Protein AF-A0A0N4V2U0-F1 (afdb_monomer_lite)

Structure (mmCIF, N/CA/C/O backbone):
data_AF-A0A0N4V2U0-F1
#
_entry.id   AF-A0A0N4V2U0-F1
#
loop_
_atom_site.group_PDB
_atom_site.id
_atom_site.type_symbol
_atom_site.label_atom_id
_atom_site.label_alt_id
_atom_site.label_comp_id
_atom_site.label_asym_id
_atom_site.label_entity_id
_atom_site.label_seq_id
_atom_site.pdbx_PDB_ins_code
_atom_site.Cartn_x
_atom_site.Cartn_y
_atom_site.Cartn_z
_atom_site.occupancy
_atom_site.B_iso_or_equiv
_atom_site.auth_seq_id
_atom_site.auth_comp_id
_atom_site.auth_asym_id
_atom_site.auth_atom_id
_atom_site.pdbx_PDB_model_num
ATOM 1 N N . MET A 1 1 ? 47.859 -9.147 -59.436 1.00 38.25 1 MET A N 1
ATOM 2 C CA . MET A 1 1 ? 47.218 -8.161 -60.341 1.00 38.25 1 MET A CA 1
ATOM 3 C C . MET A 1 1 ? 45.876 -7.781 -59.721 1.00 38.25 1 MET A C 1
ATOM 5 O O . MET A 1 1 ? 45.179 -8.697 -59.324 1.00 38.25 1 MET A O 1
ATOM 9 N N . GLY A 1 2 ? 45.470 -6.526 -59.530 1.00 36.56 2 GLY A N 1
ATOM 10 C CA . GLY A 1 2 ? 46.174 -5.241 -59.607 1.00 36.56 2 GLY A CA 1
ATOM 11 C C . GLY A 1 2 ? 45.322 -4.166 -58.900 1.00 36.56 2 GLY A C 1
ATOM 12 O O . GLY A 1 2 ? 44.101 -4.192 -59.014 1.00 36.56 2 GLY A O 1
ATOM 13 N N . ARG A 1 3 ? 45.937 -3.255 -58.131 1.00 38.06 3 ARG A N 1
ATOM 14 C CA . ARG A 1 3 ? 45.239 -2.114 -57.500 1.00 38.06 3 ARG A CA 1
ATOM 15 C C . ARG A 1 3 ? 44.967 -1.026 -58.541 1.00 38.06 3 ARG A C 1
ATOM 17 O O . ARG A 1 3 ? 45.906 -0.679 -59.248 1.00 38.06 3 ARG A O 1
ATOM 24 N N . ILE A 1 4 ? 43.804 -0.369 -58.496 1.00 39.16 4 ILE A N 1
ATOM 25 C CA . ILE A 1 4 ? 43.687 1.065 -58.827 1.00 39.16 4 ILE A CA 1
ATOM 26 C C . ILE A 1 4 ? 42.789 1.754 -57.790 1.00 39.16 4 ILE A C 1
ATOM 28 O O . ILE A 1 4 ? 41.754 1.232 -57.384 1.00 39.16 4 ILE A O 1
ATOM 32 N N . SER A 1 5 ? 43.229 2.930 -57.352 1.00 36.53 5 SER A N 1
ATOM 33 C CA . SER A 1 5 ? 42.660 3.766 -56.293 1.00 36.53 5 SER A CA 1
ATOM 34 C C . SER A 1 5 ? 42.162 5.114 -56.824 1.00 36.53 5 SER A C 1
ATOM 36 O O . SER A 1 5 ? 42.783 5.677 -57.723 1.00 36.53 5 SER A O 1
ATOM 38 N N . ARG A 1 6 ? 41.155 5.706 -56.170 1.00 39.44 6 ARG A N 1
ATOM 39 C CA . ARG A 1 6 ? 40.910 7.165 -56.111 1.00 39.44 6 ARG A CA 1
ATOM 40 C C . ARG A 1 6 ? 40.491 7.465 -54.662 1.00 39.44 6 ARG A C 1
ATOM 42 O O . ARG A 1 6 ? 39.503 6.898 -54.221 1.00 39.44 6 ARG A O 1
ATOM 49 N N . VAL A 1 7 ? 41.288 8.079 -53.783 1.00 38.94 7 VAL A N 1
ATOM 50 C CA . VAL A 1 7 ? 41.998 9.381 -53.809 1.00 38.94 7 VAL A CA 1
ATOM 51 C C . VAL A 1 7 ? 41.030 10.567 -53.733 1.00 38.94 7 VAL A C 1
ATOM 53 O O . VAL A 1 7 ? 40.400 10.936 -54.718 1.00 38.94 7 VAL A O 1
ATOM 56 N N . LEU A 1 8 ? 40.958 11.146 -52.529 1.00 37.84 8 LEU A N 1
ATOM 57 C CA . LEU A 1 8 ? 40.329 12.428 -52.194 1.00 37.84 8 LEU A CA 1
ATOM 58 C C . LEU A 1 8 ? 41.285 13.604 -52.505 1.00 37.84 8 LEU A C 1
ATOM 60 O O . LEU A 1 8 ? 42.502 13.417 -52.404 1.00 37.84 8 LEU A O 1
ATOM 64 N N . PRO A 1 9 ? 40.780 14.824 -52.780 1.00 38.38 9 PRO A N 1
ATOM 65 C CA . PRO A 1 9 ? 41.577 16.054 -52.741 1.00 38.38 9 PRO A CA 1
ATOM 66 C C . PRO A 1 9 ? 41.948 16.455 -51.300 1.00 38.38 9 PRO A C 1
ATOM 68 O O . PRO A 1 9 ? 41.330 16.002 -50.336 1.00 38.38 9 PRO A O 1
ATOM 71 N N . LYS A 1 10 ? 42.972 17.305 -51.147 1.00 37.19 10 LYS A N 1
ATOM 72 C CA . LYS A 1 10 ? 43.696 17.516 -49.880 1.00 37.19 10 LYS A CA 1
ATOM 73 C C . LYS A 1 10 ? 44.107 18.986 -49.666 1.00 37.19 10 LYS A C 1
ATOM 75 O O . LYS A 1 10 ? 44.653 19.582 -50.586 1.00 37.19 10 LYS A O 1
ATOM 80 N N . HIS A 1 11 ? 44.006 19.456 -48.413 1.00 36.38 11 HIS A N 1
ATOM 81 C CA . HIS A 1 11 ? 44.665 20.647 -47.815 1.00 36.38 11 HIS A CA 1
ATOM 82 C C . HIS A 1 11 ? 44.255 22.045 -48.352 1.00 36.38 11 HIS A C 1
ATOM 84 O O . HIS A 1 11 ? 43.765 22.169 -49.463 1.00 36.38 11 HIS A O 1
ATOM 90 N N . SER A 1 12 ? 44.386 23.155 -47.602 1.00 33.12 12 SER A N 1
ATOM 91 C CA . SER A 1 12 ? 45.097 23.448 -46.326 1.00 33.12 12 SER A CA 1
ATOM 92 C C . SER A 1 12 ? 44.256 24.414 -45.427 1.00 33.12 12 SER A C 1
ATOM 94 O O . SER A 1 12 ? 43.138 24.719 -45.820 1.00 33.12 12 SER A O 1
ATOM 96 N N . LYS A 1 13 ? 44.639 24.924 -44.236 1.00 32.88 13 LYS A N 1
ATOM 97 C CA . LYS A 1 13 ? 45.942 24.986 -43.523 1.00 32.88 13 LYS A CA 1
ATOM 98 C C . LYS A 1 13 ? 45.786 24.891 -41.974 1.00 32.88 13 LYS A C 1
ATOM 100 O O . LYS A 1 13 ? 45.213 23.910 -41.520 1.00 32.88 13 LYS A O 1
ATOM 105 N N . LEU A 1 14 ? 46.358 25.823 -41.193 1.00 32.44 14 LEU A N 1
ATOM 106 C CA . LEU A 1 14 ? 46.590 25.854 -39.719 1.00 32.44 14 LEU A CA 1
ATOM 107 C C . LEU A 1 14 ? 46.735 27.339 -39.242 1.00 32.44 14 LEU A C 1
ATOM 109 O O . LEU A 1 14 ? 46.772 28.164 -40.164 1.00 32.44 14 LEU A O 1
ATOM 113 N N . PRO A 1 15 ? 46.838 27.745 -37.933 1.00 45.78 15 PRO A N 1
ATOM 114 C CA . PRO A 1 15 ? 47.386 27.077 -36.707 1.00 45.78 15 PRO A CA 1
ATOM 115 C C . PRO A 1 15 ? 46.451 27.038 -35.452 1.00 45.78 15 PRO A C 1
ATOM 117 O O . PRO A 1 15 ? 45.390 27.647 -35.476 1.00 45.78 15 PRO A O 1
ATOM 120 N N . PHE A 1 16 ? 46.642 26.160 -34.439 1.00 29.28 16 PHE A N 1
ATOM 121 C CA . PHE A 1 16 ? 47.567 26.188 -33.256 1.00 29.28 16 PHE A CA 1
ATOM 122 C C . PHE A 1 16 ? 47.295 27.389 -32.302 1.00 29.28 16 PHE A C 1
ATOM 124 O O . PHE A 1 16 ? 47.159 28.499 -32.799 1.00 29.28 16 PHE A O 1
ATOM 131 N N . SER A 1 17 ? 47.125 27.259 -30.971 1.00 30.33 17 SER A N 1
ATOM 132 C CA . SER A 1 17 ? 47.878 26.455 -29.972 1.00 30.33 17 SER A CA 1
ATOM 133 C C . SER A 1 17 ? 47.035 25.923 -28.784 1.00 30.33 17 SER A C 1
ATOM 135 O O . SER A 1 17 ? 45.877 26.298 -28.622 1.00 30.33 17 SER A O 1
ATOM 137 N N . LEU A 1 18 ? 47.642 25.078 -27.931 1.00 38.00 18 LEU A N 1
ATOM 138 C CA . LEU A 1 18 ? 47.159 24.754 -26.573 1.00 38.00 18 LEU A CA 1
ATOM 139 C C . LEU A 1 18 ? 47.409 25.909 -25.589 1.00 38.00 18 LEU A C 1
ATOM 141 O O . LEU A 1 18 ? 48.411 26.603 -25.734 1.00 38.00 18 LEU A O 1
ATOM 145 N N . GLU A 1 19 ? 46.612 25.989 -24.520 1.00 30.34 19 GLU A N 1
ATOM 146 C CA . GLU A 1 19 ? 46.994 26.679 -23.279 1.00 30.34 19 GLU A CA 1
ATOM 147 C C . GLU A 1 19 ? 46.415 25.976 -22.037 1.00 30.34 19 GLU A C 1
ATOM 149 O O . GLU A 1 19 ? 45.455 25.207 -22.131 1.00 30.34 19 GLU A O 1
ATOM 154 N N . SER A 1 20 ? 47.075 26.172 -20.896 1.00 32.16 20 SER A N 1
ATOM 155 C CA . SER A 1 20 ? 46.959 25.372 -19.669 1.00 32.16 20 SER A CA 1
ATOM 156 C C . SER A 1 20 ? 46.479 26.181 -18.457 1.00 32.16 20 SER A C 1
ATOM 158 O O . SER A 1 20 ? 46.544 27.406 -18.458 1.00 32.16 20 SER A O 1
ATOM 160 N N . GLU A 1 21 ? 46.073 25.469 -17.400 1.00 39.81 21 GLU A N 1
ATOM 161 C CA . GLU A 1 21 ? 45.863 25.962 -16.024 1.00 39.81 21 GLU A CA 1
ATOM 162 C C . GLU A 1 21 ? 46.879 27.033 -15.570 1.00 39.81 21 GLU A C 1
ATOM 164 O O . GLU A 1 21 ? 48.074 26.913 -15.865 1.00 39.81 21 GLU A O 1
ATOM 169 N N . PRO A 1 22 ? 46.451 27.973 -14.707 1.00 44.59 22 PRO A N 1
ATOM 170 C CA . PRO A 1 22 ? 47.333 28.442 -13.641 1.00 44.59 22 PRO A CA 1
ATOM 171 C C . PRO A 1 22 ? 46.715 28.394 -12.232 1.00 44.59 22 PRO A C 1
ATOM 173 O O . PRO A 1 22 ? 45.533 28.652 -12.008 1.00 44.59 22 PRO A O 1
ATOM 176 N N . ASN A 1 23 ? 47.590 28.100 -11.267 1.00 31.34 23 ASN A N 1
ATOM 177 C CA . ASN A 1 23 ? 47.309 28.059 -9.833 1.00 31.34 23 ASN A CA 1
ATOM 178 C C . ASN A 1 23 ? 47.026 29.441 -9.217 1.00 31.34 23 ASN A C 1
ATOM 180 O O . ASN A 1 23 ? 47.439 30.481 -9.727 1.00 31.34 23 ASN A O 1
ATOM 184 N N . LEU A 1 24 ? 46.396 29.400 -8.042 1.00 35.62 24 LEU A N 1
ATOM 185 C CA . LEU A 1 24 ? 46.316 30.500 -7.079 1.00 35.62 24 LEU A CA 1
ATOM 186 C C . LEU A 1 24 ? 47.697 30.814 -6.477 1.00 35.62 24 LEU A C 1
ATOM 188 O O . LEU A 1 24 ? 48.393 29.889 -6.061 1.00 35.62 24 LEU A O 1
ATOM 192 N N . ASP A 1 25 ? 48.014 32.098 -6.299 1.00 28.66 25 ASP A N 1
ATOM 193 C CA . ASP A 1 25 ? 48.950 32.554 -5.260 1.00 28.66 25 ASP A CA 1
ATOM 194 C C . ASP A 1 25 ? 48.513 33.918 -4.684 1.00 28.66 25 ASP A C 1
ATOM 196 O O . ASP A 1 25 ? 47.714 34.642 -5.287 1.00 28.66 25 ASP A O 1
ATOM 200 N N . LEU A 1 26 ? 48.965 34.232 -3.468 1.00 40.25 26 LEU A N 1
ATOM 201 C CA . LEU A 1 26 ? 48.490 35.344 -2.647 1.00 40.25 26 LEU A CA 1
ATOM 202 C C . LEU A 1 26 ? 49.140 36.687 -3.018 1.00 40.25 26 LEU A C 1
ATOM 204 O O . LEU A 1 26 ? 50.353 36.796 -3.168 1.00 40.25 26 LEU A O 1
ATOM 208 N N . GLY A 1 27 ? 48.336 37.756 -3.004 1.00 29.53 27 GLY A N 1
ATOM 209 C CA . GLY A 1 27 ? 48.805 39.143 -3.077 1.00 29.53 27 GLY A CA 1
ATOM 210 C C . GLY A 1 27 ? 48.038 40.050 -2.113 1.00 29.53 27 GLY A C 1
ATOM 211 O O . GLY A 1 27 ? 46.897 40.420 -2.375 1.00 29.53 27 GLY A O 1
ATOM 212 N N . ILE A 1 28 ? 48.661 40.412 -0.989 1.00 36.09 28 ILE A N 1
ATOM 213 C CA . ILE A 1 28 ? 48.126 41.371 -0.006 1.00 36.09 28 ILE A CA 1
ATOM 214 C C . ILE A 1 28 ? 48.604 42.778 -0.397 1.00 36.09 28 ILE A C 1
ATOM 216 O O . ILE A 1 28 ? 49.807 42.980 -0.533 1.00 36.09 28 ILE A O 1
ATOM 220 N N . GLY A 1 29 ? 47.707 43.767 -0.535 1.00 30.56 29 GLY A N 1
ATOM 221 C CA . GLY A 1 29 ? 48.137 45.117 -0.935 1.00 30.56 29 GLY A CA 1
ATOM 222 C C . GLY A 1 29 ? 47.067 46.215 -0.985 1.00 30.56 29 GLY A C 1
ATOM 223 O O . GLY A 1 29 ? 46.649 46.603 -2.064 1.00 30.56 29 GLY A O 1
ATOM 224 N N . LEU A 1 30 ? 46.691 46.733 0.191 1.00 32.81 30 LEU A N 1
ATOM 225 C CA . LEU A 1 30 ? 46.317 48.135 0.488 1.00 32.81 30 LEU A CA 1
ATOM 226 C C . LEU A 1 30 ? 45.459 48.945 -0.520 1.00 32.81 30 LEU A C 1
ATOM 228 O O . LEU A 1 30 ? 45.931 49.391 -1.559 1.00 32.81 30 LEU A O 1
ATOM 232 N N . GLY A 1 31 ? 44.245 49.321 -0.095 1.00 30.11 31 GLY A N 1
ATOM 233 C CA . GLY A 1 31 ? 43.404 50.289 -0.815 1.00 30.11 31 GLY A CA 1
ATOM 234 C C . GLY A 1 31 ? 42.047 50.546 -0.154 1.00 30.11 31 GLY A C 1
ATOM 235 O O . GLY A 1 31 ? 41.011 50.338 -0.776 1.00 30.11 31 GLY A O 1
ATOM 236 N N . GLY A 1 32 ? 42.023 50.924 1.127 1.00 31.45 32 GLY A N 1
ATOM 237 C CA . GLY A 1 32 ? 40.771 51.199 1.841 1.00 31.45 32 GLY A CA 1
ATOM 238 C C . GLY A 1 32 ? 40.391 52.679 1.836 1.00 31.45 32 GLY A C 1
ATOM 239 O O . GLY A 1 32 ? 41.266 53.512 2.036 1.00 31.45 32 GLY A O 1
ATOM 240 N N . LEU A 1 33 ? 39.091 52.981 1.703 1.00 34.09 33 LEU A N 1
ATOM 241 C CA . LEU A 1 33 ? 38.391 54.076 2.400 1.00 34.09 33 LEU A CA 1
ATOM 242 C C . LEU A 1 33 ? 36.860 53.949 2.215 1.00 34.09 33 LEU A C 1
ATOM 244 O O . LEU A 1 33 ? 36.355 53.979 1.101 1.00 34.09 33 LEU A O 1
ATOM 248 N N . LEU A 1 34 ? 36.156 53.866 3.351 1.00 37.62 34 LEU A N 1
ATOM 249 C CA . LEU A 1 34 ? 34.759 54.276 3.593 1.00 37.62 34 LEU A CA 1
ATOM 250 C C . LEU A 1 34 ? 33.623 53.660 2.743 1.00 37.62 34 LEU A C 1
ATOM 252 O O . LEU A 1 34 ? 33.309 54.145 1.667 1.00 37.62 34 LEU A O 1
ATOM 256 N N . PHE A 1 35 ? 32.853 52.751 3.354 1.00 34.00 35 PHE A N 1
ATOM 257 C CA . PHE A 1 35 ? 31.432 52.998 3.668 1.00 34.00 35 PHE A CA 1
ATOM 258 C C . PHE A 1 35 ? 30.965 52.053 4.789 1.00 34.00 35 PHE A C 1
ATOM 260 O O . PHE A 1 35 ? 31.315 50.874 4.812 1.00 34.00 35 PHE A O 1
ATOM 267 N N . SER A 1 36 ? 30.203 52.575 5.753 1.00 38.53 36 SER A N 1
ATOM 268 C CA . SER A 1 36 ? 29.685 51.812 6.893 1.00 38.53 36 SER A CA 1
ATOM 269 C C . SER A 1 36 ? 28.314 51.188 6.603 1.00 38.53 36 SER A C 1
ATOM 271 O O . SER A 1 36 ? 27.538 51.699 5.803 1.00 38.53 36 SER A O 1
ATOM 273 N N . ASN A 1 37 ? 27.994 50.113 7.330 1.00 38.94 37 ASN A N 1
ATOM 274 C CA . ASN A 1 37 ? 26.637 49.589 7.527 1.00 38.94 37 ASN A CA 1
ATOM 275 C C . ASN A 1 37 ? 25.817 49.222 6.273 1.00 38.94 37 ASN A C 1
ATOM 277 O O . ASN A 1 37 ? 24.769 49.805 6.009 1.00 38.94 37 ASN A O 1
ATOM 281 N N . MET A 1 38 ? 26.169 48.102 5.634 1.00 34.03 38 MET A N 1
ATOM 282 C CA . MET A 1 38 ? 25.172 47.249 4.977 1.00 34.03 38 MET A CA 1
ATOM 283 C C . MET A 1 38 ? 25.180 45.874 5.650 1.00 34.03 38 MET A C 1
ATOM 285 O O . MET A 1 38 ? 26.092 45.069 5.463 1.00 34.03 38 MET A O 1
ATOM 289 N N . ARG A 1 39 ? 24.163 45.604 6.475 1.00 31.86 39 ARG A N 1
ATOM 290 C CA . ARG A 1 39 ? 23.969 44.302 7.124 1.00 31.86 39 ARG A CA 1
ATOM 291 C C . ARG A 1 39 ? 23.654 43.294 6.021 1.00 31.86 39 ARG A C 1
ATOM 293 O O . ARG A 1 39 ? 22.562 43.344 5.464 1.00 31.86 39 ARG A O 1
ATOM 300 N N . PHE A 1 40 ? 24.610 42.427 5.679 1.00 30.33 40 PHE A N 1
ATOM 301 C CA . PHE A 1 40 ? 24.440 41.445 4.607 1.00 30.33 40 PHE A CA 1
ATOM 302 C C . PHE A 1 40 ? 23.259 40.535 4.962 1.00 30.33 40 PHE A C 1
ATOM 304 O O . PHE A 1 40 ? 23.354 39.677 5.844 1.00 30.33 40 PHE A O 1
ATOM 311 N N . VAL A 1 41 ? 22.114 40.770 4.318 1.00 35.19 41 VAL A N 1
ATOM 312 C CA . VAL A 1 41 ? 20.948 39.906 4.452 1.00 35.19 41 VAL A CA 1
ATOM 313 C C . VAL A 1 41 ? 21.342 38.593 3.803 1.00 35.19 41 VAL A C 1
ATOM 315 O O . VAL A 1 41 ? 21.401 38.491 2.579 1.00 35.19 41 VAL A O 1
ATOM 318 N N . TYR A 1 42 ? 21.641 37.592 4.630 1.00 31.44 42 TYR A N 1
ATOM 319 C CA . TYR A 1 42 ? 21.731 36.215 4.176 1.00 31.44 42 TYR A CA 1
ATOM 320 C C . TYR A 1 42 ? 20.371 35.847 3.593 1.00 31.44 42 TYR A C 1
ATOM 322 O O . TYR A 1 42 ? 19.439 35.505 4.320 1.00 31.44 42 TYR A O 1
ATOM 330 N N . PHE A 1 43 ? 20.257 35.952 2.271 1.00 35.12 43 PHE A N 1
ATOM 331 C CA . PHE A 1 43 ? 19.138 35.402 1.534 1.00 35.12 43 PHE A CA 1
ATOM 332 C C . PHE A 1 43 ? 19.195 33.894 1.763 1.00 35.12 43 PHE A C 1
ATOM 334 O O . PHE A 1 43 ? 20.068 33.207 1.225 1.00 35.12 43 PHE A O 1
ATOM 341 N N . SER A 1 44 ? 18.332 33.399 2.651 1.00 38.41 44 SER A N 1
ATOM 342 C CA . SER A 1 44 ? 18.278 31.985 2.994 1.00 38.41 44 SER A CA 1
ATOM 343 C C . SER A 1 44 ? 18.139 31.188 1.706 1.00 38.41 44 SER A C 1
ATOM 345 O O . SER A 1 44 ? 17.142 31.326 0.994 1.00 38.41 44 SER A O 1
ATOM 347 N N . ARG A 1 45 ? 19.141 30.352 1.401 1.00 39.59 45 ARG A N 1
ATOM 348 C CA . ARG A 1 45 ? 18.997 29.343 0.349 1.00 39.59 45 ARG A CA 1
ATOM 349 C C . ARG A 1 45 ? 17.714 28.566 0.660 1.00 39.59 45 ARG A C 1
ATOM 351 O O . ARG A 1 45 ? 17.529 28.217 1.831 1.00 39.59 45 ARG A O 1
ATOM 358 N N . PRO A 1 46 ? 16.830 28.314 -0.321 1.00 42.00 46 PRO A N 1
ATOM 359 C CA . PRO A 1 46 ? 15.655 27.500 -0.066 1.00 42.00 46 PRO A CA 1
ATOM 360 C C . PRO A 1 46 ? 16.126 26.161 0.500 1.00 42.00 46 PRO A C 1
ATOM 362 O O . PRO A 1 46 ? 16.971 25.494 -0.103 1.00 42.00 46 PRO A O 1
ATOM 365 N N . ASP A 1 47 ? 15.616 25.820 1.686 1.00 42.53 47 ASP A N 1
ATOM 366 C CA . ASP A 1 47 ? 15.866 24.539 2.342 1.00 42.53 47 ASP A CA 1
ATOM 367 C C . ASP A 1 47 ? 15.673 23.411 1.319 1.00 42.53 47 ASP A C 1
ATOM 369 O O . ASP A 1 47 ? 14.753 23.470 0.495 1.00 42.53 47 ASP A O 1
ATOM 373 N N . HIS A 1 48 ? 16.547 22.402 1.330 1.00 43.09 48 HIS A N 1
ATOM 374 C CA . HIS A 1 48 ? 16.510 21.311 0.357 1.00 43.09 48 HIS A CA 1
ATOM 375 C C . HIS A 1 48 ? 15.353 20.369 0.725 1.00 43.09 48 HIS A C 1
ATOM 377 O O . HIS A 1 48 ? 15.525 19.316 1.337 1.00 43.09 48 HIS A O 1
ATOM 383 N N . THR A 1 49 ? 14.152 20.842 0.383 1.00 48.84 49 THR A N 1
ATOM 384 C CA . THR A 1 49 ? 12.924 20.664 1.165 1.00 48.84 49 THR A CA 1
ATOM 385 C C . THR A 1 49 ? 12.642 19.243 1.635 1.00 48.84 49 THR A C 1
ATOM 387 O O . THR A 1 49 ? 12.725 18.266 0.882 1.00 48.84 49 THR A O 1
ATOM 390 N N . PHE A 1 50 ? 12.160 19.149 2.875 1.00 65.06 50 PHE A N 1
ATOM 391 C CA . PHE A 1 50 ? 11.466 17.980 3.407 1.00 65.06 50 PHE A CA 1
ATOM 392 C C . PHE A 1 50 ? 10.185 17.703 2.589 1.00 65.06 50 PHE A C 1
ATOM 394 O O . PHE A 1 50 ? 9.083 18.088 2.974 1.00 65.06 50 PHE A O 1
ATOM 401 N N . LYS A 1 51 ? 10.333 17.020 1.439 1.00 84.75 51 LYS A N 1
ATOM 402 C CA . LYS A 1 51 ? 9.292 16.807 0.404 1.00 84.75 51 LYS A CA 1
ATOM 403 C C . LYS A 1 51 ? 7.980 16.181 0.899 1.00 84.75 51 LYS A C 1
ATOM 405 O O . LYS A 1 51 ? 7.002 16.155 0.162 1.00 84.75 51 LYS A O 1
ATOM 410 N N . TRP A 1 52 ? 7.936 15.672 2.126 1.00 93.00 52 TRP A N 1
ATOM 411 C CA . TRP A 1 52 ? 6.756 15.096 2.772 1.00 93.00 52 TRP A CA 1
ATOM 412 C C . TRP A 1 52 ? 5.540 16.045 2.792 1.00 93.00 52 TRP A C 1
ATOM 414 O O . TRP A 1 52 ? 4.398 15.586 2.719 1.00 93.00 52 TRP A O 1
ATOM 424 N N . THR A 1 53 ? 5.748 17.365 2.854 1.00 93.75 53 THR A N 1
ATOM 425 C CA . THR A 1 53 ? 4.660 18.365 2.811 1.00 93.75 53 THR A CA 1
ATOM 426 C C . THR A 1 53 ? 4.015 18.513 1.428 1.00 93.75 53 THR A C 1
ATOM 428 O O . THR A 1 53 ? 2.879 18.977 1.354 1.00 93.75 53 THR A O 1
ATOM 431 N N . ASN A 1 54 ? 4.676 18.063 0.355 1.00 94.06 54 ASN A N 1
ATOM 432 C CA . ASN A 1 54 ? 4.181 18.171 -1.025 1.00 94.06 54 ASN A CA 1
ATOM 433 C C . ASN A 1 54 ? 3.098 17.127 -1.360 1.00 94.06 54 ASN A C 1
ATOM 435 O O . ASN A 1 54 ? 2.387 17.270 -2.354 1.00 94.06 54 ASN A O 1
ATOM 439 N N . TYR A 1 55 ? 2.969 16.072 -0.548 1.00 95.88 55 TYR A N 1
ATOM 440 C CA . TYR A 1 55 ? 2.039 14.970 -0.796 1.00 95.88 55 TYR A CA 1
ATOM 441 C C . TYR A 1 55 ? 0.812 15.045 0.118 1.00 95.88 55 TYR A C 1
ATOM 443 O O . TYR A 1 55 ? 0.932 15.240 1.337 1.00 95.88 55 TYR A O 1
ATOM 451 N N . LYS A 1 56 ? -0.372 14.807 -0.464 1.00 97.00 56 LYS A N 1
ATOM 452 C CA . LYS A 1 56 ? -1.622 14.574 0.275 1.00 97.00 56 LYS A CA 1
ATOM 453 C C . LYS A 1 56 ? -1.425 13.432 1.285 1.00 97.00 56 LYS A C 1
ATOM 455 O O . LYS A 1 56 ? -0.798 12.430 0.907 1.00 97.00 56 LYS A O 1
ATOM 460 N N . PRO A 1 57 ? -1.955 13.549 2.520 1.00 97.75 57 PRO A N 1
ATOM 461 C CA . PRO A 1 57 ? -1.750 12.552 3.565 1.00 97.75 57 PRO A CA 1
ATOM 462 C C . PRO A 1 57 ? -2.153 11.129 3.173 1.00 97.75 57 PRO A C 1
ATOM 464 O O . PRO A 1 57 ? -1.303 10.242 3.178 1.00 97.75 57 PRO A O 1
ATOM 467 N N . VAL A 1 58 ? -3.408 10.941 2.755 1.00 98.38 58 VAL A N 1
ATOM 468 C CA . VAL A 1 58 ? -4.028 9.636 2.478 1.00 98.38 58 VAL A CA 1
ATOM 469 C C . VAL A 1 58 ? -4.573 9.618 1.045 1.00 98.38 58 VAL A C 1
ATOM 471 O O . VAL A 1 58 ? -5.262 10.560 0.645 1.00 98.38 58 VAL A O 1
ATOM 474 N N . GLY A 1 59 ? -4.257 8.573 0.272 1.00 98.12 59 GLY A N 1
ATOM 475 C CA . GLY A 1 59 ? -4.842 8.306 -1.051 1.00 98.12 59 GLY A CA 1
ATOM 476 C C . GLY A 1 59 ? -6.271 7.753 -0.972 1.00 98.12 59 GLY A C 1
ATOM 477 O O . GLY A 1 59 ? -6.905 7.812 0.078 1.00 98.12 59 GLY A O 1
ATOM 478 N N . GLY A 1 60 ? -6.791 7.222 -2.074 1.00 98.19 60 GLY A N 1
ATOM 479 C CA . GLY A 1 60 ? -7.964 6.344 -2.099 1.00 98.19 60 GLY A CA 1
ATOM 480 C C . GLY A 1 60 ? -7.587 4.871 -1.899 1.00 98.19 60 GLY A C 1
ATOM 481 O O . GLY A 1 60 ? -6.404 4.518 -1.911 1.00 98.19 60 GLY A O 1
ATOM 482 N N . VAL A 1 61 ? -8.597 4.015 -1.732 1.00 98.56 61 VAL A N 1
ATOM 483 C CA . VAL A 1 61 ? -8.421 2.555 -1.790 1.00 98.56 61 VAL A CA 1
ATOM 484 C C . VAL A 1 61 ? -8.179 2.149 -3.246 1.00 98.56 61 VAL A C 1
ATOM 486 O O . VAL A 1 61 ? -8.811 2.690 -4.153 1.00 98.56 61 VAL A O 1
ATOM 489 N N . ILE A 1 62 ? -7.260 1.216 -3.495 1.00 98.38 62 ILE A N 1
ATOM 490 C CA . ILE A 1 62 ? -7.030 0.686 -4.847 1.00 98.38 62 ILE A CA 1
ATOM 491 C C . ILE A 1 62 ? -8.202 -0.230 -5.226 1.00 98.38 62 ILE A C 1
ATOM 493 O O . ILE A 1 62 ? -8.419 -1.250 -4.570 1.00 98.38 62 ILE A O 1
ATOM 497 N N . ASN A 1 63 ? -8.939 0.128 -6.284 1.00 94.69 63 ASN A N 1
ATOM 498 C CA . ASN A 1 63 ? -10.143 -0.577 -6.747 1.00 94.69 63 ASN A CA 1
ATOM 499 C C . ASN A 1 63 ? -9.959 -2.104 -6.811 1.00 94.69 63 ASN A C 1
ATOM 501 O O . ASN A 1 63 ? -8.942 -2.595 -7.302 1.00 94.69 63 ASN A O 1
ATOM 505 N N . SER A 1 64 ? -10.978 -2.845 -6.364 1.00 93.06 64 SER A N 1
ATOM 506 C CA . SER A 1 64 ? -10.982 -4.317 -6.287 1.00 93.06 64 SER A CA 1
ATOM 507 C C . SER A 1 64 ? -9.913 -4.919 -5.358 1.00 93.06 64 SER A C 1
ATOM 509 O O . SER A 1 64 ? -9.567 -6.094 -5.485 1.00 93.06 64 SER A O 1
ATOM 511 N N . THR A 1 65 ? -9.390 -4.133 -4.412 1.00 97.31 65 THR A N 1
ATOM 512 C CA . THR A 1 65 ? -8.435 -4.565 -3.379 1.00 97.31 65 THR A CA 1
ATOM 513 C C . THR A 1 65 ? -8.769 -3.912 -2.033 1.00 97.31 65 THR A C 1
ATOM 515 O O . THR A 1 65 ? -9.633 -3.042 -1.961 1.00 97.31 65 THR A O 1
ATOM 518 N N . ARG A 1 66 ? -8.051 -4.295 -0.968 1.00 98.06 66 ARG A N 1
ATOM 519 C CA . ARG A 1 66 ? -8.167 -3.691 0.372 1.00 98.06 66 ARG A CA 1
ATOM 520 C C . ARG A 1 66 ? -6.986 -2.778 0.736 1.00 98.06 66 ARG A C 1
ATOM 522 O O . ARG A 1 66 ? -6.773 -2.499 1.909 1.00 98.06 66 ARG A O 1
ATOM 529 N N . PHE A 1 67 ? -6.199 -2.319 -0.243 1.00 98.81 67 PHE A N 1
ATOM 530 C CA . PHE A 1 67 ? -5.031 -1.462 0.005 1.00 98.81 67 PHE A CA 1
ATOM 531 C C . PHE A 1 67 ? -5.381 0.026 0.051 1.00 98.81 67 PHE A C 1
ATOM 533 O O . PHE A 1 67 ? -5.900 0.573 -0.924 1.00 98.81 67 PHE A O 1
ATOM 540 N N . LEU A 1 68 ? -4.979 0.699 1.131 1.00 98.75 68 LEU A N 1
ATOM 541 C CA . LEU A 1 68 ? -5.009 2.153 1.283 1.00 98.75 68 LEU A CA 1
ATOM 542 C C . LEU A 1 68 ? -3.595 2.682 1.539 1.00 98.75 68 LEU A C 1
ATOM 544 O O . LEU A 1 68 ? -2.930 2.275 2.490 1.00 98.75 68 LEU A O 1
ATOM 548 N N . VAL A 1 69 ? -3.136 3.622 0.709 1.00 98.81 69 VAL A N 1
ATOM 549 C CA . VAL A 1 69 ? -1.751 4.117 0.772 1.00 98.81 69 VAL A CA 1
ATOM 550 C C . VAL A 1 69 ? -1.687 5.560 1.267 1.00 98.81 69 VAL A C 1
ATOM 552 O O . VAL A 1 69 ? -2.350 6.451 0.728 1.00 98.81 69 VAL A O 1
ATOM 555 N N . PHE A 1 70 ? -0.846 5.804 2.271 1.00 98.81 70 PHE A N 1
ATOM 556 C CA . PHE A 1 70 ? -0.640 7.116 2.892 1.00 98.81 70 PHE A CA 1
ATOM 557 C C . PHE A 1 70 ? 0.852 7.447 3.071 1.00 98.81 70 PHE A C 1
ATOM 559 O O . PHE A 1 70 ? 1.727 6.604 2.871 1.00 98.81 70 PHE A O 1
ATOM 566 N N . LYS A 1 71 ? 1.169 8.710 3.381 1.00 98.25 71 LYS A N 1
ATOM 567 C CA . LYS A 1 71 ? 2.518 9.137 3.807 1.00 98.25 71 LYS A CA 1
ATOM 568 C C . LYS A 1 71 ? 2.681 8.925 5.310 1.00 98.25 71 LYS A C 1
ATOM 570 O O . LYS A 1 71 ? 1.683 8.993 6.014 1.00 98.25 71 LYS A O 1
ATOM 575 N N . THR A 1 72 ? 3.904 8.731 5.810 1.00 98.19 72 THR A N 1
ATOM 576 C CA . THR A 1 72 ? 4.118 8.494 7.250 1.00 98.19 72 THR A CA 1
ATOM 577 C C . THR A 1 72 ? 3.438 9.573 8.104 1.00 98.19 72 THR A C 1
ATOM 579 O O . THR A 1 72 ? 3.663 10.761 7.843 1.00 98.19 72 THR A O 1
ATOM 582 N N . PRO A 1 73 ? 2.640 9.200 9.118 1.00 98.06 73 PRO A N 1
ATOM 583 C CA . PRO A 1 73 ? 2.310 10.087 10.224 1.00 98.06 73 PRO A CA 1
ATOM 584 C C . PRO A 1 73 ? 3.580 10.627 10.893 1.00 98.06 73 PRO A C 1
ATOM 586 O O . PRO A 1 73 ? 4.664 10.052 10.737 1.00 98.06 73 PRO A O 1
ATOM 589 N N . ILE A 1 74 ? 3.450 11.732 11.626 1.00 96.50 74 ILE A N 1
ATOM 590 C CA . ILE A 1 74 ? 4.537 12.319 12.415 1.00 96.50 74 ILE A CA 1
ATOM 591 C C . ILE A 1 74 ? 4.097 12.660 13.843 1.00 96.50 74 ILE A C 1
ATOM 593 O O . ILE A 1 74 ? 2.984 13.132 14.074 1.00 96.50 74 ILE A O 1
ATOM 597 N N . ASN A 1 75 ? 5.012 12.467 14.789 1.00 95.38 75 ASN A N 1
ATOM 598 C CA . ASN A 1 75 ? 4.861 12.818 16.194 1.00 95.38 75 ASN A CA 1
ATOM 599 C C . ASN A 1 75 ? 4.901 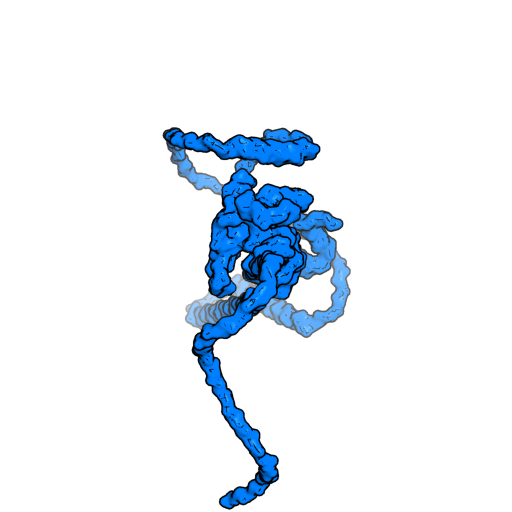14.339 16.423 1.00 95.38 75 ASN A C 1
ATOM 601 O O . ASN A 1 75 ? 5.353 15.126 15.582 1.00 95.38 75 ASN A O 1
ATOM 605 N N . SER A 1 76 ? 4.462 14.752 17.613 1.00 93.69 76 SER A N 1
ATOM 606 C CA . SER A 1 76 ? 4.406 16.156 18.034 1.00 93.69 76 SER A CA 1
ATOM 607 C C . SER A 1 76 ? 5.753 16.879 17.933 1.00 93.69 76 SER A C 1
ATOM 609 O O . SER A 1 76 ? 5.778 18.056 17.570 1.00 93.69 76 SER A O 1
ATOM 611 N N . HIS A 1 77 ? 6.871 16.187 18.187 1.00 92.25 77 HIS A N 1
ATOM 612 C CA . HIS A 1 77 ? 8.213 16.768 18.105 1.00 92.25 77 HIS A CA 1
ATOM 613 C C . HIS A 1 77 ? 8.577 17.154 16.663 1.00 92.25 77 HIS A C 1
ATOM 615 O O . HIS A 1 77 ? 8.911 18.310 16.402 1.00 92.25 77 HIS A O 1
ATOM 621 N N . LEU A 1 78 ? 8.453 16.235 15.701 1.00 92.19 78 LEU A N 1
ATOM 622 C CA . LEU A 1 78 ? 8.701 16.527 14.284 1.00 92.19 78 LEU A CA 1
ATOM 623 C C . LEU A 1 78 ? 7.685 17.528 13.716 1.00 92.19 78 LEU A C 1
ATOM 625 O O . LEU A 1 78 ? 8.046 18.386 12.908 1.00 92.19 78 LEU A O 1
ATOM 629 N N . ALA A 1 79 ? 6.435 17.475 14.183 1.00 91.69 79 ALA A N 1
ATOM 630 C CA . ALA A 1 79 ? 5.379 18.391 13.769 1.00 91.69 79 ALA A CA 1
ATOM 631 C C . ALA A 1 79 ? 5.662 19.864 14.125 1.00 91.69 79 ALA A C 1
ATOM 633 O O . ALA A 1 79 ? 5.110 20.752 13.470 1.00 91.69 79 ALA A O 1
ATOM 634 N N . THR A 1 80 ? 6.539 20.163 15.097 1.00 91.88 80 THR A N 1
ATOM 635 C CA . THR A 1 80 ? 6.971 21.546 15.401 1.00 91.88 80 THR A CA 1
ATOM 636 C C . THR A 1 80 ? 7.529 22.269 14.172 1.00 91.88 80 THR A C 1
ATOM 638 O O . THR A 1 80 ? 7.235 23.446 13.978 1.00 91.88 80 THR A O 1
ATOM 641 N N . LYS A 1 81 ? 8.238 21.546 13.295 1.00 89.00 81 LYS A N 1
ATOM 642 C CA . LYS A 1 81 ? 8.874 22.065 12.073 1.00 89.00 81 LYS A CA 1
ATOM 643 C C . LYS A 1 81 ? 7.908 22.206 10.888 1.00 89.00 81 LYS A C 1
ATOM 645 O O . LYS A 1 81 ? 8.331 22.572 9.798 1.00 89.00 81 LYS A O 1
ATOM 650 N N . ILE A 1 82 ? 6.619 21.902 11.078 1.00 91.50 82 ILE A N 1
ATOM 651 C CA . ILE A 1 82 ? 5.599 21.907 10.021 1.00 91.50 82 ILE A CA 1
ATOM 652 C C . ILE A 1 82 ? 4.434 22.825 10.402 1.00 91.50 82 ILE A C 1
ATOM 654 O O . ILE A 1 82 ? 3.905 22.775 11.520 1.00 91.50 82 ILE A O 1
ATOM 658 N N . ALA A 1 83 ? 4.003 23.644 9.438 1.00 92.50 83 ALA A N 1
ATOM 659 C CA . ALA A 1 83 ? 2.842 24.518 9.565 1.00 92.50 83 ALA A CA 1
ATOM 660 C C . ALA A 1 83 ? 1.591 23.722 9.973 1.00 92.50 83 ALA A C 1
ATOM 662 O O . ALA A 1 83 ? 1.311 22.675 9.392 1.00 92.50 83 ALA A O 1
ATOM 663 N N . LYS A 1 84 ? 0.809 24.235 10.939 1.00 92.69 84 LYS A N 1
ATOM 664 C CA . LYS A 1 84 ? -0.325 23.513 11.557 1.00 92.69 84 LYS A CA 1
ATOM 665 C C . LYS A 1 84 ? -1.250 22.835 10.531 1.00 92.69 84 LYS A C 1
ATOM 667 O O . LYS A 1 84 ? -1.523 21.651 10.666 1.00 92.69 84 LYS A O 1
ATOM 672 N N . LYS A 1 85 ? -1.625 23.550 9.462 1.00 92.94 85 LYS A N 1
ATOM 673 C CA . LYS A 1 85 ? -2.502 23.077 8.368 1.00 92.94 85 LYS A CA 1
ATOM 674 C C . LYS A 1 85 ? -1.948 21.931 7.498 1.00 92.94 85 LYS A C 1
ATOM 676 O O . LYS A 1 85 ? -2.665 21.425 6.646 1.00 92.94 85 LYS A O 1
ATOM 681 N N . GLN A 1 86 ? -0.669 21.579 7.639 1.00 93.44 86 GLN A N 1
ATOM 682 C CA . GLN A 1 86 ? 0.004 20.501 6.895 1.00 93.44 86 GLN A CA 1
ATOM 683 C C . GLN A 1 86 ? 0.435 19.335 7.796 1.00 93.44 86 GLN A C 1
ATOM 685 O O . GLN A 1 86 ? 1.037 18.381 7.298 1.00 93.44 86 GLN A O 1
ATOM 690 N N . ARG A 1 87 ? 0.175 19.412 9.109 1.00 95.19 87 ARG A N 1
ATOM 691 C CA . ARG A 1 87 ? 0.467 18.327 10.053 1.00 95.19 87 ARG A CA 1
ATOM 692 C C . ARG A 1 87 ? -0.426 17.120 9.762 1.00 95.19 87 ARG A C 1
ATOM 694 O O . ARG A 1 87 ? -1.503 17.260 9.192 1.00 95.19 87 ARG A O 1
ATOM 701 N N . PHE A 1 88 ? 0.083 15.943 10.105 1.00 97.69 88 PHE A N 1
ATOM 702 C CA . PHE A 1 88 ? -0.604 14.672 9.930 1.00 97.69 88 PHE A CA 1
ATOM 703 C C . PHE A 1 88 ? -0.017 13.661 10.917 1.00 97.69 88 PHE A C 1
ATOM 705 O O . PHE A 1 88 ? 1.119 13.218 10.741 1.00 97.69 88 PHE A O 1
ATOM 712 N N . ASN A 1 89 ? -0.757 13.358 11.975 1.00 97.25 89 ASN A N 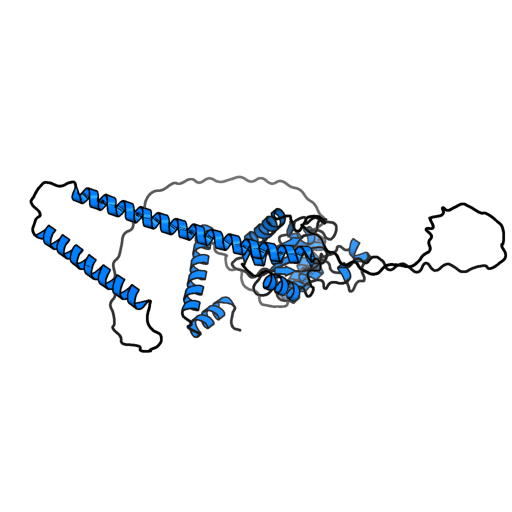1
ATOM 713 C CA . ASN A 1 89 ? -0.401 12.383 13.010 1.00 97.25 89 ASN A CA 1
ATOM 714 C C . ASN A 1 89 ? -1.283 11.117 12.911 1.00 97.25 89 ASN A C 1
ATOM 716 O O . ASN A 1 89 ? -2.082 10.980 11.983 1.00 97.25 89 ASN A O 1
ATOM 720 N N . VAL A 1 90 ? -1.113 10.164 13.835 1.00 97.56 90 VAL A N 1
ATOM 721 C CA . VAL A 1 90 ? -1.903 8.918 13.847 1.00 97.56 90 VAL A CA 1
ATOM 722 C C . VAL A 1 90 ? -3.404 9.192 14.068 1.00 97.56 90 VAL A C 1
ATOM 724 O O . VAL A 1 90 ? -4.193 8.725 13.248 1.00 97.56 90 VAL A O 1
ATOM 727 N N . PRO A 1 91 ? -3.840 10.020 15.043 1.00 96.88 91 PRO A N 1
ATOM 728 C CA . PRO A 1 91 ? -5.240 10.453 15.136 1.00 96.88 91 PRO A CA 1
ATOM 729 C C . PRO A 1 91 ? -5.816 11.074 13.851 1.00 96.88 91 PRO A C 1
ATOM 731 O O . PRO A 1 91 ? -6.971 10.822 13.512 1.00 96.88 91 PRO A O 1
ATOM 734 N N . ASP A 1 92 ? -5.029 11.857 13.103 1.00 97.88 92 ASP A N 1
ATOM 735 C CA . ASP A 1 92 ? -5.449 12.423 11.816 1.00 97.88 92 ASP A CA 1
ATOM 736 C C . ASP A 1 92 ? -5.662 11.338 10.754 1.00 97.88 92 ASP A C 1
ATOM 738 O O . ASP A 1 92 ? -6.622 11.424 9.987 1.00 97.88 92 ASP A O 1
ATOM 742 N N . LEU A 1 93 ? -4.803 10.311 10.711 1.00 98.25 93 LEU A N 1
ATOM 743 C CA . LEU A 1 93 ? -4.972 9.144 9.840 1.00 98.25 93 LEU A CA 1
ATOM 744 C C . LEU A 1 93 ? -6.272 8.407 10.172 1.00 98.25 93 LEU A C 1
ATOM 746 O O . LEU A 1 93 ? -7.097 8.220 9.280 1.00 98.25 93 LEU A O 1
ATOM 750 N N . LEU A 1 94 ? -6.457 8.020 11.436 1.00 97.50 94 LEU A N 1
ATOM 751 C CA . LEU A 1 94 ? -7.609 7.228 11.875 1.00 97.50 94 LEU A CA 1
ATOM 752 C C . LEU A 1 94 ? -8.925 7.965 11.610 1.00 97.50 94 LEU A C 1
ATOM 754 O O . LEU A 1 94 ? -9.839 7.393 11.020 1.00 97.50 94 LEU A O 1
ATOM 758 N N . ARG A 1 95 ? -8.983 9.262 11.932 1.00 97.75 95 ARG A N 1
ATOM 759 C CA . ARG A 1 95 ? -10.138 10.115 11.634 1.00 97.75 95 ARG A CA 1
ATOM 760 C C . ARG A 1 95 ? -10.407 10.220 10.128 1.00 97.75 95 ARG A C 1
ATOM 762 O O . ARG A 1 95 ? -11.525 9.963 9.705 1.00 97.75 95 ARG A O 1
ATOM 769 N N . THR A 1 96 ? -9.383 10.497 9.312 1.00 97.88 96 THR A N 1
ATOM 770 C CA . THR A 1 96 ? -9.521 10.598 7.839 1.00 97.88 96 THR A CA 1
ATOM 771 C C . THR A 1 96 ? -10.019 9.293 7.201 1.00 97.88 96 THR A C 1
ATOM 773 O O . THR A 1 96 ? -10.616 9.315 6.125 1.00 97.88 96 THR A O 1
ATOM 776 N N . VAL A 1 97 ? -9.727 8.146 7.819 1.00 97.50 97 VAL A N 1
ATOM 777 C CA . VAL A 1 97 ? -10.195 6.822 7.386 1.00 97.50 97 VAL A CA 1
ATOM 778 C C . VAL A 1 97 ? -11.649 6.596 7.818 1.00 97.50 97 VAL A C 1
ATOM 780 O O . VAL A 1 97 ? -12.477 6.268 6.969 1.00 97.50 97 VAL A O 1
ATOM 783 N N . ALA A 1 98 ? -11.977 6.856 9.086 1.00 96.19 98 ALA A N 1
ATOM 784 C CA . ALA A 1 98 ? -13.330 6.709 9.627 1.00 96.19 98 ALA A CA 1
ATOM 785 C C . ALA A 1 98 ? -14.352 7.635 8.937 1.00 96.19 98 ALA A C 1
ATOM 787 O O . ALA A 1 98 ? -15.432 7.186 8.563 1.00 96.19 98 ALA A O 1
ATOM 788 N N . GLU A 1 99 ? -13.981 8.890 8.651 1.00 97.56 99 GLU A N 1
ATOM 789 C CA . GLU A 1 99 ? -14.785 9.865 7.883 1.00 97.56 99 GLU A CA 1
ATOM 790 C C . GLU A 1 99 ? -15.169 9.375 6.471 1.00 97.56 99 GLU A C 1
ATOM 792 O O . GLU A 1 99 ? -16.062 9.934 5.838 1.00 97.56 99 GLU A O 1
ATOM 797 N N . ARG A 1 100 ? -14.500 8.334 5.955 1.00 97.00 100 ARG A N 1
ATOM 798 C CA . ARG A 1 100 ? -14.772 7.720 4.645 1.00 97.00 100 ARG A CA 1
ATOM 799 C C . ARG A 1 100 ? -15.544 6.401 4.743 1.00 97.00 100 ARG A C 1
ATOM 801 O O . ARG A 1 100 ? -15.649 5.704 3.738 1.00 97.00 100 ARG A O 1
ATOM 808 N N . GLY A 1 101 ? -16.029 6.034 5.931 1.00 96.81 101 GLY A N 1
ATOM 809 C CA . GLY A 1 101 ? -16.686 4.746 6.177 1.00 96.81 101 GLY A CA 1
ATOM 810 C C . GLY A 1 101 ? -15.740 3.545 6.073 1.00 96.81 101 GLY A C 1
ATOM 811 O O . GLY A 1 101 ? -16.182 2.443 5.765 1.00 96.81 101 GLY A O 1
ATOM 812 N N . LEU A 1 102 ? -14.435 3.754 6.275 1.00 97.56 102 LEU A N 1
ATOM 813 C CA . LEU A 1 102 ? -13.419 2.705 6.227 1.00 97.56 102 LEU A CA 1
ATOM 814 C C . LEU A 1 102 ? -12.934 2.362 7.640 1.00 97.56 102 LEU A C 1
ATOM 816 O O . LEU A 1 102 ? -12.871 3.229 8.509 1.00 97.56 102 LEU A O 1
ATOM 820 N N . THR A 1 103 ? -12.482 1.123 7.827 1.00 97.25 103 THR A N 1
ATOM 821 C CA . THR A 1 103 ? -11.865 0.658 9.078 1.00 97.25 103 THR A CA 1
ATOM 822 C C . THR A 1 103 ? -10.505 0.040 8.765 1.00 97.25 103 THR A C 1
ATOM 824 O O . THR A 1 103 ? -10.412 -0.893 7.967 1.00 97.25 103 THR A O 1
ATOM 827 N N . LEU A 1 104 ? -9.433 0.566 9.364 1.00 97.88 104 LEU A N 1
ATOM 828 C CA . LEU A 1 104 ? -8.089 -0.013 9.257 1.00 97.88 104 LEU A CA 1
ATOM 829 C C . LEU A 1 104 ? -8.004 -1.285 10.108 1.00 97.88 104 LEU A C 1
ATOM 831 O O . LEU A 1 104 ? -8.308 -1.240 11.294 1.00 97.88 104 LEU A O 1
ATOM 835 N N . GLY A 1 105 ? -7.559 -2.393 9.512 1.00 98.25 105 GLY A N 1
ATOM 836 C CA . GLY A 1 105 ? -7.273 -3.644 10.228 1.00 98.25 105 GLY A CA 1
ATOM 837 C C . GLY A 1 105 ? -5.790 -4.007 10.299 1.00 98.25 105 GLY A C 1
ATOM 838 O O . GLY A 1 105 ? -5.430 -4.938 11.007 1.00 98.25 105 GLY A O 1
ATOM 839 N N . LEU A 1 106 ? -4.929 -3.309 9.557 1.00 98.75 106 LEU A N 1
ATOM 840 C CA . LEU A 1 106 ? -3.482 -3.519 9.551 1.00 98.75 106 LEU A CA 1
ATOM 841 C C . LEU A 1 106 ? -2.783 -2.245 9.071 1.00 98.75 106 LEU A C 1
ATOM 843 O O . LEU A 1 106 ? -3.247 -1.618 8.117 1.00 98.75 106 LEU A O 1
ATOM 847 N N . ILE A 1 107 ? -1.647 -1.892 9.672 1.00 98.88 107 ILE A N 1
ATOM 848 C CA . ILE A 1 107 ? -0.698 -0.918 9.119 1.00 98.88 107 ILE A CA 1
ATOM 849 C C . ILE A 1 107 ? 0.635 -1.610 8.828 1.00 98.88 107 ILE A C 1
ATOM 851 O O . ILE A 1 107 ? 1.237 -2.196 9.718 1.00 98.88 107 ILE A O 1
ATOM 855 N N . ILE A 1 108 ? 1.111 -1.490 7.586 1.00 98.88 108 ILE A N 1
ATOM 856 C CA . ILE A 1 108 ? 2.442 -1.924 7.155 1.00 98.88 108 ILE A CA 1
ATOM 857 C C . ILE A 1 108 ? 3.333 -0.688 6.960 1.00 98.88 108 ILE A C 1
ATOM 859 O O . ILE A 1 108 ? 3.116 0.114 6.039 1.00 98.88 108 ILE A O 1
ATOM 863 N N . ASP A 1 109 ? 4.345 -0.546 7.813 1.00 98.81 109 ASP A N 1
ATOM 864 C CA . ASP A 1 109 ? 5.341 0.525 7.755 1.00 98.81 109 ASP A CA 1
ATOM 865 C C . ASP A 1 109 ? 6.595 0.071 6.992 1.00 98.81 109 ASP A C 1
ATOM 867 O O . ASP A 1 109 ? 7.318 -0.835 7.405 1.00 98.81 109 ASP A O 1
ATOM 871 N N . LEU A 1 110 ? 6.862 0.745 5.870 1.00 98.62 110 LEU A N 1
ATOM 872 C CA . LEU A 1 110 ? 7.999 0.514 4.974 1.00 98.62 110 LEU A CA 1
ATOM 873 C C . LEU A 1 110 ? 9.128 1.546 5.160 1.00 98.62 110 LEU A C 1
ATOM 875 O O . LEU A 1 110 ? 9.888 1.846 4.227 1.00 98.62 110 LEU A O 1
ATOM 879 N N . THR A 1 111 ? 9.185 2.215 6.310 1.00 97.31 111 THR A N 1
ATOM 880 C CA . THR A 1 111 ? 10.285 3.109 6.679 1.00 97.31 111 THR A CA 1
ATOM 881 C C . THR A 1 111 ? 11.425 2.338 7.344 1.00 97.31 111 THR A C 1
ATOM 883 O O . THR A 1 111 ? 11.236 1.282 7.923 1.00 97.31 111 THR A O 1
ATOM 886 N N . ASP A 1 112 ? 12.641 2.864 7.222 1.00 95.94 112 ASP A N 1
ATOM 887 C CA . ASP A 1 112 ? 13.879 2.251 7.730 1.00 95.94 112 ASP A CA 1
ATOM 888 C C . ASP A 1 112 ? 14.355 3.032 8.970 1.00 95.94 112 ASP A C 1
ATOM 890 O O . ASP A 1 112 ? 15.443 3.604 8.992 1.00 95.94 112 ASP A O 1
ATOM 894 N N . THR A 1 113 ? 13.418 3.279 9.896 1.00 95.31 113 THR A N 1
ATOM 895 C CA . THR A 1 113 ? 13.552 4.173 11.063 1.00 95.31 113 THR A CA 1
ATOM 896 C C . THR A 1 113 ? 12.247 4.194 11.869 1.00 95.31 113 THR A C 1
ATOM 898 O O . THR A 1 113 ? 11.172 4.197 11.275 1.00 95.31 113 THR A O 1
ATOM 901 N N . ASP A 1 114 ? 12.327 4.332 13.192 1.00 95.88 114 ASP A N 1
ATOM 902 C CA . ASP A 1 114 ? 11.147 4.455 14.075 1.00 95.88 114 ASP A CA 1
ATOM 903 C C . ASP A 1 114 ? 10.931 5.888 14.591 1.00 95.88 114 ASP A C 1
ATOM 905 O O . ASP A 1 114 ? 10.077 6.166 15.422 1.00 95.88 114 ASP A O 1
ATOM 909 N N . ARG A 1 115 ? 11.691 6.859 14.065 1.00 95.62 115 ARG A N 1
ATOM 910 C CA . ARG A 1 115 ? 11.680 8.247 14.563 1.00 95.62 115 ARG A CA 1
ATOM 911 C C . ARG A 1 115 ? 10.405 9.044 14.257 1.00 95.62 115 ARG A C 1
ATOM 913 O O . ARG A 1 115 ? 10.302 10.192 14.689 1.00 95.62 115 ARG A O 1
ATOM 920 N N . TYR A 1 116 ? 9.529 8.528 13.392 1.00 96.62 116 TYR A N 1
ATOM 921 C CA . TYR A 1 116 ? 8.428 9.310 12.827 1.00 96.62 116 TYR A CA 1
ATOM 922 C C . TYR A 1 116 ? 7.240 9.405 13.780 1.00 96.62 116 TYR A C 1
ATOM 924 O O . TYR A 1 116 ? 6.787 10.515 14.034 1.00 96.62 116 TYR A O 1
ATOM 932 N N . TYR A 1 117 ? 6.768 8.285 14.316 1.00 97.44 117 TYR A N 1
ATOM 933 C CA . TYR A 1 117 ? 5.674 8.181 15.282 1.00 97.44 117 TYR A CA 1
ATOM 934 C C . TYR A 1 117 ? 5.830 6.867 16.062 1.00 97.44 117 TYR A C 1
ATOM 936 O O . TYR A 1 117 ? 6.595 6.007 15.627 1.00 97.44 117 TYR A O 1
ATOM 944 N N . ASP A 1 118 ? 5.158 6.727 17.205 1.00 96.69 118 ASP A N 1
ATOM 945 C CA . ASP A 1 118 ? 5.235 5.498 17.996 1.00 96.69 118 ASP A CA 1
ATOM 946 C C . ASP A 1 118 ? 4.264 4.450 17.435 1.00 96.69 118 ASP A C 1
ATOM 948 O O . ASP A 1 118 ? 3.100 4.750 17.166 1.00 96.69 118 ASP A O 1
ATOM 952 N N . LYS A 1 119 ? 4.712 3.202 17.280 1.00 96.62 119 LYS A N 1
ATOM 953 C CA . LYS A 1 119 ? 3.816 2.097 16.915 1.00 96.62 119 LYS A CA 1
ATOM 954 C C . LYS A 1 119 ? 2.763 1.829 17.998 1.00 96.62 119 LYS A C 1
ATOM 956 O O . LYS A 1 119 ? 1.664 1.393 17.664 1.00 96.62 119 LYS A O 1
ATOM 961 N N . GLY A 1 120 ? 3.048 2.182 19.255 1.00 96.94 120 GLY A N 1
ATOM 962 C CA . GLY A 1 120 ? 2.091 2.142 20.360 1.00 96.94 120 GLY A CA 1
ATOM 963 C C . GLY A 1 120 ? 0.849 3.014 20.134 1.00 96.94 120 GLY A C 1
ATOM 964 O O . GLY A 1 120 ? -0.235 2.629 20.570 1.00 96.94 120 GLY A O 1
ATOM 965 N N . ASP A 1 121 ? 0.959 4.115 19.373 1.00 94.69 121 ASP A N 1
ATOM 966 C CA . ASP A 1 121 ? -0.189 4.953 18.975 1.00 94.69 121 ASP A CA 1
ATOM 967 C C . ASP A 1 121 ? -1.172 4.201 18.048 1.00 94.69 121 ASP A C 1
ATOM 969 O O . ASP A 1 121 ? -2.334 4.587 17.919 1.00 94.69 121 ASP A O 1
ATOM 973 N N . VAL A 1 122 ? -0.703 3.147 17.368 1.00 96.62 122 VAL A N 1
ATOM 974 C CA . VAL A 1 122 ? -1.483 2.296 16.451 1.00 96.62 122 VAL A CA 1
ATOM 975 C C . VAL A 1 122 ? -1.938 1.018 17.157 1.00 96.62 122 VAL A C 1
ATOM 977 O O . VAL A 1 122 ? -3.128 0.706 17.159 1.00 96.62 122 VAL A O 1
ATOM 980 N N . GLU A 1 123 ? -1.011 0.310 17.806 1.00 95.88 123 GLU A N 1
ATOM 981 C CA . GLU A 1 123 ? -1.287 -0.931 18.542 1.00 95.88 123 GLU A CA 1
ATOM 982 C C . GLU A 1 123 ? -2.278 -0.687 19.697 1.00 95.88 123 GLU A C 1
ATOM 984 O O . GLU A 1 123 ? -3.178 -1.494 19.924 1.00 95.88 123 GLU A O 1
ATOM 989 N N . GLY A 1 124 ? -2.194 0.472 20.365 1.00 93.56 124 GLY A N 1
ATOM 990 C CA . GLY A 1 124 ? -3.130 0.896 21.413 1.00 93.56 124 GLY A CA 1
ATOM 991 C C . GLY A 1 124 ? -4.559 1.182 20.932 1.00 93.56 124 GLY A C 1
ATOM 992 O O . GLY A 1 124 ? -5.461 1.277 21.760 1.00 93.56 124 GLY A O 1
ATOM 993 N N . MET A 1 125 ? -4.778 1.275 19.616 1.00 92.94 125 MET A N 1
ATOM 994 C CA . MET A 1 125 ? -6.102 1.365 18.982 1.00 92.94 125 MET A CA 1
ATOM 995 C C . MET A 1 125 ? -6.588 -0.002 18.462 1.00 92.94 125 MET A C 1
ATOM 997 O O . MET A 1 125 ? -7.500 -0.062 17.640 1.00 92.94 125 MET A O 1
ATOM 1001 N N . CYS A 1 126 ? -5.967 -1.097 18.918 1.00 95.56 126 CYS A N 1
ATOM 1002 C CA . CYS A 1 126 ? -6.223 -2.478 18.495 1.00 95.56 126 CYS A CA 1
ATOM 1003 C C . CYS A 1 126 ? -5.989 -2.738 16.994 1.00 95.56 126 CYS A C 1
ATOM 1005 O O . CYS A 1 126 ? -6.560 -3.672 16.430 1.00 95.56 126 CYS A O 1
ATOM 1007 N N . ILE A 1 127 ? -5.135 -1.938 16.343 1.00 97.81 127 ILE A N 1
ATOM 1008 C CA . ILE A 1 127 ? -4.751 -2.122 14.940 1.00 97.81 127 ILE A CA 1
ATOM 1009 C C . ILE A 1 127 ? -3.383 -2.826 14.897 1.00 97.81 127 ILE A C 1
ATOM 1011 O O . ILE A 1 127 ? -2.393 -2.239 15.336 1.00 97.81 127 ILE A O 1
ATOM 1015 N N . PRO A 1 128 ? -3.290 -4.056 14.356 1.00 98.12 128 PRO A N 1
ATOM 1016 C CA . PRO A 1 128 ? -2.022 -4.709 14.051 1.00 98.12 128 PRO A CA 1
ATOM 1017 C C . PRO A 1 128 ? -1.054 -3.810 13.270 1.00 98.12 128 PRO A C 1
ATOM 1019 O O . PRO A 1 128 ? -1.439 -3.143 12.303 1.00 98.12 128 PRO A O 1
ATOM 1022 N N . TYR A 1 129 ? 0.215 -3.826 13.670 1.00 98.69 129 TYR A N 1
ATOM 1023 C CA . TYR A 1 129 ? 1.279 -3.023 13.080 1.00 98.69 129 TYR A CA 1
ATOM 1024 C C . TYR A 1 129 ? 2.455 -3.916 12.672 1.00 98.69 129 TYR A C 1
ATOM 1026 O O . TYR A 1 129 ? 3.011 -4.639 13.493 1.00 98.69 129 TYR A O 1
ATOM 1034 N N . GLU A 1 130 ? 2.845 -3.840 11.402 1.00 98.62 130 GLU A N 1
ATOM 1035 C CA . GLU A 1 130 ? 3.896 -4.663 10.803 1.00 98.62 130 GLU A CA 1
ATOM 1036 C C . GLU A 1 130 ? 5.003 -3.783 10.217 1.00 98.62 130 GLU A C 1
ATOM 1038 O O . GLU A 1 130 ? 4.758 -2.915 9.372 1.00 98.62 130 GLU A O 1
ATOM 1043 N N . LYS A 1 131 ? 6.244 -4.011 10.657 1.00 98.50 131 LYS A N 1
ATOM 1044 C CA . LYS A 1 131 ? 7.415 -3.220 10.261 1.00 98.50 131 LYS A CA 1
ATOM 1045 C C . LYS A 1 131 ? 8.263 -3.982 9.250 1.00 98.50 131 LYS A C 1
ATOM 1047 O O . LYS A 1 131 ? 8.847 -5.012 9.574 1.00 98.50 131 LYS A O 1
ATOM 1052 N N . ILE A 1 132 ? 8.406 -3.440 8.042 1.00 98.12 132 ILE A N 1
ATOM 1053 C CA . ILE A 1 132 ? 9.272 -4.003 6.999 1.00 98.12 132 ILE A CA 1
ATOM 1054 C C . ILE A 1 132 ? 10.331 -2.959 6.640 1.00 98.12 132 ILE A C 1
ATOM 1056 O O . ILE A 1 132 ? 10.106 -2.069 5.818 1.00 98.12 132 ILE A O 1
ATOM 1060 N N . ASN A 1 133 ? 11.508 -3.068 7.260 1.00 97.06 133 ASN A N 1
ATOM 1061 C CA . ASN A 1 133 ? 12.608 -2.116 7.083 1.00 97.06 133 ASN A CA 1
ATOM 1062 C C . ASN A 1 133 ? 13.134 -2.139 5.638 1.00 97.06 133 ASN A C 1
ATOM 1064 O O . ASN A 1 133 ? 13.899 -3.014 5.235 1.00 97.06 133 ASN A O 1
ATOM 1068 N N . CYS A 1 134 ? 12.698 -1.163 4.839 1.00 94.31 134 CYS A N 1
ATOM 1069 C CA . CYS A 1 134 ? 13.022 -1.063 3.418 1.00 94.31 134 CYS A CA 1
ATOM 1070 C C . CYS A 1 134 ? 14.211 -0.107 3.194 1.00 94.31 134 CYS A C 1
ATOM 1072 O O . CYS A 1 134 ? 13.990 1.114 3.180 1.00 94.31 134 CYS A O 1
ATOM 1074 N N . PRO A 1 135 ? 15.444 -0.604 2.970 1.00 90.69 135 PRO A N 1
ATOM 1075 C CA . PRO A 1 135 ? 16.655 0.216 2.951 1.00 90.69 135 PRO A CA 1
ATOM 1076 C C . PRO A 1 135 ? 16.701 1.212 1.785 1.00 90.69 135 PRO A C 1
ATOM 1078 O O . PRO A 1 135 ? 16.009 1.083 0.775 1.00 90.69 135 PRO A O 1
ATOM 1081 N N . GLY A 1 136 ? 17.557 2.231 1.897 1.00 81.06 136 GLY A N 1
ATOM 1082 C CA . GLY A 1 136 ? 17.680 3.271 0.865 1.00 81.06 136 GLY A CA 1
ATOM 1083 C C . GLY A 1 136 ? 18.319 2.809 -0.457 1.00 81.06 136 GLY A C 1
ATOM 1084 O O . GLY A 1 136 ? 17.912 3.266 -1.526 1.00 81.06 136 GLY A O 1
ATOM 1085 N N . ARG A 1 137 ? 19.320 1.918 -0.400 1.00 84.62 137 ARG A N 1
ATOM 1086 C CA . ARG A 1 137 ? 20.042 1.361 -1.564 1.00 84.62 137 ARG A CA 1
ATOM 1087 C C . ARG A 1 137 ? 19.677 -0.113 -1.768 1.00 84.62 137 ARG A C 1
ATOM 1089 O O . ARG A 1 137 ? 19.416 -0.811 -0.797 1.00 84.62 137 ARG A O 1
ATOM 1096 N N . GLY A 1 138 ? 19.654 -0.571 -3.023 1.00 83.94 138 GLY A N 1
ATOM 1097 C CA . GLY A 1 138 ? 19.416 -1.979 -3.394 1.00 83.94 138 GLY A CA 1
ATOM 1098 C C . GLY A 1 138 ? 17.997 -2.519 -3.163 1.00 83.94 138 GLY A C 1
ATOM 1099 O O . GLY A 1 138 ? 17.731 -3.669 -3.473 1.00 83.94 138 GLY A O 1
ATOM 1100 N N . PHE A 1 139 ? 17.065 -1.714 -2.643 1.00 89.56 139 PHE A N 1
ATOM 1101 C CA . PHE A 1 139 ? 15.721 -2.167 -2.256 1.00 89.56 139 PHE A CA 1
ATOM 1102 C C . PHE A 1 139 ? 14.913 -2.873 -3.360 1.00 89.56 139 PHE A C 1
ATOM 1104 O O . PHE A 1 139 ? 14.170 -3.800 -3.062 1.00 89.56 139 PHE A O 1
ATOM 1111 N N . ALA A 1 140 ? 15.040 -2.455 -4.623 1.00 87.81 140 ALA A N 1
ATOM 1112 C CA . ALA A 1 140 ? 14.282 -3.072 -5.717 1.00 87.81 140 ALA A CA 1
ATOM 1113 C C . ALA A 1 140 ? 14.700 -4.531 -5.982 1.00 87.81 140 ALA A C 1
ATOM 1115 O O . ALA A 1 140 ? 13.891 -5.310 -6.480 1.00 87.81 140 ALA A O 1
ATOM 1116 N N . ASP A 1 141 ? 15.931 -4.888 -5.608 1.00 88.81 141 ASP A N 1
ATOM 1117 C CA . ASP A 1 141 ? 16.554 -6.195 -5.825 1.00 88.81 141 ASP A CA 1
ATOM 1118 C C . ASP A 1 141 ? 16.394 -7.133 -4.602 1.00 88.81 141 ASP A C 1
ATOM 1120 O O . ASP A 1 141 ? 16.985 -8.209 -4.550 1.00 88.81 141 ASP A O 1
ATOM 1124 N N . ARG A 1 142 ? 15.609 -6.720 -3.593 1.00 91.69 142 ARG A N 1
ATOM 1125 C CA . ARG A 1 142 ? 15.359 -7.450 -2.338 1.00 91.69 142 ARG A CA 1
ATOM 1126 C C . ARG A 1 142 ? 14.041 -8.223 -2.396 1.00 91.69 142 ARG A C 1
ATOM 1128 O O . ARG A 1 142 ? 13.029 -7.791 -1.842 1.00 91.69 142 ARG A O 1
ATOM 1135 N N . ASP A 1 143 ? 14.050 -9.370 -3.074 1.00 93.75 143 ASP A N 1
ATOM 1136 C CA . ASP A 1 143 ? 12.873 -10.250 -3.150 1.00 93.75 143 ASP A CA 1
ATOM 1137 C C . ASP A 1 143 ? 12.444 -10.791 -1.767 1.00 93.75 143 ASP A C 1
ATOM 1139 O O . ASP A 1 143 ? 11.262 -11.035 -1.556 1.00 93.75 143 ASP A O 1
ATOM 1143 N N . ASP A 1 144 ? 13.341 -10.856 -0.777 1.00 96.25 144 ASP A N 1
ATOM 1144 C CA . ASP A 1 144 ? 13.016 -11.211 0.614 1.00 96.25 144 ASP A CA 1
ATOM 1145 C C . ASP A 1 144 ? 12.053 -10.214 1.289 1.00 96.25 144 ASP A C 1
ATOM 1147 O O . ASP A 1 144 ? 11.194 -10.605 2.084 1.00 96.25 144 ASP A O 1
ATOM 1151 N N . LEU A 1 145 ? 12.138 -8.925 0.936 1.00 97.06 145 LEU A N 1
ATOM 1152 C CA . LEU A 1 145 ? 11.193 -7.903 1.400 1.00 97.06 145 LEU A CA 1
ATOM 1153 C C . LEU A 1 145 ? 9.853 -7.995 0.661 1.00 97.06 145 LEU A C 1
ATOM 1155 O O . LEU A 1 145 ? 8.808 -7.700 1.242 1.00 97.06 145 LEU A O 1
ATOM 1159 N N . VAL A 1 146 ? 9.872 -8.430 -0.604 1.00 97.81 146 VAL A N 1
ATOM 1160 C CA . VAL A 1 146 ? 8.657 -8.714 -1.380 1.00 97.81 146 VAL A CA 1
ATOM 1161 C C . VAL A 1 146 ? 7.935 -9.933 -0.805 1.00 97.81 146 VAL A C 1
ATOM 1163 O O . VAL A 1 146 ? 6.727 -9.872 -0.599 1.00 97.81 146 VAL A O 1
ATOM 1166 N N . ASP A 1 147 ? 8.654 -11.005 -0.476 1.00 97.88 147 ASP A N 1
ATOM 1167 C CA . ASP A 1 147 ? 8.080 -12.205 0.136 1.00 97.88 147 ASP A CA 1
ATOM 1168 C C . ASP A 1 147 ? 7.557 -11.941 1.552 1.00 97.88 147 ASP A C 1
ATOM 1170 O O . ASP A 1 147 ? 6.460 -12.393 1.880 1.00 97.88 147 ASP A O 1
ATOM 1174 N N . SER A 1 148 ? 8.265 -11.136 2.353 1.00 98.38 148 SER A N 1
ATOM 1175 C CA . SER A 1 148 ? 7.796 -10.695 3.676 1.00 98.38 148 SER A CA 1
ATOM 1176 C C . SER A 1 148 ? 6.502 -9.876 3.579 1.00 98.38 148 SER A C 1
ATOM 1178 O O . SER A 1 148 ? 5.528 -10.168 4.272 1.00 98.38 148 SER A O 1
ATOM 1180 N N . PHE A 1 149 ? 6.447 -8.899 2.664 1.00 98.75 149 PHE A N 1
ATOM 1181 C CA . PHE A 1 149 ? 5.238 -8.107 2.410 1.00 98.75 149 PHE A CA 1
ATOM 1182 C C . PHE A 1 149 ? 4.077 -8.978 1.912 1.00 98.75 149 PHE A C 1
ATOM 1184 O O . PHE A 1 149 ? 2.954 -8.855 2.399 1.00 98.75 149 PHE A O 1
ATOM 1191 N N . ASN A 1 150 ? 4.351 -9.896 0.980 1.00 98.50 150 ASN A N 1
ATOM 1192 C CA . ASN A 1 150 ? 3.363 -10.844 0.479 1.00 98.50 150 ASN A CA 1
ATOM 1193 C C . ASN A 1 150 ? 2.815 -11.733 1.603 1.00 98.50 150 ASN A C 1
ATOM 1195 O O . ASN A 1 150 ? 1.605 -11.914 1.676 1.00 98.50 150 ASN A O 1
ATOM 1199 N N . ALA A 1 151 ? 3.671 -12.256 2.485 1.00 98.62 151 ALA A N 1
ATOM 1200 C CA . ALA A 1 151 ? 3.262 -13.110 3.597 1.00 98.62 151 ALA A CA 1
ATOM 1201 C C . ALA A 1 151 ? 2.389 -12.365 4.619 1.00 98.62 151 ALA A C 1
ATOM 1203 O O . ALA A 1 151 ? 1.348 -12.885 5.013 1.00 98.62 151 ALA A O 1
ATOM 1204 N N . VAL A 1 152 ? 2.766 -11.138 5.000 1.00 98.75 152 VAL A N 1
ATOM 1205 C CA . VAL A 1 152 ? 1.969 -10.277 5.893 1.00 98.75 152 VAL A CA 1
ATOM 1206 C C . VAL A 1 152 ? 0.577 -10.020 5.308 1.00 98.75 152 VAL A C 1
ATOM 1208 O O . VAL A 1 152 ? -0.431 -10.233 5.984 1.00 98.75 152 VAL A O 1
ATOM 1211 N N . VAL A 1 153 ? 0.504 -9.625 4.032 1.00 98.81 153 VAL A N 1
ATOM 1212 C CA . VAL A 1 153 ? -0.775 -9.369 3.354 1.00 98.81 153 VAL A CA 1
ATOM 1213 C C . VAL A 1 153 ? -1.601 -10.649 3.209 1.00 98.81 153 VAL A C 1
ATOM 1215 O O . VAL A 1 153 ? -2.786 -10.634 3.530 1.00 98.81 153 VAL A O 1
ATOM 1218 N N . ASP A 1 154 ? -1.007 -11.756 2.757 1.00 98.50 154 ASP A N 1
ATOM 1219 C CA . ASP A 1 154 ? -1.715 -13.031 2.586 1.00 98.50 154 ASP A CA 1
ATOM 1220 C C . ASP A 1 154 ? -2.303 -13.519 3.920 1.00 98.50 154 ASP A C 1
ATOM 1222 O O . ASP A 1 154 ? -3.479 -13.874 3.974 1.00 98.50 154 ASP A O 1
ATOM 1226 N N . ASN A 1 155 ? -1.521 -13.470 5.007 1.00 98.44 155 ASN A N 1
ATOM 1227 C CA . ASN A 1 155 ? -1.971 -13.841 6.351 1.00 98.44 155 ASN A CA 1
ATOM 1228 C C . ASN A 1 155 ? -3.139 -12.964 6.821 1.00 98.44 155 ASN A C 1
ATOM 1230 O O . ASN A 1 155 ? -4.129 -13.487 7.333 1.00 98.44 155 ASN A O 1
ATOM 1234 N N . PHE A 1 156 ? -3.049 -11.645 6.623 1.00 98.62 156 PHE A N 1
ATOM 1235 C CA . PHE A 1 156 ? -4.128 -10.727 6.979 1.00 98.62 156 PHE A CA 1
ATOM 1236 C C . PHE A 1 156 ? -5.406 -11.014 6.185 1.00 98.62 156 PHE A C 1
ATOM 1238 O O . PHE A 1 156 ? -6.481 -11.091 6.779 1.00 98.62 156 PHE A O 1
ATOM 1245 N N . LEU A 1 157 ? -5.304 -11.200 4.865 1.00 97.94 157 LEU A N 1
ATOM 1246 C CA . LEU A 1 157 ? -6.454 -11.464 3.995 1.00 97.94 157 LEU A CA 1
ATOM 1247 C C . LEU A 1 157 ? -7.111 -12.826 4.283 1.00 97.94 157 LEU A C 1
ATOM 1249 O O . LEU A 1 157 ? -8.336 -12.918 4.205 1.00 97.94 157 LEU A O 1
ATOM 1253 N N . ASP A 1 158 ? -6.326 -13.857 4.623 1.00 97.44 158 ASP A N 1
ATOM 1254 C CA . ASP A 1 158 ? -6.820 -15.191 5.008 1.00 97.44 158 ASP A CA 1
ATOM 1255 C C . ASP A 1 158 ? -7.481 -15.186 6.402 1.00 97.44 158 ASP A C 1
ATOM 1257 O O . ASP A 1 158 ? -8.466 -15.900 6.617 1.00 97.44 158 ASP A O 1
ATOM 1261 N N . ALA A 1 159 ? -6.960 -14.394 7.350 1.00 97.00 159 ALA A N 1
ATOM 1262 C CA . ALA A 1 159 ? -7.550 -14.218 8.680 1.00 97.00 159 ALA A CA 1
ATOM 1263 C C . ALA A 1 159 ? -8.840 -13.380 8.637 1.00 97.00 159 ALA A C 1
ATOM 1265 O O . ALA A 1 159 ? -9.799 -13.693 9.335 1.00 97.00 159 ALA A O 1
ATOM 1266 N N . ASN A 1 160 ? -8.876 -12.365 7.771 1.00 97.12 160 ASN A N 1
ATOM 1267 C CA . ASN A 1 160 ? -9.973 -11.411 7.603 1.00 97.12 160 ASN A CA 1
ATOM 1268 C C . ASN A 1 160 ? -10.753 -11.684 6.309 1.00 97.12 160 ASN A C 1
ATOM 1270 O O . ASN A 1 160 ? -10.953 -10.794 5.480 1.00 97.12 160 ASN A O 1
ATOM 1274 N N . ALA A 1 161 ? -11.133 -12.942 6.088 1.00 95.38 161 ALA A N 1
ATOM 1275 C CA . ALA A 1 161 ? -11.849 -13.368 4.883 1.00 95.38 161 ALA A CA 1
ATOM 1276 C C . ALA A 1 161 ? -13.369 -13.099 4.938 1.00 95.38 161 ALA A C 1
ATOM 1278 O O . ALA A 1 161 ? -14.042 -13.229 3.917 1.00 95.38 161 ALA A O 1
ATOM 1279 N N . ASP A 1 162 ? -13.898 -12.760 6.117 1.00 95.56 162 ASP A N 1
ATOM 1280 C CA . ASP A 1 162 ? -15.313 -12.510 6.421 1.00 95.56 162 ASP A CA 1
ATOM 1281 C C . ASP A 1 162 ? -15.622 -11.036 6.757 1.00 95.56 162 ASP A C 1
ATOM 1283 O O . ASP A 1 162 ? -16.714 -10.729 7.228 1.00 95.56 162 ASP A O 1
ATOM 1287 N N . ASN A 1 163 ? -14.679 -10.122 6.501 1.00 96.12 163 ASN A N 1
ATOM 1288 C CA . ASN A 1 163 ? -14.835 -8.682 6.709 1.00 96.12 163 ASN A CA 1
ATOM 1289 C C . ASN A 1 163 ? -14.078 -7.862 5.646 1.00 96.12 163 ASN A C 1
ATOM 1291 O O . ASN A 1 163 ? -13.223 -8.392 4.936 1.00 96.12 163 ASN A O 1
ATOM 1295 N N . ASP A 1 164 ? -14.346 -6.555 5.593 1.00 96.00 164 ASP A N 1
ATOM 1296 C CA . ASP A 1 164 ? -13.769 -5.615 4.618 1.00 96.00 164 ASP A CA 1
ATOM 1297 C C . ASP A 1 164 ? -12.672 -4.701 5.202 1.00 96.00 164 ASP A C 1
ATOM 1299 O O . ASP A 1 164 ? -12.403 -3.619 4.677 1.00 96.00 164 ASP A O 1
ATOM 1303 N N . LEU A 1 165 ? -11.999 -5.129 6.281 1.00 98.25 165 LEU A N 1
ATOM 1304 C CA . LEU A 1 165 ? -10.945 -4.340 6.928 1.00 98.25 165 LEU A CA 1
ATOM 1305 C C . LEU A 1 165 ? -9.800 -3.981 5.964 1.00 98.25 165 LEU A C 1
ATOM 1307 O O . LEU A 1 165 ? -9.310 -4.810 5.192 1.00 98.25 165 LEU A O 1
ATOM 1311 N N . ILE A 1 166 ? -9.350 -2.730 6.048 1.00 98.56 166 ILE A N 1
ATOM 1312 C CA . ILE A 1 166 ? -8.386 -2.118 5.131 1.00 98.56 166 ILE A CA 1
ATOM 1313 C C . ILE A 1 166 ? -6.943 -2.340 5.595 1.00 98.56 166 ILE A C 1
ATOM 1315 O O . ILE A 1 166 ? -6.609 -2.153 6.767 1.00 98.56 166 ILE A O 1
ATOM 1319 N N . ILE A 1 167 ? -6.073 -2.661 4.635 1.00 98.88 167 ILE A N 1
ATOM 1320 C CA . ILE A 1 167 ? -4.619 -2.709 4.791 1.00 98.88 167 ILE A CA 1
ATOM 1321 C C . ILE A 1 167 ? -4.057 -1.321 4.491 1.00 98.88 167 ILE A C 1
ATOM 1323 O O . ILE A 1 167 ? -3.973 -0.887 3.336 1.00 98.88 167 ILE A O 1
ATOM 1327 N N . GLY A 1 168 ? -3.642 -0.631 5.543 1.00 98.88 168 GLY A N 1
ATOM 1328 C CA . GLY A 1 168 ? -2.858 0.585 5.460 1.00 98.88 168 GLY A CA 1
ATOM 1329 C C . GLY A 1 168 ? -1.409 0.288 5.084 1.00 98.88 168 GLY A C 1
ATOM 1330 O O . GLY A 1 168 ? -0.763 -0.533 5.724 1.00 98.88 168 GLY A O 1
ATOM 1331 N N . VAL A 1 169 ? -0.863 0.970 4.077 1.00 98.94 169 VAL A N 1
ATOM 1332 C CA . VAL A 1 169 ? 0.557 0.847 3.704 1.00 98.94 169 VAL A CA 1
ATOM 1333 C C . VAL A 1 169 ? 1.181 2.228 3.581 1.00 98.94 169 VAL A C 1
ATOM 1335 O O . VAL A 1 169 ? 0.666 3.087 2.860 1.00 98.94 169 VAL A O 1
ATOM 1338 N N . HIS A 1 170 ? 2.338 2.444 4.207 1.00 98.81 170 HIS A N 1
ATOM 1339 C CA . HIS A 1 170 ? 3.086 3.683 4.012 1.00 98.81 170 HIS A CA 1
ATOM 1340 C C . HIS A 1 170 ? 4.593 3.476 3.916 1.00 98.81 170 HIS A C 1
ATOM 1342 O O . HIS A 1 170 ? 5.164 2.465 4.292 1.00 98.81 170 HIS A O 1
ATOM 1348 N N . CYS A 1 171 ? 5.249 4.494 3.380 1.00 97.50 171 CYS A N 1
ATOM 1349 C CA . CYS A 1 171 ? 6.669 4.747 3.576 1.00 97.50 171 CYS A CA 1
ATOM 1350 C C . CYS A 1 171 ? 6.778 6.217 4.009 1.00 97.50 171 CYS A C 1
ATOM 1352 O O . CYS A 1 171 ? 5.793 6.798 4.466 1.00 97.50 171 CYS A O 1
ATOM 1354 N N . THR A 1 172 ? 7.918 6.882 3.816 1.00 96.88 172 THR A N 1
ATOM 1355 C CA . THR A 1 172 ? 8.029 8.319 4.126 1.00 96.88 172 THR A CA 1
ATOM 1356 C C . THR A 1 172 ? 6.975 9.160 3.387 1.00 96.88 172 THR A C 1
ATOM 1358 O O . THR A 1 172 ? 6.211 9.867 4.030 1.00 96.88 172 THR A O 1
ATOM 1361 N N . ASN A 1 173 ? 6.854 9.034 2.060 1.00 96.75 173 ASN A N 1
ATOM 1362 C CA . ASN A 1 173 ? 5.906 9.839 1.263 1.00 96.75 173 ASN A CA 1
ATOM 1363 C C . ASN A 1 173 ? 4.651 9.054 0.818 1.00 96.75 173 ASN A C 1
ATOM 1365 O O . ASN A 1 173 ? 3.721 9.630 0.252 1.00 96.75 173 ASN A O 1
ATOM 1369 N N . GLY A 1 174 ? 4.630 7.733 1.022 1.00 97.56 174 GLY A N 1
ATOM 1370 C CA . GLY A 1 174 ? 3.588 6.854 0.476 1.00 97.56 174 GLY A CA 1
ATOM 1371 C C . GLY A 1 174 ? 3.625 6.709 -1.047 1.00 97.56 174 GLY A C 1
ATOM 1372 O O . GLY A 1 174 ? 2.579 6.482 -1.640 1.00 97.56 174 GLY A O 1
ATOM 1373 N N . ILE A 1 175 ? 4.783 6.930 -1.685 1.00 97.50 175 ILE A N 1
ATOM 1374 C CA . ILE A 1 175 ? 4.945 6.898 -3.151 1.00 97.50 175 ILE A CA 1
ATOM 1375 C C . ILE A 1 175 ? 5.795 5.690 -3.557 1.00 97.50 175 ILE A C 1
ATOM 1377 O O . ILE A 1 175 ? 5.266 4.611 -3.770 1.00 97.50 175 ILE A O 1
ATOM 1381 N N . ASN A 1 176 ? 7.123 5.835 -3.600 1.00 96.44 176 ASN A N 1
ATOM 1382 C CA . ASN A 1 176 ? 7.989 4.891 -4.310 1.00 96.44 176 ASN A CA 1
ATOM 1383 C C . ASN A 1 176 ? 8.028 3.474 -3.702 1.00 96.44 176 ASN A C 1
ATOM 1385 O O . ASN A 1 176 ? 7.722 2.511 -4.395 1.00 96.44 176 ASN A O 1
ATOM 1389 N N . ARG A 1 177 ? 8.390 3.324 -2.416 1.00 97.81 177 ARG A N 1
ATOM 1390 C CA . ARG A 1 177 ? 8.496 1.996 -1.766 1.00 97.81 177 ARG A CA 1
ATOM 1391 C C . ARG A 1 177 ? 7.130 1.318 -1.609 1.00 97.81 177 ARG A C 1
ATOM 1393 O O . ARG A 1 177 ? 7.000 0.143 -1.926 1.00 97.81 177 ARG A O 1
ATOM 1400 N N . SER A 1 178 ? 6.112 2.083 -1.203 1.00 98.44 178 SER A N 1
ATOM 1401 C CA . SER A 1 178 ? 4.722 1.613 -1.111 1.00 98.44 178 SER A CA 1
ATOM 1402 C C . SER A 1 178 ? 4.179 1.165 -2.467 1.00 98.44 178 SER A C 1
ATOM 1404 O O . SER A 1 178 ? 3.670 0.058 -2.574 1.00 98.44 178 SER A O 1
ATOM 1406 N N . GLY A 1 179 ? 4.350 1.979 -3.512 1.00 98.44 179 GLY A N 1
ATOM 1407 C CA . GLY A 1 179 ? 3.931 1.642 -4.871 1.00 98.44 179 GLY A CA 1
ATOM 1408 C C . GLY A 1 179 ? 4.642 0.417 -5.415 1.00 98.44 179 GLY A C 1
ATOM 1409 O O . GLY A 1 179 ? 3.984 -0.441 -5.991 1.00 98.44 179 GLY A O 1
ATOM 1410 N N . TYR A 1 180 ? 5.944 0.268 -5.156 1.00 98.56 180 TYR A N 1
ATOM 1411 C CA . TYR A 1 180 ? 6.673 -0.937 -5.540 1.00 98.56 180 TYR A CA 1
ATOM 1412 C C . TYR A 1 180 ? 6.093 -2.203 -4.893 1.00 98.56 180 TYR A C 1
ATOM 1414 O O . TYR A 1 180 ? 5.686 -3.101 -5.624 1.00 98.56 180 TYR A O 1
ATOM 1422 N N . LEU A 1 181 ? 6.000 -2.283 -3.558 1.00 98.75 181 LEU A N 1
ATOM 1423 C CA . LEU A 1 181 ? 5.541 -3.517 -2.896 1.00 98.75 181 LEU A CA 1
ATOM 1424 C C . LEU A 1 181 ? 4.064 -3.817 -3.152 1.00 98.75 181 LEU A C 1
ATOM 1426 O O . LEU A 1 181 ? 3.722 -4.965 -3.424 1.00 98.75 181 LEU A O 1
ATOM 1430 N N . VAL A 1 182 ? 3.201 -2.796 -3.160 1.00 98.81 182 VAL A N 1
ATOM 1431 C CA . VAL A 1 182 ? 1.789 -2.981 -3.513 1.00 98.81 182 VAL A CA 1
ATOM 1432 C C . VAL A 1 182 ? 1.673 -3.485 -4.954 1.00 98.81 182 VAL A C 1
ATOM 1434 O O . VAL A 1 182 ? 1.041 -4.512 -5.177 1.00 98.81 182 VAL A O 1
ATOM 1437 N N . CYS A 1 183 ? 2.344 -2.864 -5.931 1.00 98.75 183 CYS A N 1
ATOM 1438 C CA . CYS A 1 183 ? 2.299 -3.348 -7.315 1.00 98.75 183 CYS A CA 1
ATOM 1439 C C . CYS A 1 183 ? 2.916 -4.748 -7.472 1.00 98.75 183 CYS A C 1
ATOM 1441 O O . CYS A 1 183 ? 2.371 -5.551 -8.230 1.00 98.75 183 CYS A O 1
ATOM 1443 N N . ARG A 1 184 ? 3.998 -5.082 -6.748 1.00 98.31 184 ARG A N 1
ATOM 1444 C CA . ARG A 1 184 ? 4.543 -6.453 -6.704 1.00 98.31 184 ARG A CA 1
ATOM 1445 C C . ARG A 1 184 ? 3.487 -7.438 -6.205 1.00 98.31 184 ARG A C 1
ATOM 1447 O O . ARG A 1 184 ? 3.268 -8.434 -6.883 1.00 98.31 184 ARG A O 1
ATOM 1454 N N . TYR A 1 185 ? 2.756 -7.133 -5.130 1.00 98.69 185 TYR A N 1
ATOM 1455 C CA . TYR A 1 185 ? 1.653 -7.976 -4.651 1.00 98.69 185 TYR A CA 1
ATOM 1456 C C . TYR A 1 185 ? 0.550 -8.162 -5.711 1.00 98.69 185 TYR A C 1
ATOM 1458 O O . TYR A 1 185 ? 0.141 -9.290 -6.000 1.00 98.69 185 TYR A O 1
ATOM 1466 N N . LEU A 1 186 ? 0.090 -7.078 -6.352 1.00 98.69 186 LEU A N 1
ATOM 1467 C CA . LEU A 1 186 ? -0.942 -7.145 -7.402 1.00 98.69 186 LEU A CA 1
ATOM 1468 C C . LEU A 1 186 ? -0.497 -8.010 -8.596 1.00 98.69 186 LEU A C 1
ATOM 1470 O O . LEU A 1 186 ? -1.282 -8.795 -9.133 1.00 98.69 186 LEU A O 1
ATOM 1474 N N . ILE A 1 187 ? 0.771 -7.905 -9.000 1.00 98.19 187 ILE A N 1
ATOM 1475 C CA . ILE A 1 187 ? 1.349 -8.713 -10.078 1.00 98.19 187 ILE A CA 1
ATOM 1476 C C . ILE A 1 187 ? 1.497 -10.172 -9.628 1.00 98.19 187 ILE A C 1
ATOM 1478 O O . ILE A 1 187 ? 0.978 -11.067 -10.296 1.00 98.19 187 ILE A O 1
ATOM 1482 N N . ASP A 1 188 ? 2.188 -10.417 -8.514 1.00 96.69 188 ASP A N 1
ATOM 1483 C CA . ASP A 1 188 ? 2.678 -11.736 -8.103 1.00 96.69 188 ASP A CA 1
ATOM 1484 C C . ASP A 1 188 ? 1.583 -12.609 -7.469 1.00 96.69 188 ASP A C 1
ATOM 1486 O O . ASP A 1 188 ? 1.543 -13.814 -7.733 1.00 96.69 188 ASP A O 1
ATOM 1490 N N . ARG A 1 189 ? 0.651 -12.019 -6.703 1.00 96.62 189 ARG A N 1
ATOM 1491 C CA . ARG A 1 189 ? -0.472 -12.731 -6.062 1.00 96.62 189 ARG A CA 1
ATOM 1492 C C . ARG A 1 189 ? -1.785 -12.620 -6.824 1.00 96.62 189 ARG A C 1
ATOM 1494 O O . ARG A 1 189 ? -2.421 -13.642 -7.077 1.00 96.62 189 ARG A O 1
ATOM 1501 N N . LEU A 1 190 ? -2.193 -11.410 -7.218 1.00 96.19 190 LEU A N 1
ATOM 1502 C CA . LEU A 1 190 ? -3.482 -11.205 -7.904 1.00 96.19 190 LEU A CA 1
ATOM 1503 C C . LEU A 1 190 ? -3.398 -11.412 -9.423 1.00 96.19 190 LEU A C 1
ATOM 1505 O O . LEU A 1 190 ? -4.419 -11.518 -10.100 1.00 96.19 190 LEU A O 1
ATOM 1509 N N . GLY A 1 191 ? -2.190 -11.522 -9.971 1.00 96.19 191 GLY A N 1
ATOM 1510 C CA . GLY A 1 191 ? -1.972 -11.881 -11.363 1.00 96.19 191 GLY A CA 1
ATOM 1511 C C . GLY A 1 191 ? -2.179 -10.749 -12.370 1.00 96.19 191 GLY A C 1
ATOM 1512 O O . GLY A 1 191 ? -2.295 -11.048 -13.564 1.00 96.19 191 GLY A O 1
ATOM 1513 N N . TRP A 1 192 ? -2.178 -9.490 -11.925 1.00 98.06 192 TRP A N 1
ATOM 1514 C CA . TRP A 1 192 ? -2.368 -8.299 -12.763 1.00 98.06 192 TRP A CA 1
ATOM 1515 C C . TRP A 1 192 ? -1.211 -8.105 -13.763 1.00 98.06 192 TRP A C 1
ATOM 1517 O O . TRP A 1 192 ? -0.137 -8.716 -13.632 1.00 98.06 192 TRP A O 1
ATOM 1527 N N . SER A 1 193 ? -1.406 -7.279 -14.797 1.00 98.19 193 SER A N 1
ATOM 1528 C CA . SER A 1 193 ? -0.268 -6.789 -15.582 1.00 98.19 193 SER A CA 1
ATOM 1529 C C . SER A 1 193 ? 0.472 -5.687 -14.817 1.00 98.19 193 SER A C 1
ATOM 1531 O O . SER A 1 193 ? -0.059 -5.098 -13.877 1.00 98.19 193 SER A O 1
ATOM 1533 N N . SER A 1 194 ? 1.719 -5.413 -15.206 1.00 98.38 194 SER A N 1
ATOM 1534 C CA . SER A 1 194 ? 2.486 -4.318 -14.608 1.00 98.38 194 SER A CA 1
ATOM 1535 C C . SER A 1 194 ? 1.852 -2.954 -14.870 1.00 98.38 194 SER A C 1
ATOM 1537 O O . SER A 1 194 ? 1.859 -2.129 -13.967 1.00 98.38 194 SER A O 1
ATOM 1539 N N . HIS A 1 195 ? 1.259 -2.741 -16.049 1.00 98.31 195 HIS A N 1
ATOM 1540 C CA . HIS A 1 195 ? 0.564 -1.494 -16.377 1.00 98.31 195 HIS A CA 1
ATOM 1541 C C . HIS A 1 195 ? -0.676 -1.306 -15.498 1.00 98.31 195 HIS A C 1
ATOM 1543 O O . HIS A 1 195 ? -0.757 -0.307 -14.799 1.00 98.31 195 HIS A O 1
ATOM 1549 N N . ASP A 1 196 ? -1.567 -2.302 -15.418 1.00 98.56 196 ASP A N 1
ATOM 1550 C CA . ASP A 1 196 ? -2.790 -2.195 -14.601 1.00 98.56 196 ASP A CA 1
ATOM 1551 C C . ASP A 1 196 ? -2.471 -1.937 -13.118 1.00 98.56 196 ASP A C 1
ATOM 1553 O O . ASP A 1 196 ? -3.153 -1.157 -12.456 1.00 98.56 196 ASP A O 1
ATOM 1557 N N . ALA A 1 197 ? -1.423 -2.589 -12.595 1.00 98.62 197 ALA A N 1
ATOM 1558 C CA . ALA A 1 197 ? -0.983 -2.426 -11.212 1.00 98.62 197 ALA A CA 1
ATOM 1559 C C . ALA A 1 197 ? -0.442 -1.012 -10.941 1.00 98.62 197 ALA A C 1
ATOM 1561 O O . ALA A 1 197 ? -0.852 -0.388 -9.961 1.00 98.62 197 ALA A O 1
ATOM 1562 N N . ILE A 1 198 ? 0.430 -0.500 -11.821 1.00 98.75 198 ILE A N 1
ATOM 1563 C CA . ILE A 1 198 ? 0.969 0.865 -11.738 1.00 98.75 198 ILE A CA 1
ATOM 1564 C C . ILE A 1 198 ? -0.178 1.875 -11.866 1.00 98.75 198 ILE A C 1
ATOM 1566 O O . ILE A 1 198 ? -0.398 2.657 -10.947 1.00 98.75 198 ILE A O 1
ATOM 1570 N N . ASP A 1 199 ? -0.973 1.802 -12.932 1.00 98.69 199 ASP A N 1
ATOM 1571 C CA . ASP A 1 199 ? -2.062 2.741 -13.212 1.00 98.69 199 ASP A CA 1
ATOM 1572 C C . ASP A 1 199 ? -3.090 2.797 -12.072 1.00 98.69 199 ASP A C 1
ATOM 1574 O O . ASP A 1 199 ? -3.598 3.868 -11.733 1.00 98.69 199 ASP A O 1
ATOM 1578 N N . ALA A 1 200 ? -3.426 1.654 -11.464 1.00 98.69 200 ALA A N 1
ATOM 1579 C CA . ALA A 1 200 ? -4.341 1.609 -10.327 1.00 98.69 200 ALA A CA 1
ATOM 1580 C C . ALA A 1 200 ? -3.725 2.184 -9.046 1.00 98.69 200 ALA A C 1
ATOM 1582 O O . ALA A 1 200 ? -4.411 2.927 -8.339 1.00 98.69 200 ALA A O 1
ATOM 1583 N N . PHE A 1 201 ? -2.446 1.906 -8.770 1.00 98.75 201 PHE A N 1
ATOM 1584 C CA . PHE A 1 201 ? -1.730 2.534 -7.661 1.00 98.75 201 PHE A CA 1
ATOM 1585 C C . PHE A 1 201 ? -1.652 4.054 -7.837 1.00 98.75 201 PHE A C 1
ATOM 1587 O O . PHE A 1 201 ? -2.011 4.790 -6.921 1.00 98.75 201 PHE A O 1
ATOM 1594 N N . GLU A 1 202 ? -1.220 4.540 -9.002 1.00 98.56 202 GLU A N 1
ATOM 1595 C CA . GLU A 1 202 ? -1.012 5.969 -9.253 1.00 98.56 202 GLU A CA 1
ATOM 1596 C C . GLU A 1 202 ? -2.334 6.745 -9.216 1.00 98.56 202 GLU A C 1
ATOM 1598 O O . GLU A 1 202 ? -2.406 7.810 -8.594 1.00 98.56 202 GLU A O 1
ATOM 1603 N N . ARG A 1 203 ? -3.409 6.171 -9.778 1.00 98.62 203 ARG A N 1
ATOM 1604 C CA . ARG A 1 203 ? -4.771 6.725 -9.721 1.00 98.62 203 ARG A CA 1
ATOM 1605 C C . ARG A 1 203 ? -5.309 6.798 -8.293 1.00 98.62 203 ARG A C 1
ATOM 1607 O O . ARG A 1 203 ? -5.837 7.836 -7.905 1.00 98.62 203 ARG A O 1
ATOM 1614 N N . ALA A 1 204 ? -5.159 5.734 -7.501 1.00 98.50 204 ALA A N 1
ATOM 1615 C CA . ALA A 1 204 ? -5.620 5.718 -6.113 1.00 98.50 204 ALA A CA 1
ATOM 1616 C C . ALA A 1 204 ? -4.770 6.637 -5.220 1.00 98.50 204 ALA A C 1
ATOM 1618 O O . ALA A 1 204 ? -5.299 7.397 -4.409 1.00 98.50 204 ALA A O 1
ATOM 1619 N N . ARG A 1 205 ? -3.441 6.616 -5.370 1.00 98.44 205 ARG A N 1
ATOM 1620 C CA . ARG A 1 205 ? -2.526 7.426 -4.556 1.00 98.44 205 ARG A CA 1
ATOM 1621 C C . ARG A 1 205 ? -2.566 8.913 -4.922 1.00 98.44 205 ARG A C 1
ATOM 1623 O O . ARG A 1 205 ? -2.308 9.746 -4.044 1.00 98.44 205 ARG A O 1
ATOM 1630 N N . GLY A 1 206 ? -2.887 9.224 -6.179 1.00 98.19 206 GLY A N 1
ATOM 1631 C CA . GLY A 1 206 ? -2.930 10.564 -6.767 1.00 98.19 206 GLY A CA 1
ATOM 1632 C C . GLY A 1 206 ? -1.573 11.096 -7.241 1.00 98.19 206 GLY A C 1
ATOM 1633 O O . GLY A 1 206 ? -1.439 12.303 -7.424 1.00 98.19 206 GLY A O 1
ATOM 1634 N N . TYR A 1 207 ? -0.563 10.229 -7.377 1.00 98.06 207 TYR A N 1
ATOM 1635 C CA . TYR A 1 207 ? 0.824 10.593 -7.694 1.00 98.06 207 TYR A CA 1
ATOM 1636 C C . TYR A 1 207 ? 1.553 9.434 -8.393 1.00 98.06 207 TYR A C 1
ATOM 1638 O O . TYR A 1 207 ? 1.354 8.288 -7.980 1.00 98.06 207 TYR A O 1
ATOM 1646 N N . PRO A 1 208 ? 2.444 9.713 -9.364 1.00 98.00 208 PRO A N 1
ATOM 1647 C CA . PRO A 1 208 ? 3.208 8.680 -10.048 1.00 98.00 208 PRO A CA 1
ATOM 1648 C C . PRO A 1 208 ? 4.355 8.109 -9.202 1.00 98.00 208 PRO A C 1
ATOM 1650 O O . PRO A 1 208 ? 4.885 8.779 -8.308 1.00 98.00 208 PRO A O 1
ATOM 1653 N N . ILE A 1 209 ? 4.792 6.887 -9.515 1.00 97.50 209 ILE A N 1
ATOM 1654 C CA . ILE A 1 209 ? 6.009 6.291 -8.949 1.00 97.50 209 ILE A CA 1
ATOM 1655 C C . ILE A 1 209 ? 7.227 6.959 -9.610 1.00 97.50 209 ILE A C 1
ATOM 1657 O O . ILE A 1 209 ? 7.646 6.624 -10.713 1.00 97.50 209 ILE A O 1
ATOM 1661 N N . GLU A 1 210 ? 7.836 7.907 -8.897 1.00 94.81 210 GLU A N 1
ATOM 1662 C CA . GLU A 1 210 ? 8.947 8.747 -9.376 1.00 94.81 210 GLU A CA 1
ATOM 1663 C C . GLU A 1 210 ? 10.214 7.967 -9.781 1.00 94.81 210 GLU A C 1
ATOM 1665 O O . GLU A 1 210 ? 11.072 8.491 -10.495 1.00 94.81 210 GLU A O 1
ATOM 1670 N N . ARG A 1 211 ? 10.415 6.749 -9.261 1.00 93.75 211 ARG A N 1
ATOM 1671 C CA . ARG A 1 211 ? 11.643 5.968 -9.480 1.00 93.75 211 ARG A CA 1
ATOM 1672 C C . ARG A 1 211 ? 11.490 5.005 -10.650 1.00 93.75 211 ARG A C 1
ATOM 1674 O O . ARG A 1 211 ? 11.025 3.881 -10.484 1.00 93.75 211 ARG A O 1
ATOM 1681 N N . GLY A 1 212 ? 12.010 5.409 -11.809 1.00 95.12 212 GLY A N 1
ATOM 1682 C CA . GLY A 1 212 ? 12.035 4.586 -13.024 1.00 95.12 212 GLY A CA 1
ATOM 1683 C C . GLY A 1 212 ? 12.674 3.198 -12.851 1.00 95.12 212 GLY A C 1
ATOM 1684 O O . GLY A 1 212 ? 12.241 2.253 -13.502 1.00 95.12 212 GLY A O 1
ATOM 1685 N N . SER A 1 213 ? 13.629 3.020 -11.930 1.00 94.94 213 SER A N 1
ATOM 1686 C CA . SER A 1 213 ? 14.170 1.691 -11.600 1.00 94.94 213 SER A CA 1
ATOM 1687 C C . SER A 1 213 ? 13.132 0.759 -10.962 1.00 94.94 213 SER A C 1
ATOM 1689 O O . SER A 1 213 ? 13.145 -0.439 -11.233 1.00 94.94 213 SER A O 1
ATOM 1691 N N . TYR A 1 214 ? 12.193 1.289 -10.170 1.00 96.88 214 TYR A N 1
ATOM 1692 C CA . TYR A 1 214 ? 11.102 0.501 -9.587 1.00 96.88 214 TYR A CA 1
ATOM 1693 C C . TYR A 1 214 ? 10.079 0.128 -10.668 1.00 96.88 214 TYR A C 1
ATOM 1695 O O . TYR A 1 214 ? 9.670 -1.025 -10.737 1.00 96.88 214 TYR A O 1
ATOM 1703 N N . ILE A 1 215 ? 9.742 1.058 -11.571 1.00 97.75 215 ILE A N 1
ATOM 1704 C CA . ILE A 1 215 ? 8.901 0.788 -12.753 1.00 97.75 215 ILE A CA 1
ATOM 1705 C C . ILE A 1 215 ? 9.503 -0.340 -13.612 1.00 97.75 215 ILE A C 1
ATOM 1707 O O . ILE A 1 215 ? 8.826 -1.314 -13.942 1.00 97.75 215 ILE A O 1
ATOM 1711 N N . GLN A 1 216 ? 10.802 -0.267 -13.918 1.00 97.19 216 GLN A N 1
ATOM 1712 C CA . GLN A 1 216 ? 11.511 -1.311 -14.667 1.00 97.19 216 GLN A CA 1
ATOM 1713 C C . GLN A 1 216 ? 11.493 -2.668 -13.944 1.00 97.19 216 GLN A C 1
ATOM 1715 O O . GLN A 1 216 ? 11.264 -3.696 -14.586 1.00 97.19 216 GLN A O 1
ATOM 1720 N N . ALA A 1 217 ? 11.679 -2.685 -12.619 1.00 96.62 217 ALA A N 1
ATOM 1721 C CA . ALA A 1 217 ? 11.588 -3.901 -11.811 1.00 96.62 217 ALA A CA 1
ATOM 1722 C C . ALA A 1 217 ? 10.166 -4.504 -11.814 1.00 96.62 217 ALA A C 1
ATOM 1724 O O . ALA A 1 217 ? 10.024 -5.717 -11.961 1.00 96.62 217 ALA A O 1
ATOM 1725 N N . LEU A 1 218 ? 9.108 -3.683 -11.763 1.00 98.06 218 LEU A N 1
ATOM 1726 C CA . LEU A 1 218 ? 7.714 -4.140 -11.887 1.00 98.06 218 LEU A CA 1
ATOM 1727 C C . LEU A 1 218 ? 7.429 -4.768 -13.261 1.00 98.06 218 LEU A C 1
ATOM 1729 O O . LEU A 1 218 ? 6.824 -5.841 -13.346 1.00 98.06 218 LEU A O 1
ATOM 1733 N N . HIS A 1 219 ? 7.900 -4.154 -14.352 1.00 98.06 219 HIS A N 1
ATOM 1734 C CA . HIS A 1 219 ? 7.780 -4.750 -15.688 1.00 98.06 219 HIS A CA 1
ATOM 1735 C C . HIS A 1 219 ? 8.570 -6.063 -15.816 1.00 98.06 219 HIS A C 1
ATOM 1737 O O . HIS A 1 219 ? 8.075 -7.010 -16.437 1.00 98.06 219 HIS A O 1
ATOM 1743 N N . ARG A 1 220 ? 9.759 -6.151 -15.201 1.00 96.75 220 ARG A N 1
ATOM 1744 C CA . ARG A 1 220 ? 10.566 -7.380 -15.149 1.00 96.75 220 ARG A CA 1
ATOM 1745 C C . ARG A 1 220 ? 9.831 -8.496 -14.397 1.00 96.75 220 ARG A C 1
ATOM 1747 O O . ARG A 1 220 ? 9.617 -9.554 -14.985 1.00 96.75 220 ARG A O 1
ATOM 1754 N N . ALA A 1 221 ? 9.352 -8.237 -13.179 1.00 95.38 221 ALA A N 1
ATOM 1755 C CA . ALA A 1 221 ? 8.593 -9.200 -12.377 1.00 95.38 221 ALA A CA 1
ATOM 1756 C C . ALA A 1 221 ? 7.353 -9.726 -13.126 1.00 95.38 221 ALA A C 1
ATOM 1758 O O . ALA A 1 221 ? 7.135 -10.935 -13.225 1.00 95.38 221 ALA A O 1
ATOM 1759 N N . ALA A 1 222 ? 6.589 -8.840 -13.779 1.00 96.50 222 ALA A N 1
ATOM 1760 C CA . ALA A 1 222 ? 5.443 -9.244 -14.594 1.00 96.50 222 ALA A CA 1
ATOM 1761 C C . ALA A 1 222 ? 5.829 -10.142 -15.790 1.00 96.50 222 ALA A C 1
ATOM 1763 O O . ALA A 1 222 ? 5.076 -11.056 -16.142 1.00 96.50 222 ALA A O 1
ATOM 1764 N N . LYS A 1 223 ? 6.996 -9.918 -16.414 1.00 95.81 223 LYS A N 1
ATOM 1765 C CA . LYS A 1 223 ? 7.530 -10.782 -17.481 1.00 95.81 223 LYS A CA 1
ATOM 1766 C C . LYS A 1 223 ? 7.944 -12.151 -16.934 1.00 95.81 223 LYS A C 1
ATOM 1768 O O . LYS A 1 223 ? 7.570 -13.166 -17.518 1.00 95.81 223 LYS A O 1
ATOM 1773 N N . GLU A 1 224 ? 8.650 -12.186 -15.808 1.00 93.62 224 GLU A N 1
ATOM 1774 C CA . GLU A 1 224 ? 9.107 -13.421 -15.158 1.00 93.62 224 GLU A CA 1
ATOM 1775 C C . GLU A 1 224 ? 7.952 -14.282 -14.641 1.00 93.62 224 GLU A C 1
ATOM 1777 O O . GLU A 1 224 ? 7.950 -15.499 -14.814 1.00 93.62 224 GLU A O 1
ATOM 1782 N N . ARG A 1 225 ? 6.909 -13.672 -14.073 1.00 93.12 225 ARG A N 1
ATOM 1783 C CA . ARG A 1 225 ? 5.686 -14.386 -13.688 1.00 93.12 225 ARG A CA 1
ATOM 1784 C C . ARG A 1 225 ? 5.007 -15.036 -14.897 1.00 93.12 225 ARG A C 1
ATOM 1786 O O . ARG A 1 225 ? 4.539 -16.173 -14.813 1.00 93.12 225 ARG A O 1
ATOM 1793 N N . ARG A 1 226 ? 4.969 -14.338 -16.041 1.00 90.50 226 ARG A N 1
ATOM 1794 C CA . ARG A 1 226 ? 4.419 -14.868 -17.303 1.00 90.50 226 ARG A CA 1
ATOM 1795 C C . ARG A 1 226 ? 5.253 -16.034 -17.846 1.00 90.50 226 ARG A C 1
ATOM 1797 O O . ARG A 1 226 ? 4.659 -17.017 -18.282 1.00 90.50 226 ARG A O 1
ATOM 1804 N N . THR A 1 227 ? 6.588 -15.974 -17.802 1.00 90.06 227 THR A N 1
ATOM 1805 C CA . THR A 1 227 ? 7.440 -17.101 -18.232 1.00 90.06 227 THR A CA 1
ATOM 1806 C C . THR A 1 227 ? 7.328 -18.285 -17.275 1.00 90.06 227 THR A C 1
ATOM 1808 O O . THR A 1 227 ? 7.048 -19.387 -17.740 1.00 90.06 227 THR A O 1
ATOM 1811 N N . LYS A 1 228 ? 7.408 -18.071 -15.953 1.00 87.12 228 LYS A N 1
ATOM 1812 C CA . LYS A 1 228 ? 7.195 -19.112 -14.925 1.00 87.12 228 LYS A CA 1
ATOM 1813 C C . LYS A 1 228 ? 5.847 -19.832 -15.110 1.00 87.12 228 LYS A C 1
ATOM 1815 O O . LYS A 1 228 ? 5.801 -21.059 -15.076 1.00 87.12 228 LYS A O 1
ATOM 1820 N N . LYS A 1 229 ? 4.760 -19.099 -15.401 1.00 82.88 229 LYS A N 1
ATOM 1821 C CA . LYS A 1 229 ? 3.442 -19.696 -15.707 1.00 82.88 229 LYS A CA 1
ATOM 1822 C C . LYS A 1 229 ? 3.445 -20.536 -16.993 1.00 82.88 229 LYS A C 1
ATOM 1824 O O . LYS A 1 229 ? 2.792 -21.575 -17.024 1.00 82.88 229 LYS A O 1
ATOM 1829 N N . ARG A 1 230 ? 4.155 -20.103 -18.044 1.00 80.00 230 ARG A N 1
ATOM 1830 C CA . ARG A 1 230 ? 4.274 -20.859 -19.306 1.00 80.00 230 ARG A CA 1
ATOM 1831 C C . ARG A 1 230 ? 5.070 -22.151 -19.130 1.00 80.00 230 ARG A C 1
ATOM 1833 O O . ARG A 1 230 ? 4.600 -23.175 -19.603 1.00 80.00 230 ARG A O 1
ATOM 1840 N N . HIS A 1 231 ? 6.204 -22.104 -18.426 1.00 78.75 231 HIS A N 1
ATOM 1841 C CA . HIS A 1 231 ? 7.008 -23.297 -18.133 1.00 78.75 231 HIS A CA 1
ATOM 1842 C C . HIS A 1 231 ? 6.222 -24.312 -17.305 1.00 78.75 231 HIS A C 1
ATOM 1844 O O . HIS A 1 231 ? 6.088 -25.455 -17.717 1.00 78.75 231 HIS A O 1
ATOM 1850 N N . LYS A 1 232 ? 5.555 -23.871 -16.231 1.00 78.75 232 LYS A N 1
ATOM 1851 C CA . LYS A 1 232 ? 4.686 -24.770 -15.465 1.00 78.75 232 LYS A CA 1
ATOM 1852 C C . LYS A 1 232 ? 3.617 -25.445 -16.339 1.00 78.75 232 LYS A C 1
ATOM 1854 O O . LYS A 1 232 ? 3.373 -26.633 -16.194 1.00 78.75 232 LYS A O 1
ATOM 1859 N N . HIS A 1 233 ? 3.008 -24.706 -17.268 1.00 76.88 233 HIS A N 1
ATOM 1860 C CA . HIS A 1 233 ? 2.010 -25.278 -18.170 1.00 76.88 233 HIS A CA 1
ATOM 1861 C C . HIS A 1 233 ? 2.600 -26.279 -19.178 1.00 76.88 233 HIS A C 1
ATOM 1863 O O . HIS A 1 233 ? 1.935 -27.265 -19.481 1.00 76.88 233 HIS A O 1
ATOM 1869 N N . SER A 1 234 ? 3.826 -26.069 -19.680 1.00 75.56 234 SER A N 1
ATOM 1870 C CA . SER A 1 234 ? 4.500 -27.078 -20.510 1.00 75.56 234 SER A CA 1
ATOM 1871 C C . SER A 1 234 ? 4.869 -28.324 -19.707 1.00 75.56 234 SER A C 1
ATOM 1873 O O . SER A 1 234 ? 4.666 -29.428 -20.198 1.00 75.56 234 SER A O 1
ATOM 1875 N N . ASP A 1 235 ? 5.335 -28.162 -18.469 1.00 72.88 235 ASP A N 1
ATOM 1876 C CA . ASP A 1 235 ? 5.746 -29.278 -17.611 1.00 72.88 235 ASP A CA 1
ATOM 1877 C C . ASP A 1 235 ? 4.533 -30.140 -17.205 1.00 72.88 235 ASP A C 1
ATOM 1879 O O . ASP A 1 235 ? 4.579 -31.368 -17.300 1.00 72.88 235 ASP A O 1
ATOM 1883 N N . ASP A 1 236 ? 3.410 -29.499 -16.847 1.00 75.81 236 ASP A N 1
ATOM 1884 C CA . ASP A 1 236 ? 2.131 -30.167 -16.558 1.00 75.81 236 ASP A CA 1
ATOM 1885 C C . ASP A 1 236 ? 1.609 -30.956 -17.790 1.00 75.81 236 ASP A C 1
ATOM 1887 O O . ASP A 1 236 ? 1.039 -32.043 -17.643 1.00 75.81 236 ASP A O 1
ATOM 1891 N N . MET A 1 237 ? 1.829 -30.449 -19.014 1.00 76.56 237 MET A N 1
ATOM 1892 C CA . MET A 1 237 ? 1.437 -31.125 -20.263 1.00 76.56 237 MET A CA 1
ATOM 1893 C C . MET A 1 237 ? 2.345 -32.312 -20.608 1.00 76.56 237 MET A C 1
ATOM 1895 O O . MET A 1 237 ? 1.832 -33.398 -20.870 1.00 76.56 237 MET A O 1
ATOM 1899 N N . V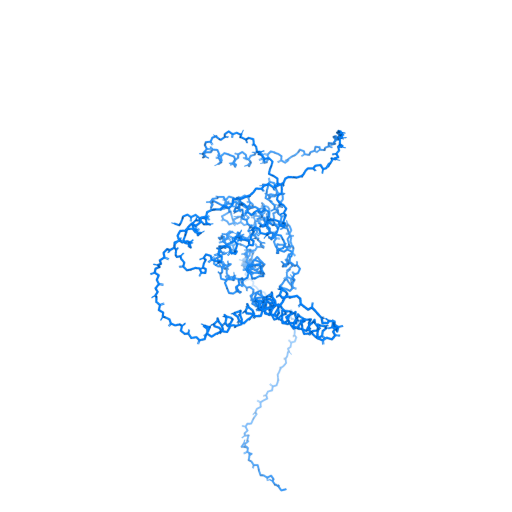AL A 1 238 ? 3.672 -32.150 -20.541 1.00 77.75 238 VAL A N 1
ATOM 1900 C CA . VAL A 1 238 ? 4.634 -33.245 -20.784 1.00 77.75 238 VAL A CA 1
ATOM 1901 C C . VAL A 1 238 ? 4.414 -34.391 -19.791 1.00 77.75 238 VAL A C 1
ATOM 1903 O O . VAL A 1 238 ? 4.330 -35.549 -20.195 1.00 77.75 238 VAL A O 1
ATOM 1906 N N . SER A 1 239 ? 4.210 -34.071 -18.509 1.00 76.94 239 SER A N 1
ATOM 1907 C CA . SER A 1 239 ? 3.872 -35.053 -17.468 1.00 76.94 239 SER A CA 1
ATOM 1908 C C . SER A 1 239 ? 2.601 -35.853 -17.806 1.00 76.94 239 SER A C 1
ATOM 1910 O O . SER A 1 239 ? 2.565 -37.079 -17.666 1.00 76.94 239 SER A O 1
ATOM 1912 N N . SER A 1 240 ? 1.574 -35.173 -18.330 1.00 77.25 240 SER A N 1
ATOM 1913 C CA . SER A 1 240 ? 0.311 -35.798 -18.743 1.00 77.25 240 SER A CA 1
ATOM 1914 C C . SER A 1 240 ? 0.476 -36.724 -19.959 1.00 77.25 240 SER A C 1
ATOM 1916 O O . SER A 1 240 ? -0.128 -37.801 -20.006 1.00 77.25 240 SER A O 1
ATOM 1918 N N . GLU A 1 241 ? 1.306 -36.344 -20.936 1.00 73.12 241 GLU A N 1
ATOM 1919 C CA . GLU A 1 241 ? 1.622 -37.186 -22.098 1.00 73.12 241 GLU A CA 1
ATOM 1920 C C . GLU A 1 241 ? 2.431 -38.430 -21.705 1.00 73.12 241 GLU A C 1
ATOM 1922 O O . GLU A 1 241 ? 2.082 -39.543 -22.114 1.00 73.12 241 GLU A O 1
ATOM 1927 N N . ASP A 1 242 ? 3.459 -38.277 -20.866 1.00 72.19 242 ASP A N 1
ATOM 1928 C CA . ASP A 1 242 ? 4.268 -39.390 -20.357 1.00 72.19 242 ASP A CA 1
ATOM 1929 C C . ASP A 1 242 ? 3.423 -40.389 -19.555 1.00 72.19 242 ASP A C 1
ATOM 1931 O O . ASP A 1 242 ? 3.548 -41.611 -19.728 1.00 72.19 242 ASP A O 1
ATOM 1935 N N . GLU A 1 243 ? 2.504 -39.902 -18.714 1.00 74.88 243 GLU A N 1
ATOM 1936 C CA . GLU A 1 243 ? 1.578 -40.769 -17.991 1.00 74.88 243 GLU A CA 1
ATOM 1937 C C . GLU A 1 243 ? 0.645 -41.528 -18.952 1.00 74.88 243 GLU A C 1
ATOM 1939 O O . GLU A 1 243 ? 0.497 -42.753 -18.831 1.00 74.88 243 GLU A O 1
ATOM 1944 N N . MET A 1 244 ? 0.089 -40.854 -19.965 1.00 78.81 244 MET A N 1
ATOM 1945 C CA . MET A 1 244 ? -0.749 -41.489 -20.989 1.00 78.81 244 MET A CA 1
ATOM 1946 C C . MET A 1 244 ? 0.021 -42.571 -21.767 1.00 78.81 244 MET A C 1
ATOM 1948 O O . MET A 1 244 ? -0.467 -43.698 -21.927 1.00 78.81 244 MET A O 1
ATOM 1952 N N . GLN A 1 245 ? 1.256 -42.284 -22.193 1.00 81.69 245 GLN A N 1
ATOM 1953 C CA . GLN A 1 245 ? 2.123 -43.257 -22.861 1.00 81.69 245 GLN A CA 1
ATOM 1954 C C . GLN A 1 245 ? 2.447 -44.453 -21.954 1.00 81.69 245 GLN A C 1
ATOM 1956 O O . GLN A 1 245 ? 2.421 -45.607 -22.403 1.00 81.69 245 GLN A O 1
ATOM 1961 N N . ARG A 1 246 ? 2.701 -44.220 -20.660 1.00 80.88 246 ARG A N 1
ATOM 1962 C CA . ARG A 1 246 ? 2.960 -45.281 -19.674 1.00 80.88 246 ARG A CA 1
ATOM 1963 C C . ARG A 1 246 ? 1.737 -46.181 -19.476 1.00 80.88 246 ARG A C 1
ATOM 1965 O O . ARG A 1 246 ? 1.889 -47.405 -19.411 1.00 80.88 246 ARG A O 1
ATOM 1972 N N . GLN A 1 247 ? 0.527 -45.618 -19.442 1.00 78.19 247 GLN A N 1
ATOM 1973 C CA . GLN A 1 247 ? -0.721 -46.390 -19.394 1.00 78.19 247 GLN A CA 1
ATOM 1974 C C . GLN A 1 247 ? -0.939 -47.217 -20.676 1.00 78.19 247 GLN A C 1
ATOM 1976 O O . GLN A 1 247 ? -1.282 -48.401 -20.595 1.00 78.19 247 GLN A O 1
ATOM 1981 N N . LEU A 1 248 ? -0.667 -46.649 -21.857 1.00 79.75 248 LEU A N 1
ATOM 1982 C CA . LEU A 1 248 ? -0.715 -47.360 -23.143 1.00 79.75 248 LEU A CA 1
ATOM 1983 C C . LEU A 1 248 ? 0.266 -48.544 -23.191 1.00 79.75 248 LEU A C 1
ATOM 1985 O O . LEU A 1 248 ? -0.120 -49.645 -23.598 1.00 79.75 248 LEU A O 1
ATOM 1989 N N . ARG A 1 249 ? 1.508 -48.365 -22.717 1.00 81.88 249 ARG A N 1
ATOM 1990 C CA . ARG A 1 249 ? 2.506 -49.449 -22.611 1.00 81.88 249 ARG A CA 1
ATOM 1991 C C . ARG A 1 249 ? 2.035 -50.563 -21.667 1.00 81.88 249 ARG A C 1
ATOM 1993 O O . ARG A 1 249 ? 2.070 -51.730 -22.059 1.00 81.88 249 ARG A O 1
ATOM 2000 N N . LYS A 1 250 ? 1.502 -50.226 -20.482 1.00 76.06 250 LYS A N 1
ATOM 2001 C CA . LYS A 1 250 ? 0.906 -51.205 -19.545 1.00 76.06 250 LYS A CA 1
ATOM 2002 C C . LYS A 1 250 ? -0.244 -51.995 -20.188 1.00 76.06 250 LYS A C 1
ATOM 2004 O O . LYS A 1 250 ? -0.286 -53.218 -20.065 1.00 76.06 250 LYS A O 1
ATOM 2009 N N . ARG A 1 251 ? -1.146 -51.329 -20.925 1.00 75.00 251 ARG A N 1
ATOM 2010 C CA . ARG A 1 251 ? -2.259 -51.982 -21.648 1.00 75.00 251 ARG A CA 1
ATOM 2011 C C . ARG A 1 251 ? -1.768 -52.930 -22.748 1.00 75.00 251 ARG A C 1
ATOM 2013 O O . ARG A 1 251 ? -2.275 -54.047 -22.836 1.00 75.00 251 ARG A O 1
ATOM 2020 N N . LYS A 1 252 ? -0.755 -52.540 -23.536 1.00 71.31 252 LYS A N 1
ATOM 2021 C CA . LYS A 1 252 ? -0.117 -53.431 -24.530 1.00 71.31 252 LYS A CA 1
ATOM 2022 C C . LYS A 1 252 ? 0.512 -54.664 -23.870 1.00 71.31 252 LYS A C 1
ATOM 2024 O O . LYS A 1 252 ? 0.318 -55.772 -24.358 1.00 71.31 252 LYS A O 1
ATOM 2029 N N . HIS A 1 253 ? 1.203 -54.492 -22.742 1.00 69.88 253 HIS A N 1
ATOM 2030 C CA . HIS A 1 253 ? 1.838 -55.605 -22.029 1.00 69.88 253 HIS A CA 1
ATOM 2031 C C . HIS A 1 253 ? 0.808 -56.560 -21.392 1.00 69.88 253 HIS A C 1
ATOM 2033 O O . HIS A 1 253 ? 0.969 -57.773 -21.483 1.00 69.88 253 HIS A O 1
ATOM 2039 N N . LYS A 1 254 ? -0.305 -56.037 -20.844 1.00 66.94 254 LYS A N 1
ATOM 2040 C CA . LYS A 1 254 ? -1.421 -56.863 -20.343 1.00 66.94 254 LYS A CA 1
ATOM 2041 C C . LYS A 1 254 ? -2.080 -57.693 -21.454 1.00 66.94 254 LYS A C 1
ATOM 2043 O O . LYS A 1 254 ? -2.389 -58.853 -21.209 1.00 66.94 254 LYS A O 1
ATOM 2048 N N . ARG A 1 255 ? -2.251 -57.139 -22.665 1.00 63.97 255 ARG A N 1
ATOM 2049 C CA . ARG A 1 255 ? -2.740 -57.902 -23.833 1.00 63.97 255 ARG A CA 1
ATOM 2050 C C . ARG A 1 255 ? -1.767 -59.017 -24.219 1.00 63.97 255 ARG A C 1
ATOM 2052 O O . ARG A 1 255 ? -2.156 -60.173 -24.177 1.00 63.97 255 ARG A O 1
ATOM 2059 N N . LYS A 1 256 ? -0.482 -58.693 -24.416 1.00 60.34 256 LYS A N 1
ATOM 2060 C CA . LYS A 1 256 ? 0.550 -59.690 -24.757 1.00 60.34 256 LYS A CA 1
ATOM 2061 C C . LYS A 1 256 ? 0.695 -60.809 -23.707 1.00 60.34 256 LYS A C 1
ATOM 2063 O O . LYS A 1 256 ? 1.116 -61.902 -24.057 1.00 60.34 256 LYS A O 1
ATOM 2068 N N . LYS A 1 257 ? 0.339 -60.560 -22.437 1.00 58.62 257 LYS A N 1
ATOM 2069 C CA . LYS A 1 257 ? 0.276 -61.596 -21.390 1.00 58.62 257 LYS A CA 1
ATOM 2070 C C . LYS A 1 257 ? -1.015 -62.439 -21.427 1.00 58.62 257 LYS A C 1
ATOM 2072 O 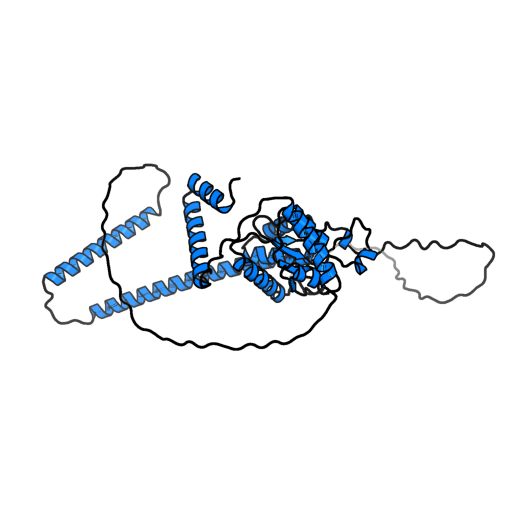O . LYS A 1 257 ? -0.945 -63.594 -21.030 1.00 58.62 257 LYS A O 1
ATOM 2077 N N . LYS A 1 258 ? -2.155 -61.914 -21.914 1.00 56.12 258 LYS A N 1
ATOM 2078 C CA . LYS A 1 258 ? -3.370 -62.719 -22.196 1.00 56.12 258 LYS A CA 1
ATOM 2079 C C . LYS A 1 258 ? -3.128 -63.648 -23.398 1.00 56.12 258 LYS A C 1
ATOM 2081 O O . LYS A 1 258 ? -3.504 -64.808 -23.347 1.00 56.12 258 LYS A O 1
ATOM 2086 N N . ASP A 1 259 ? -2.414 -63.163 -24.414 1.00 55.78 259 ASP A N 1
ATOM 2087 C CA . ASP A 1 259 ? -2.136 -63.903 -25.659 1.00 55.78 259 ASP A CA 1
ATOM 2088 C C . ASP A 1 259 ? -1.053 -65.007 -25.517 1.00 55.78 259 ASP A C 1
ATOM 2090 O O . ASP A 1 259 ? -0.771 -65.715 -26.479 1.00 55.78 259 ASP A O 1
ATOM 2094 N N . LEU A 1 260 ? -0.411 -65.147 -24.347 1.00 56.59 260 LEU A N 1
ATOM 2095 C CA . LEU A 1 260 ? 0.698 -66.089 -24.094 1.00 56.59 260 LEU A CA 1
ATOM 2096 C C . LEU A 1 260 ? 0.455 -67.010 -22.880 1.00 56.59 260 LEU A C 1
ATOM 2098 O O . LEU A 1 260 ? 1.411 -67.526 -22.303 1.00 56.59 260 LEU A O 1
ATOM 2102 N N . GLY A 1 261 ? -0.798 -67.199 -22.450 1.00 50.16 261 GLY A N 1
ATOM 2103 C CA . GLY A 1 261 ? -1.068 -67.979 -21.240 1.00 50.16 261 GLY A CA 1
ATOM 2104 C C . GLY A 1 261 ? -2.524 -68.353 -20.979 1.00 50.16 261 GLY A C 1
ATOM 2105 O O . GLY A 1 261 ? -3.084 -67.885 -19.993 1.00 50.16 261 GLY A O 1
ATOM 2106 N N . SER A 1 262 ? -3.083 -69.241 -21.805 1.00 44.12 262 SER A N 1
ATOM 2107 C CA . SER A 1 262 ? -4.044 -70.275 -21.374 1.00 44.12 262 SER A CA 1
ATOM 2108 C C . SER A 1 262 ? -4.256 -71.294 -22.499 1.00 44.12 262 SER A C 1
ATOM 2110 O O . SER A 1 262 ? -5.138 -71.131 -23.340 1.00 44.12 262 SER A O 1
ATOM 2112 N N . GLY A 1 263 ? -3.427 -72.337 -22.528 1.00 49.12 263 GLY A N 1
ATOM 2113 C CA . GLY A 1 263 ? -3.788 -73.576 -23.208 1.00 49.12 263 GLY A CA 1
ATOM 2114 C C . GLY A 1 263 ? -4.626 -74.413 -22.251 1.00 49.12 263 GLY A C 1
ATOM 2115 O O . GLY A 1 263 ? -4.048 -75.150 -21.468 1.00 49.12 263 GLY A O 1
ATOM 2116 N N . ASP A 1 264 ? -5.943 -74.218 -22.283 1.00 39.34 264 ASP A N 1
ATOM 2117 C CA . ASP A 1 264 ? -6.957 -75.163 -21.801 1.00 39.34 264 ASP A CA 1
ATOM 2118 C C . ASP A 1 264 ? -8.305 -74.746 -22.413 1.00 39.34 264 ASP A C 1
ATOM 2120 O O . ASP A 1 264 ? -8.826 -73.660 -22.143 1.00 39.34 264 ASP A O 1
ATOM 2124 N N . GLU A 1 265 ? -8.844 -75.576 -23.308 1.00 48.03 265 GLU A N 1
ATOM 2125 C CA . GLU A 1 265 ? -10.107 -75.311 -24.001 1.00 48.03 265 GLU A CA 1
ATOM 2126 C C . GLU A 1 265 ? -11.302 -75.797 -23.169 1.00 48.03 265 GLU A C 1
ATOM 2128 O O . GLU A 1 265 ? -11.500 -76.997 -22.999 1.00 48.03 265 GLU A O 1
ATOM 2133 N N . SER A 1 266 ? -12.133 -74.872 -22.678 1.00 47.03 266 SER A N 1
ATOM 2134 C CA . SER A 1 266 ? -13.580 -75.080 -22.431 1.00 47.03 266 SER A CA 1
ATOM 2135 C C . SER A 1 266 ? -14.245 -73.808 -21.884 1.00 47.03 266 SER A C 1
ATOM 2137 O O . SER A 1 266 ? -14.692 -73.739 -20.740 1.00 47.03 266 SER A O 1
ATOM 2139 N N . GLY A 1 267 ? -14.337 -72.766 -22.716 1.00 45.66 267 GLY A N 1
ATOM 2140 C CA . GLY A 1 267 ? -15.158 -71.594 -22.390 1.00 45.66 267 GLY A CA 1
ATOM 2141 C C . GLY A 1 267 ? -16.644 -71.965 -22.393 1.00 45.66 267 GLY A C 1
ATOM 2142 O O . GLY A 1 267 ? -17.149 -72.475 -23.394 1.00 45.66 267 GLY A O 1
ATOM 2143 N N . THR A 1 268 ? -17.359 -71.719 -21.293 1.00 60.56 268 THR A N 1
ATOM 2144 C CA . THR A 1 268 ? -18.805 -71.988 -21.240 1.00 60.56 268 THR A CA 1
ATOM 2145 C C . THR A 1 268 ? -19.580 -71.013 -22.144 1.00 60.56 268 THR A C 1
ATOM 2147 O O . THR A 1 268 ? -19.120 -69.885 -22.362 1.00 60.56 268 THR A O 1
ATOM 2150 N N . PRO A 1 269 ? -20.777 -71.379 -22.656 1.00 58.69 269 PRO A N 1
ATOM 2151 C CA . PRO A 1 269 ? -21.548 -70.514 -23.563 1.00 58.69 269 PRO A CA 1
ATOM 2152 C C . PRO A 1 269 ? -21.824 -69.109 -23.000 1.00 58.69 269 PRO A C 1
ATOM 2154 O O . PRO A 1 269 ? -21.854 -68.123 -23.735 1.00 58.69 269 PRO A O 1
ATOM 2157 N N . GLU A 1 270 ? -21.962 -69.011 -21.679 1.00 53.03 270 GLU A N 1
ATOM 2158 C CA . GLU A 1 270 ? -22.166 -67.763 -20.943 1.00 53.03 270 GLU A CA 1
ATOM 2159 C C . GLU A 1 270 ? -20.939 -66.832 -21.000 1.00 53.03 270 GLU A C 1
ATOM 2161 O O . GLU A 1 270 ? -21.082 -65.626 -21.203 1.00 53.03 270 GLU A O 1
ATOM 2166 N N . GLN A 1 271 ? -19.718 -67.376 -20.930 1.00 53.91 271 GLN A N 1
ATOM 2167 C CA . GLN A 1 271 ? -18.489 -66.585 -21.075 1.00 53.91 271 GLN A CA 1
ATOM 2168 C C . GLN A 1 271 ? -18.337 -66.028 -22.497 1.00 53.91 271 GLN A C 1
ATOM 2170 O O . GLN A 1 271 ? -17.949 -64.870 -22.667 1.00 53.91 271 GLN A O 1
ATOM 2175 N N . MET A 1 272 ? -18.711 -66.811 -23.515 1.00 58.75 272 MET A N 1
ATOM 2176 C CA . MET A 1 272 ? -18.722 -66.353 -24.909 1.00 58.75 272 MET A CA 1
ATOM 2177 C C . MET A 1 272 ? -19.741 -65.227 -25.133 1.00 58.75 272 MET A C 1
ATOM 2179 O O . MET A 1 272 ? -19.429 -64.248 -25.813 1.00 58.75 272 MET A O 1
ATOM 2183 N N . ALA A 1 273 ? -20.929 -65.317 -24.524 1.00 68.56 273 ALA A N 1
ATOM 2184 C CA . ALA A 1 273 ? -21.940 -64.261 -24.579 1.00 68.56 273 ALA A CA 1
ATOM 2185 C C . ALA A 1 273 ? -21.454 -62.958 -23.912 1.00 68.56 273 ALA A C 1
ATOM 2187 O O . ALA A 1 273 ? -21.625 -61.871 -24.470 1.00 68.56 273 ALA A O 1
ATOM 2188 N N . VAL A 1 274 ? -20.779 -63.059 -22.762 1.00 64.69 274 VAL A N 1
ATOM 2189 C CA . VAL A 1 274 ? -20.198 -61.903 -22.063 1.00 64.69 274 VAL A CA 1
ATOM 2190 C C . VAL A 1 274 ? -19.061 -61.264 -22.873 1.00 64.69 274 VAL A C 1
ATOM 2192 O O . VAL A 1 274 ? -19.039 -60.041 -23.021 1.00 64.69 274 VAL A O 1
ATOM 2195 N N . GLU A 1 275 ? -18.136 -62.038 -23.454 1.00 66.19 275 GLU A N 1
ATOM 2196 C CA . GLU A 1 275 ? -17.054 -61.469 -24.280 1.00 66.19 275 GLU A CA 1
ATOM 2197 C C . GLU A 1 275 ? -17.582 -60.900 -25.617 1.00 66.19 275 GLU A C 1
ATOM 2199 O O . GLU A 1 275 ? -17.087 -59.870 -26.083 1.00 66.19 275 GLU A O 1
ATOM 2204 N N . ALA A 1 276 ? -18.657 -61.461 -26.186 1.00 71.06 276 ALA A N 1
ATOM 2205 C CA . ALA A 1 276 ? -19.373 -60.870 -27.322 1.00 71.06 276 ALA A CA 1
ATOM 2206 C C . ALA A 1 276 ? -20.012 -59.511 -26.970 1.00 71.06 276 ALA A C 1
ATOM 2208 O O . ALA A 1 276 ? -19.830 -58.543 -27.714 1.00 71.06 276 ALA A O 1
ATOM 2209 N N . ALA A 1 277 ? -20.684 -59.403 -25.819 1.00 73.00 277 ALA A N 1
ATOM 2210 C CA . ALA A 1 277 ? -21.266 -58.150 -25.331 1.00 73.00 277 ALA A CA 1
ATOM 2211 C C . ALA A 1 277 ? -20.196 -57.069 -25.080 1.00 73.00 277 ALA A C 1
ATOM 2213 O O . ALA A 1 277 ? -20.344 -55.928 -25.529 1.00 73.00 277 ALA A O 1
ATOM 2214 N N . TRP A 1 278 ? -19.068 -57.421 -24.449 1.00 62.22 278 TRP A N 1
ATOM 2215 C CA . TRP A 1 278 ? -17.940 -56.495 -24.272 1.00 62.22 278 TRP A CA 1
ATOM 2216 C C . TRP A 1 278 ? -17.321 -56.050 -25.601 1.00 62.22 278 TRP A C 1
ATOM 2218 O O . TRP A 1 278 ? -16.964 -54.877 -25.753 1.00 62.22 278 TRP A O 1
ATOM 2228 N N . ASN A 1 279 ? -17.216 -56.950 -26.582 1.00 71.38 279 ASN A N 1
ATOM 2229 C CA . ASN A 1 279 ? -16.720 -56.605 -27.911 1.00 71.38 279 ASN A CA 1
ATOM 2230 C C . ASN A 1 279 ? -17.667 -55.640 -28.639 1.00 71.38 279 ASN A C 1
ATOM 2232 O O . ASN A 1 279 ? -17.188 -54.617 -29.137 1.00 71.38 279 ASN A O 1
ATOM 2236 N N . GLN A 1 280 ? -18.983 -55.890 -28.627 1.00 78.06 280 GLN A N 1
ATOM 2237 C CA . GLN A 1 280 ? -19.991 -54.973 -29.181 1.00 78.06 280 GLN A CA 1
ATOM 2238 C C . GLN A 1 280 ? -19.929 -53.590 -28.517 1.00 78.06 280 GLN A C 1
ATOM 2240 O O . GLN A 1 280 ? -19.827 -52.579 -29.216 1.00 78.06 280 GLN A O 1
ATOM 2245 N N . LEU A 1 281 ? -19.875 -53.531 -27.182 1.00 71.94 281 LEU A N 1
ATOM 2246 C CA . LEU A 1 281 ? -19.746 -52.272 -26.442 1.00 71.94 281 LEU A CA 1
ATOM 2247 C C . LEU A 1 281 ? -18.448 -51.521 -26.800 1.00 71.94 281 LEU A C 1
ATOM 2249 O O . LEU A 1 281 ? -18.447 -50.296 -26.924 1.00 71.94 281 LEU A O 1
ATOM 2253 N N . SER A 1 282 ? -17.345 -52.241 -27.039 1.00 68.12 282 SER A N 1
ATOM 2254 C CA . SER A 1 282 ? -16.078 -51.637 -27.474 1.00 68.12 282 SER A CA 1
ATOM 2255 C C . SER A 1 282 ? -16.133 -51.050 -28.892 1.00 68.12 282 SER A C 1
ATOM 2257 O O . SER A 1 282 ? -15.433 -50.075 -29.179 1.00 68.12 282 SER A O 1
ATOM 2259 N N . VAL A 1 283 ? -16.949 -51.630 -29.781 1.00 75.19 283 VAL A N 1
ATOM 2260 C CA . VAL A 1 283 ? -17.184 -51.125 -31.142 1.00 75.19 283 VAL A CA 1
ATOM 2261 C C . VAL A 1 283 ? -18.065 -49.881 -31.082 1.00 75.19 283 VAL A C 1
ATOM 2263 O O . VAL A 1 283 ? -17.660 -48.848 -31.615 1.00 75.19 283 VAL A O 1
ATOM 2266 N N . ALA A 1 284 ? -19.177 -49.934 -30.344 1.00 73.19 284 ALA A N 1
ATOM 2267 C CA . ALA A 1 284 ? -20.055 -48.786 -30.118 1.00 73.19 284 ALA A CA 1
ATOM 2268 C C . ALA A 1 284 ? -19.295 -47.596 -29.501 1.00 73.19 284 ALA A C 1
ATOM 2270 O O . ALA A 1 284 ? -19.410 -46.469 -29.977 1.00 73.19 284 ALA A O 1
ATOM 2271 N N . TYR A 1 285 ? -18.428 -47.839 -28.510 1.00 69.25 285 TYR A N 1
ATOM 2272 C CA . TYR A 1 285 ? -17.590 -46.795 -27.910 1.00 69.25 285 TYR A CA 1
ATOM 2273 C C . TYR A 1 285 ? -16.606 -46.162 -28.912 1.00 69.25 285 TYR A C 1
ATOM 2275 O O . TYR A 1 285 ? -16.430 -44.944 -28.921 1.00 69.25 285 TYR A O 1
ATOM 2283 N N . LYS A 1 286 ? -15.975 -46.958 -29.789 1.00 71.81 286 LYS A N 1
ATOM 2284 C CA . LYS A 1 286 ? -15.088 -46.431 -30.845 1.00 71.81 286 LYS A CA 1
ATOM 2285 C C . LYS A 1 286 ? -15.856 -45.632 -31.895 1.00 71.81 286 LYS A C 1
ATOM 2287 O O . LYS A 1 286 ? -15.365 -44.590 -32.315 1.00 71.81 286 LYS A O 1
ATOM 2292 N N . GLN A 1 287 ? -17.040 -46.098 -32.293 1.00 71.25 287 GLN A N 1
ATOM 2293 C CA . GLN A 1 287 ? -17.923 -45.387 -33.221 1.00 71.25 287 GLN A CA 1
ATOM 2294 C C . GLN A 1 287 ? -18.381 -44.053 -32.625 1.00 71.25 287 GLN A C 1
ATOM 2296 O O . GLN A 1 287 ? -18.239 -43.024 -33.278 1.00 71.25 287 GLN A O 1
ATOM 2301 N N . HIS A 1 288 ? -18.815 -44.039 -31.361 1.00 64.31 288 HIS A N 1
ATOM 2302 C CA . HIS A 1 288 ? -19.165 -42.810 -30.650 1.00 64.31 288 HIS A CA 1
ATOM 2303 C C . HIS A 1 288 ? -17.967 -41.857 -30.547 1.00 64.31 288 HIS A C 1
ATOM 2305 O O . HIS A 1 288 ? -18.108 -40.669 -30.825 1.00 64.31 288 HIS A O 1
ATOM 2311 N N . LYS A 1 289 ? -16.768 -42.357 -30.207 1.00 67.31 289 LYS A N 1
ATOM 2312 C CA . LYS A 1 289 ? -15.557 -41.523 -30.139 1.00 67.31 289 LYS A CA 1
ATOM 2313 C C . LYS A 1 289 ? -15.217 -40.900 -31.500 1.00 67.31 289 LYS A C 1
ATOM 2315 O O . LYS A 1 289 ? -15.000 -39.694 -31.571 1.00 67.31 289 LYS A O 1
ATOM 2320 N N . ALA A 1 290 ? -15.242 -41.692 -32.573 1.00 65.44 290 ALA A N 1
ATOM 2321 C CA . ALA A 1 290 ? -15.006 -41.208 -33.932 1.00 65.44 290 ALA A CA 1
ATOM 2322 C C . ALA A 1 290 ? -16.082 -40.207 -34.395 1.00 65.44 290 ALA A C 1
ATOM 2324 O O . ALA A 1 290 ? -15.757 -39.233 -35.069 1.00 65.44 290 ALA A O 1
ATOM 2325 N N . ALA A 1 291 ? -17.345 -40.393 -34.000 1.00 61.28 291 ALA A N 1
ATOM 2326 C CA . ALA A 1 291 ? -18.409 -39.423 -34.251 1.00 61.28 291 ALA A CA 1
ATOM 2327 C C . ALA A 1 291 ? -18.157 -38.100 -33.503 1.00 61.28 291 ALA A C 1
ATOM 2329 O O . ALA A 1 291 ? -18.248 -37.037 -34.109 1.00 61.28 291 ALA A O 1
ATOM 2330 N N . THR A 1 292 ? -17.755 -38.147 -32.227 1.00 55.03 292 THR A N 1
ATOM 2331 C CA . THR A 1 292 ? -17.426 -36.933 -31.454 1.00 55.03 292 THR A CA 1
ATOM 2332 C C . THR A 1 292 ? -16.163 -36.217 -31.938 1.00 55.03 292 THR A C 1
ATOM 2334 O O . THR A 1 292 ? -16.101 -34.995 -31.857 1.00 55.03 292 THR A O 1
ATOM 2337 N N . GLU A 1 293 ? -15.172 -36.939 -32.475 1.00 49.41 293 GLU A N 1
ATOM 2338 C CA . GLU A 1 293 ? -13.956 -36.334 -33.043 1.00 49.41 293 GLU A CA 1
ATOM 2339 C C . GLU A 1 293 ? -14.222 -35.709 -34.429 1.00 49.41 293 GLU A C 1
ATOM 2341 O O . GLU A 1 293 ? -13.675 -34.650 -34.726 1.00 49.41 293 GLU A O 1
ATOM 2346 N N . ASN A 1 294 ? -15.136 -36.271 -35.232 1.00 48.56 294 ASN A N 1
ATOM 2347 C CA . ASN A 1 294 ? -15.594 -35.661 -36.493 1.00 48.56 294 ASN A CA 1
ATOM 2348 C C . ASN A 1 294 ? -16.574 -34.485 -36.301 1.00 48.56 294 ASN A C 1
ATOM 2350 O O . ASN A 1 294 ? -16.722 -33.663 -37.202 1.00 48.56 294 ASN A O 1
ATOM 2354 N N . LEU A 1 295 ? -17.229 -34.372 -35.140 1.00 45.19 295 LEU A N 1
ATOM 2355 C CA . LEU A 1 295 ? -18.092 -33.229 -34.807 1.00 45.19 295 LEU A CA 1
ATOM 2356 C C . LEU A 1 295 ? -17.291 -31.994 -34.343 1.00 45.19 295 LEU A C 1
ATOM 2358 O O . LEU A 1 295 ? -17.836 -30.900 -34.258 1.00 45.19 295 LEU A O 1
ATOM 2362 N N . ALA A 1 296 ? -15.993 -32.147 -34.060 1.00 43.25 296 ALA A N 1
ATOM 2363 C CA . ALA A 1 296 ? -15.118 -31.053 -33.634 1.00 43.25 296 ALA A CA 1
ATOM 2364 C C . ALA A 1 296 ? -14.530 -30.227 -34.799 1.00 43.25 296 ALA A C 1
ATOM 2366 O O . ALA A 1 296 ? -13.844 -29.235 -34.554 1.00 43.25 296 ALA A O 1
ATOM 2367 N N . THR A 1 297 ? -14.765 -30.626 -36.055 1.00 45.34 297 THR A N 1
ATOM 2368 C CA . THR A 1 297 ? -14.137 -30.026 -37.248 1.00 45.34 297 THR A CA 1
ATOM 2369 C C . THR A 1 297 ? -15.105 -29.377 -38.239 1.00 45.34 297 THR A C 1
ATOM 2371 O O . THR A 1 297 ? -14.634 -28.839 -39.237 1.00 45.34 297 THR A O 1
ATOM 2374 N N . ASN A 1 298 ? -16.421 -29.353 -37.983 1.00 35.84 298 ASN A N 1
ATOM 2375 C CA . ASN A 1 298 ? -17.393 -28.700 -38.871 1.00 35.84 298 ASN A CA 1
ATOM 2376 C C . ASN A 1 298 ? -18.543 -27.992 -38.129 1.00 35.84 298 ASN A C 1
ATOM 2378 O O . ASN A 1 298 ? -19.169 -28.572 -37.250 1.00 35.84 298 ASN A O 1
ATOM 2382 N N . HIS A 1 299 ? -18.856 -26.782 -38.613 1.00 33.94 299 HIS A N 1
ATOM 2383 C CA . HIS A 1 299 ? -20.017 -25.926 -38.310 1.00 33.94 299 HIS A CA 1
ATOM 2384 C C . HIS A 1 299 ? -20.116 -25.333 -36.890 1.00 33.94 299 HIS A C 1
ATOM 2386 O O . HIS A 1 299 ? -19.949 -26.014 -35.890 1.00 33.94 299 HIS A O 1
ATOM 2392 N N . SER A 1 300 ? -20.325 -24.028 -36.669 1.00 32.62 300 SER A N 1
ATOM 2393 C CA . SER A 1 300 ? -20.921 -22.925 -37.455 1.00 32.62 300 SER A CA 1
ATOM 2394 C C . SER A 1 300 ? -22.437 -23.028 -37.716 1.00 32.62 300 SER A C 1
ATOM 2396 O O . SER A 1 300 ? -22.884 -23.582 -38.707 1.00 32.62 300 SER A O 1
ATOM 2398 N N . VAL A 1 301 ? -23.198 -22.387 -36.815 1.00 32.06 301 VAL A N 1
ATOM 2399 C CA . VAL A 1 301 ? -24.588 -21.901 -36.965 1.00 32.06 301 VAL A CA 1
ATOM 2400 C C . VAL A 1 301 ? -25.671 -22.934 -37.327 1.00 32.06 301 VAL A C 1
ATOM 2402 O O . VAL A 1 301 ? -25.890 -23.216 -38.497 1.00 32.06 301 VAL A O 1
ATOM 2405 N N . ALA A 1 302 ? -26.484 -23.329 -36.337 1.00 31.12 302 ALA A N 1
ATOM 2406 C CA . ALA A 1 302 ? -27.954 -23.225 -36.402 1.00 31.12 302 ALA A CA 1
ATOM 2407 C C . ALA A 1 302 ? -28.613 -23.549 -35.045 1.00 31.12 302 ALA A C 1
ATOM 2409 O O . ALA A 1 302 ? -28.077 -24.290 -34.226 1.00 31.12 302 ALA A O 1
ATOM 2410 N N . SER A 1 303 ? -29.788 -22.967 -34.816 1.00 32.25 303 SER A N 1
ATOM 2411 C CA . SER A 1 303 ? -30.612 -23.072 -33.606 1.00 32.25 303 SER A CA 1
ATOM 2412 C C . SER A 1 303 ? -31.644 -24.205 -33.660 1.00 32.25 303 SER A C 1
ATOM 2414 O O . SER A 1 303 ? -32.330 -24.310 -34.674 1.00 32.25 303 SER A O 1
ATOM 2416 N N . ALA A 1 304 ? -31.882 -24.903 -32.541 1.00 28.78 304 ALA A N 1
ATOM 2417 C CA . ALA A 1 304 ? -33.226 -25.319 -32.101 1.00 28.78 304 ALA A CA 1
ATOM 2418 C C . ALA A 1 304 ? -33.225 -25.867 -30.656 1.00 28.78 304 ALA A C 1
ATOM 2420 O O . ALA A 1 304 ? -32.319 -26.592 -30.255 1.00 28.78 304 ALA A O 1
ATOM 2421 N N . SER A 1 305 ? -34.295 -25.557 -29.924 1.00 29.66 305 SER A N 1
ATOM 2422 C CA . SER A 1 305 ? -34.727 -26.110 -28.627 1.00 29.66 305 SER A CA 1
ATOM 2423 C C . SER A 1 305 ? -36.263 -26.233 -28.684 1.00 29.66 305 SER A C 1
ATOM 2425 O O . SER A 1 305 ? -36.855 -25.593 -29.557 1.00 29.66 305 SER A O 1
ATOM 2427 N N . PRO A 1 306 ? -36.955 -26.827 -27.696 1.00 48.59 306 PRO A N 1
ATOM 2428 C CA . PRO A 1 306 ? -36.678 -28.044 -26.913 1.00 48.59 306 PRO A CA 1
ATOM 2429 C C . PRO A 1 306 ? -37.899 -29.008 -26.923 1.00 48.59 306 PRO A C 1
ATOM 2431 O O . PRO A 1 306 ? -38.979 -28.605 -27.339 1.00 48.59 306 PRO A O 1
ATOM 2434 N N . LEU A 1 307 ? -37.789 -30.225 -26.368 1.00 28.61 307 LEU A N 1
ATOM 2435 C CA . LEU A 1 307 ? -38.956 -30.963 -25.839 1.00 28.61 307 LEU A CA 1
ATOM 2436 C C . LEU A 1 307 ? -38.595 -31.832 -24.618 1.00 28.61 307 LEU A C 1
ATOM 2438 O O . LEU A 1 307 ? -37.460 -32.290 -24.483 1.00 28.61 307 LEU A O 1
ATOM 2442 N N . ASP A 1 308 ? -39.580 -32.002 -23.733 1.00 27.59 308 ASP A N 1
ATOM 2443 C CA . ASP A 1 308 ? -39.522 -32.680 -22.428 1.00 27.59 308 ASP A CA 1
ATOM 2444 C C . ASP A 1 308 ? -39.308 -34.207 -22.492 1.00 27.59 308 ASP A C 1
ATOM 2446 O O . ASP A 1 308 ? -39.681 -34.842 -23.475 1.00 27.59 308 ASP A O 1
ATOM 2450 N N . TYR A 1 309 ? -38.848 -34.811 -21.381 1.00 26.97 309 TYR A N 1
ATOM 2451 C CA . TYR A 1 309 ? -39.722 -35.715 -20.604 1.00 26.97 309 TYR A CA 1
ATOM 2452 C C . TYR A 1 309 ? -39.257 -35.961 -19.145 1.00 26.97 309 TYR A C 1
ATOM 2454 O O . TYR A 1 309 ? -38.128 -36.350 -18.864 1.00 26.97 309 TYR A O 1
ATOM 2462 N N . GLN A 1 310 ? -40.207 -35.708 -18.243 1.00 28.08 310 GLN A N 1
ATOM 2463 C CA . GLN A 1 310 ? -40.429 -36.155 -16.856 1.00 28.08 310 GLN A CA 1
ATOM 2464 C C . GLN A 1 310 ? -39.637 -37.334 -16.227 1.00 28.08 310 GLN A C 1
ATOM 2466 O O . GLN A 1 310 ? -39.569 -38.410 -16.803 1.00 28.08 310 GLN A O 1
ATOM 2471 N N . GLN A 1 311 ? -39.342 -37.153 -14.918 1.00 29.11 311 GLN A N 1
ATOM 2472 C CA . GLN A 1 311 ? -39.466 -38.132 -13.797 1.00 29.11 311 GLN A CA 1
ATOM 2473 C C . GLN A 1 311 ? -38.609 -39.436 -13.836 1.00 29.11 311 GLN A C 1
ATOM 2475 O O . GLN A 1 311 ? -38.045 -39.790 -14.856 1.00 29.11 311 GLN A O 1
ATOM 2480 N N . THR A 1 312 ? -38.377 -40.198 -12.751 1.00 25.56 312 THR A N 1
ATOM 2481 C CA . THR A 1 312 ? -38.857 -40.210 -11.343 1.00 25.56 312 THR A CA 1
ATOM 2482 C C . THR A 1 312 ? -37.709 -40.377 -10.325 1.00 25.56 312 THR A C 1
ATOM 2484 O O . THR A 1 312 ? -36.605 -40.802 -10.649 1.00 25.56 312 THR A O 1
ATOM 2487 N N . SER A 1 313 ? -38.018 -40.112 -9.053 1.00 30.52 313 SER A N 1
ATOM 2488 C CA . SER A 1 313 ? -37.228 -40.427 -7.855 1.00 30.52 313 SER A CA 1
ATOM 2489 C C . SER A 1 313 ? -37.094 -41.926 -7.527 1.00 30.52 313 SER A C 1
ATOM 2491 O O . SER A 1 313 ? -37.991 -42.708 -7.826 1.00 30.52 313 SER A O 1
ATOM 2493 N N . GLN A 1 314 ? -36.014 -42.276 -6.811 1.00 29.81 314 GLN A N 1
ATOM 2494 C CA . GLN A 1 314 ? -35.915 -43.146 -5.611 1.00 29.81 314 GLN A CA 1
ATOM 2495 C C . GLN A 1 314 ? -34.407 -43.293 -5.276 1.00 29.81 314 GLN A C 1
ATOM 2497 O O . GLN A 1 314 ? -33.587 -43.343 -6.183 1.00 29.81 314 GLN A O 1
ATOM 2502 N N . GLY A 1 315 ? -33.912 -43.299 -4.036 1.00 29.11 315 GLY A N 1
ATOM 2503 C CA . GLY A 1 315 ? -34.582 -43.394 -2.739 1.00 29.11 315 GLY A CA 1
ATOM 2504 C C . GLY A 1 315 ? -34.185 -44.686 -2.019 1.00 29.11 315 GLY A C 1
ATOM 2505 O O . GLY A 1 315 ? -34.933 -45.651 -2.086 1.00 29.11 315 GLY A O 1
ATOM 2506 N N . SER A 1 316 ? -33.027 -44.723 -1.347 1.00 28.53 316 SER A N 1
ATOM 2507 C CA . SER A 1 316 ? -32.677 -45.795 -0.397 1.00 28.53 316 SER A CA 1
ATOM 2508 C C . SER A 1 316 ? -31.641 -45.328 0.635 1.00 28.53 316 SER A C 1
ATOM 2510 O O . SER A 1 316 ? -30.981 -44.304 0.448 1.00 28.53 316 SER A O 1
ATOM 2512 N N . SER A 1 317 ? -31.568 -46.043 1.754 1.00 31.19 317 SER A N 1
ATOM 2513 C CA . SER A 1 317 ? -31.193 -45.551 3.080 1.00 31.19 317 SER A CA 1
ATOM 2514 C C . SER A 1 317 ? -30.075 -46.362 3.761 1.00 31.19 317 SER A C 1
ATOM 2516 O O . SER A 1 317 ? -29.670 -47.410 3.276 1.00 31.19 317 SER A O 1
ATOM 2518 N N . HIS A 1 318 ? -29.658 -45.876 4.942 1.00 26.61 318 HIS A N 1
ATOM 2519 C CA . HIS A 1 318 ? -29.009 -46.618 6.041 1.00 26.61 318 HIS A CA 1
ATOM 2520 C C . HIS A 1 318 ? -27.602 -47.224 5.840 1.00 26.61 318 HIS A C 1
ATOM 2522 O O . HIS A 1 318 ? -27.409 -48.170 5.087 1.00 26.61 318 HIS A O 1
ATOM 2528 N N . ALA A 1 319 ? -26.659 -46.803 6.695 1.00 29.05 319 ALA A N 1
ATOM 2529 C CA . ALA A 1 319 ? -26.170 -47.635 7.810 1.00 29.05 319 ALA A CA 1
ATOM 2530 C C . ALA A 1 319 ? -25.245 -46.821 8.742 1.00 29.05 319 ALA A C 1
ATOM 2532 O O . ALA A 1 319 ? -24.346 -46.125 8.273 1.00 29.05 319 ALA A O 1
ATOM 2533 N N . SER A 1 320 ? -25.460 -46.931 10.056 1.00 32.41 320 SER A N 1
ATOM 2534 C CA . SER A 1 320 ? -24.593 -46.370 11.106 1.00 32.41 320 SER A CA 1
ATOM 2535 C C . SER A 1 320 ? -23.640 -47.435 11.657 1.00 32.41 320 SER A C 1
ATOM 2537 O O . SER A 1 320 ? -23.965 -48.620 11.614 1.00 32.41 320 SER A O 1
ATOM 2539 N N . ALA A 1 321 ? -22.529 -47.009 12.260 1.00 30.95 321 ALA A N 1
ATOM 2540 C CA . ALA A 1 321 ? -21.790 -47.776 13.266 1.00 30.95 321 ALA A CA 1
ATOM 2541 C C . ALA A 1 321 ? -21.051 -46.798 14.201 1.00 30.95 321 ALA A C 1
ATOM 2543 O O . ALA A 1 321 ? -20.441 -45.843 13.715 1.00 30.95 321 ALA A O 1
ATOM 2544 N N . GLU A 1 322 ? -21.137 -47.023 15.513 1.00 29.84 322 GLU A N 1
ATOM 2545 C CA . GLU A 1 322 ? -20.465 -46.239 16.566 1.00 29.84 322 GLU A CA 1
ATOM 2546 C C . GLU A 1 322 ? -19.392 -47.087 17.296 1.00 29.84 322 GLU A C 1
ATOM 2548 O O . GLU A 1 322 ? -18.994 -48.136 16.789 1.00 29.84 322 GLU A O 1
ATOM 2553 N N . ASP A 1 323 ? -18.957 -46.616 18.474 1.00 31.06 323 ASP A N 1
ATOM 2554 C CA . ASP A 1 323 ? -17.928 -47.141 19.394 1.00 31.06 323 ASP A CA 1
ATOM 2555 C C . ASP A 1 323 ? -16.450 -46.930 18.973 1.00 31.06 323 ASP A C 1
ATOM 2557 O O . ASP A 1 323 ? -16.086 -47.031 17.806 1.00 31.06 323 ASP A O 1
ATOM 2561 N N . SER A 1 324 ? -15.506 -46.594 19.871 1.00 30.42 324 SER A N 1
ATOM 2562 C CA . SER A 1 324 ? -15.492 -46.648 21.352 1.00 30.42 324 SER A CA 1
ATOM 2563 C C . SER A 1 324 ? -14.572 -45.543 21.974 1.00 30.42 324 SER A C 1
ATOM 2565 O O . SER A 1 324 ? -14.003 -44.753 21.216 1.00 30.42 324 SER A O 1
ATOM 2567 N N . PRO A 1 325 ? -14.436 -45.404 23.319 1.00 38.69 325 PRO A N 1
ATOM 2568 C CA . PRO A 1 325 ? -14.186 -44.109 23.980 1.00 38.69 325 PRO A CA 1
ATOM 2569 C C . PRO A 1 325 ? -12.780 -43.899 24.587 1.00 38.69 325 PRO A C 1
ATOM 2571 O O . PRO A 1 325 ? -12.003 -44.836 24.755 1.00 38.69 325 PRO A O 1
ATOM 2574 N N . TYR A 1 326 ? -12.505 -42.670 25.052 1.00 26.19 326 TYR A N 1
ATOM 2575 C CA . TYR A 1 326 ? -11.518 -42.407 26.111 1.00 26.19 326 TYR A CA 1
ATOM 2576 C C . TYR A 1 326 ? -11.931 -41.208 26.985 1.00 26.19 326 TYR A C 1
ATOM 2578 O O . TYR A 1 326 ? -12.418 -40.202 26.472 1.00 26.19 326 TYR A O 1
ATOM 2586 N N . VAL A 1 327 ? -11.736 -41.325 28.302 1.00 30.61 327 VAL A N 1
ATOM 2587 C CA . VAL A 1 327 ? -12.100 -40.335 29.334 1.00 30.61 327 VAL A CA 1
ATOM 2588 C C . VAL A 1 327 ? -10.830 -39.864 30.045 1.00 30.61 327 VAL A C 1
ATOM 2590 O O . VAL A 1 327 ? -9.946 -40.672 30.317 1.00 30.61 327 VAL A O 1
ATOM 2593 N N . GLY A 1 328 ? -10.748 -38.575 30.384 1.00 26.19 328 GLY A N 1
ATOM 2594 C CA . GLY A 1 328 ? -9.641 -38.027 31.170 1.00 26.19 328 GLY A CA 1
ATOM 2595 C C . GLY A 1 328 ? -9.870 -36.573 31.574 1.00 26.19 328 GLY A C 1
ATOM 2596 O O . GLY A 1 328 ? -9.545 -35.666 30.813 1.00 26.19 328 GLY A O 1
ATOM 2597 N N . SER A 1 329 ? -10.424 -36.366 32.768 1.00 28.95 329 SER A N 1
ATOM 2598 C CA . SER A 1 329 ? -10.497 -35.062 33.443 1.00 28.95 329 SER A CA 1
ATOM 2599 C C . SER A 1 329 ? -9.220 -34.794 34.246 1.00 28.95 329 SER A C 1
ATOM 2601 O O . SER A 1 329 ? -8.620 -35.751 34.734 1.00 28.95 329 SER A O 1
ATOM 2603 N N . ASN A 1 330 ? -8.851 -33.520 34.442 1.00 28.23 330 ASN A N 1
ATOM 2604 C CA . ASN A 1 330 ? -8.549 -32.963 35.774 1.00 28.23 330 ASN A CA 1
ATOM 2605 C C . ASN A 1 330 ? -8.292 -31.442 35.754 1.00 28.23 330 ASN A C 1
ATOM 2607 O O . ASN A 1 330 ? -7.962 -30.865 34.719 1.00 28.23 330 ASN A O 1
ATOM 2611 N N . ASP A 1 331 ? -8.469 -30.836 36.930 1.00 27.06 331 ASP A N 1
ATOM 2612 C CA . ASP A 1 331 ? -8.517 -29.396 37.217 1.00 27.06 331 ASP A CA 1
ATOM 2613 C C . ASP A 1 331 ? -7.172 -28.747 37.626 1.00 27.06 331 ASP A C 1
ATOM 2615 O O . ASP A 1 331 ? -6.206 -29.437 37.952 1.00 27.06 331 ASP A O 1
ATOM 2619 N N . GLY A 1 332 ? -7.187 -27.407 37.750 1.00 24.16 332 GLY A N 1
ATOM 2620 C CA . GLY A 1 332 ? -6.243 -26.593 38.549 1.00 24.16 332 GLY A CA 1
ATOM 2621 C C . GLY A 1 332 ? -4.941 -26.203 37.829 1.00 24.16 332 GLY A C 1
ATOM 2622 O O . GLY A 1 332 ? -4.443 -26.951 37.002 1.00 24.16 332 GLY A O 1
ATOM 2623 N N . VAL A 1 333 ? -4.299 -25.054 38.074 1.00 28.16 333 VAL A N 1
ATOM 2624 C CA . VAL A 1 333 ? -4.146 -24.256 39.310 1.00 28.16 333 VAL A CA 1
ATOM 2625 C C . VAL A 1 333 ? -3.834 -22.784 38.943 1.00 28.16 333 VAL A C 1
ATOM 2627 O O . VAL A 1 333 ? -3.372 -22.501 37.839 1.00 28.16 333 VAL A O 1
ATOM 2630 N N . GLU A 1 334 ? -4.090 -21.854 39.866 1.00 25.39 334 GLU A N 1
ATOM 2631 C CA . GLU A 1 334 ? -3.804 -20.412 39.763 1.00 25.39 334 GLU A CA 1
ATOM 2632 C C . GLU A 1 334 ? -2.303 -20.062 39.846 1.00 25.39 334 GLU A C 1
ATOM 2634 O O . GLU A 1 334 ? -1.526 -20.763 40.493 1.00 25.39 334 GLU A O 1
ATOM 2639 N N . ALA A 1 335 ? -1.916 -18.912 39.285 1.00 27.69 335 ALA A N 1
ATOM 2640 C CA . ALA A 1 335 ? -0.759 -18.140 39.745 1.00 27.69 335 ALA A CA 1
ATOM 2641 C C . ALA A 1 335 ? -0.936 -16.661 39.362 1.00 27.69 335 ALA A C 1
ATOM 2643 O O . ALA A 1 335 ? -0.989 -16.322 38.178 1.00 27.69 335 ALA A O 1
ATOM 2644 N N . GLU A 1 336 ? -1.027 -15.790 40.364 1.00 26.02 336 GLU A N 1
ATOM 2645 C CA . GLU A 1 336 ? -0.848 -14.348 40.187 1.00 26.02 336 GLU A CA 1
ATOM 2646 C C . GLU A 1 336 ? 0.639 -14.036 39.975 1.00 26.02 336 GLU A C 1
ATOM 2648 O O . GLU A 1 336 ? 1.491 -14.679 40.587 1.00 26.02 336 GLU A O 1
ATOM 2653 N N . ASP A 1 337 ? 0.955 -12.997 39.199 1.00 25.31 337 ASP A N 1
ATOM 2654 C CA . ASP A 1 337 ? 2.075 -12.132 39.576 1.00 25.31 337 ASP A CA 1
ATOM 2655 C C . ASP A 1 337 ? 1.857 -10.691 39.093 1.00 25.31 337 ASP A C 1
ATOM 2657 O O . ASP A 1 337 ? 1.194 -10.431 38.084 1.00 25.31 337 ASP A O 1
ATOM 2661 N N . SER A 1 338 ? 2.381 -9.745 39.864 1.00 26.39 338 SER A N 1
ATOM 2662 C CA . SER A 1 338 ? 1.994 -8.331 39.839 1.00 26.39 338 SER A CA 1
ATOM 2663 C C . SER A 1 338 ? 3.093 -7.422 39.283 1.00 26.39 338 SER A C 1
ATOM 2665 O O . SER A 1 338 ? 4.268 -7.574 39.606 1.00 26.39 338 SER A O 1
ATOM 2667 N N . ALA A 1 339 ? 2.714 -6.420 38.481 1.00 29.42 339 ALA A N 1
ATOM 2668 C CA . ALA A 1 339 ? 3.582 -5.283 38.161 1.00 29.42 339 ALA A CA 1
ATOM 2669 C C . ALA A 1 339 ? 2.757 -4.050 37.755 1.00 29.42 339 ALA A C 1
ATOM 2671 O O . ALA A 1 339 ? 2.228 -3.967 36.645 1.00 29.42 339 ALA A O 1
ATOM 2672 N N . GLU A 1 340 ? 2.658 -3.073 38.655 1.00 28.69 340 GLU A N 1
ATOM 2673 C CA . GLU A 1 340 ? 2.032 -1.776 38.383 1.00 28.69 340 GLU A CA 1
ATOM 2674 C C . GLU A 1 340 ? 2.894 -0.926 37.434 1.00 28.69 340 GLU A C 1
ATOM 2676 O O . GLU A 1 340 ? 4.118 -0.877 37.566 1.00 28.69 340 GLU A O 1
ATOM 2681 N N . ASN A 1 341 ? 2.268 -0.170 36.524 1.00 28.12 341 ASN A N 1
ATOM 2682 C CA . ASN A 1 341 ? 2.940 0.962 35.877 1.00 28.12 341 ASN A CA 1
ATOM 2683 C C . ASN A 1 341 ? 1.943 2.075 35.507 1.00 28.12 341 ASN A C 1
ATOM 2685 O O . ASN A 1 341 ? 1.381 2.123 34.410 1.00 28.12 341 ASN A O 1
ATOM 2689 N N . VAL A 1 342 ? 1.692 2.965 36.468 1.00 37.19 342 VAL A N 1
ATOM 2690 C CA . VAL A 1 342 ? 0.673 4.018 36.378 1.00 37.19 342 VAL A CA 1
ATOM 2691 C C . VAL A 1 342 ? 1.230 5.261 35.677 1.00 37.19 342 VAL A C 1
ATOM 2693 O O . VAL A 1 342 ? 1.943 6.054 36.287 1.00 37.19 342 VAL A O 1
ATOM 2696 N N . ASN A 1 343 ? 0.866 5.451 34.402 1.00 37.59 343 ASN A N 1
ATOM 2697 C CA . ASN A 1 343 ? 0.749 6.786 33.771 1.00 37.59 343 ASN A CA 1
ATOM 2698 C C . ASN A 1 343 ? 0.100 6.802 32.364 1.00 37.59 343 ASN A C 1
ATOM 2700 O O . ASN A 1 343 ? -0.088 7.875 31.793 1.00 37.59 343 ASN A O 1
ATOM 2704 N N . GLY A 1 344 ? -0.256 5.650 31.778 1.00 35.03 344 GLY A N 1
ATOM 2705 C CA . GLY A 1 344 ? -0.845 5.590 30.427 1.00 35.03 344 GLY A CA 1
ATOM 2706 C C . GLY A 1 344 ? -2.357 5.859 30.344 1.00 35.03 344 GLY A C 1
ATOM 2707 O O . GLY A 1 344 ? -2.861 6.275 29.298 1.00 35.03 344 GLY A O 1
ATOM 2708 N N . ASP A 1 345 ? -3.103 5.636 31.429 1.00 37.28 345 ASP A N 1
ATOM 2709 C CA . ASP A 1 345 ? -4.560 5.460 31.330 1.00 37.28 345 ASP A CA 1
ATOM 2710 C C . ASP A 1 345 ? -5.367 6.766 31.293 1.00 37.28 345 ASP A C 1
ATOM 2712 O O . ASP A 1 345 ? -6.470 6.795 30.741 1.00 37.28 345 ASP A O 1
ATOM 2716 N N . GLN A 1 346 ? -4.798 7.883 31.760 1.00 34.25 346 GLN A N 1
ATOM 2717 C CA . GLN A 1 346 ? -5.468 9.187 31.697 1.00 34.25 346 GLN A CA 1
ATOM 2718 C C . GLN A 1 346 ? -5.709 9.638 30.243 1.00 34.25 346 GLN A C 1
ATOM 2720 O O . GLN A 1 346 ? -6.757 10.201 29.935 1.00 34.25 346 GLN A O 1
ATOM 2725 N N . VAL A 1 347 ? -4.761 9.367 29.335 1.00 44.31 347 VAL A N 1
ATOM 2726 C CA . VAL A 1 347 ? -4.868 9.743 27.911 1.00 44.31 347 VAL A CA 1
ATOM 2727 C C . VAL A 1 347 ? -5.769 8.765 27.153 1.00 44.31 347 VAL A C 1
ATOM 2729 O O . VAL A 1 347 ? -6.590 9.194 26.340 1.00 44.31 347 VAL A O 1
ATOM 2732 N N . ARG A 1 348 ? -5.681 7.464 27.473 1.00 42.91 348 ARG A N 1
ATOM 2733 C CA . ARG A 1 348 ? -6.579 6.427 26.937 1.00 42.91 348 ARG A CA 1
ATOM 2734 C C . ARG A 1 348 ? -8.043 6.751 27.221 1.00 42.91 348 ARG A C 1
ATOM 2736 O O . ARG A 1 348 ? -8.846 6.726 26.295 1.00 42.91 348 ARG A O 1
ATOM 2743 N N . SER A 1 349 ? -8.369 7.126 28.460 1.00 41.88 349 SER A N 1
ATOM 2744 C CA . SER A 1 349 ? -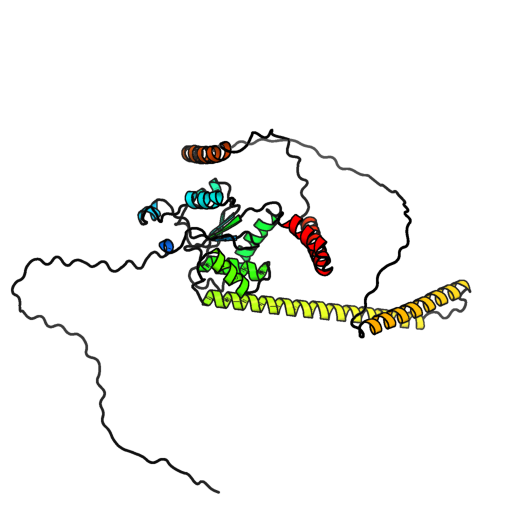9.736 7.467 28.874 1.00 41.88 349 SER A CA 1
ATOM 2745 C C . SER A 1 349 ? -10.356 8.584 28.020 1.00 41.88 349 SER A C 1
ATOM 2747 O O . SER A 1 349 ? -11.461 8.424 27.504 1.00 41.88 349 SER A O 1
ATOM 2749 N N . TYR A 1 350 ? -9.626 9.679 27.768 1.00 46.16 350 TYR A N 1
ATOM 2750 C CA . TYR A 1 350 ? -10.142 10.795 26.964 1.00 46.16 350 TYR A CA 1
ATOM 2751 C C . TYR A 1 350 ? -10.345 10.448 25.484 1.00 46.16 350 TYR A C 1
ATOM 2753 O O . TYR A 1 350 ? -11.367 10.824 24.910 1.00 46.16 350 TYR A O 1
ATOM 2761 N N . VAL A 1 351 ? -9.407 9.731 24.855 1.00 52.50 351 VAL A N 1
ATOM 2762 C CA . VAL A 1 351 ? -9.531 9.365 23.431 1.00 52.50 351 VAL A CA 1
ATOM 2763 C C . VAL A 1 351 ? -10.603 8.292 23.234 1.00 52.50 351 VAL A C 1
ATOM 2765 O O . VAL A 1 351 ? -11.396 8.393 22.300 1.00 52.50 351 VAL A O 1
ATOM 2768 N N . PHE A 1 352 ? -10.680 7.311 24.138 1.00 42.81 352 PHE A N 1
ATOM 2769 C CA . PHE A 1 352 ? -11.710 6.274 24.108 1.00 42.81 352 PHE A CA 1
ATOM 2770 C C . PHE A 1 352 ? -13.102 6.867 24.343 1.00 42.81 352 PHE A C 1
ATOM 2772 O O . PHE A 1 352 ? -14.014 6.574 23.581 1.00 42.81 352 PHE A O 1
ATOM 2779 N N . SER A 1 353 ? -13.256 7.774 25.316 1.00 46.47 353 SER A N 1
ATOM 2780 C CA . SER A 1 353 ? -14.517 8.484 25.572 1.00 46.47 353 SER A CA 1
ATOM 2781 C C . SER A 1 353 ? -14.960 9.339 24.376 1.00 46.47 353 SER A C 1
ATOM 2783 O O . SER A 1 353 ? -16.129 9.311 24.002 1.00 46.47 353 SER A O 1
ATOM 2785 N N . PHE A 1 354 ? -14.032 10.026 23.696 1.00 45.50 354 PHE A N 1
ATOM 2786 C CA . PHE A 1 354 ? -14.353 10.810 22.496 1.00 45.50 354 PHE A CA 1
ATOM 2787 C C . PHE A 1 354 ? -14.742 9.933 21.292 1.00 45.50 354 PHE A C 1
ATOM 2789 O O . PHE A 1 354 ? -15.650 10.283 20.539 1.00 45.50 354 PHE A O 1
ATOM 2796 N N . LEU A 1 355 ? -14.089 8.778 21.117 1.00 47.28 355 LEU A N 1
ATOM 2797 C CA . LEU A 1 355 ? -14.446 7.815 20.072 1.00 47.28 355 LEU A CA 1
ATOM 2798 C C . LEU A 1 355 ? -15.797 7.146 20.367 1.00 47.28 355 LEU A C 1
ATOM 2800 O O . LEU A 1 355 ? -16.615 6.999 19.463 1.00 47.28 355 LEU A O 1
ATOM 2804 N N . LEU A 1 356 ? -16.053 6.796 21.632 1.00 47.91 356 LEU A N 1
ATOM 2805 C CA . LEU A 1 356 ? -17.321 6.230 22.080 1.00 47.91 356 LEU A CA 1
ATOM 2806 C C . LEU A 1 356 ? -18.462 7.240 21.905 1.00 47.91 356 LEU A C 1
ATOM 2808 O O . LEU A 1 356 ? -19.494 6.868 21.367 1.00 47.91 356 LEU A O 1
ATOM 2812 N N . ALA A 1 357 ? -18.252 8.517 22.250 1.00 45.78 357 ALA A N 1
ATOM 2813 C CA . ALA A 1 357 ? -19.234 9.588 22.061 1.00 45.78 357 ALA A CA 1
ATOM 2814 C C . ALA A 1 357 ? -19.673 9.734 20.590 1.00 45.78 357 ALA A C 1
ATOM 2816 O O . ALA A 1 357 ? -20.866 9.821 20.302 1.00 45.78 357 ALA A O 1
ATOM 2817 N N . LEU A 1 358 ? -18.717 9.683 19.652 1.00 46.81 358 LEU A N 1
ATOM 2818 C CA . LEU A 1 358 ? -18.990 9.710 18.208 1.00 46.81 358 LEU A CA 1
ATOM 2819 C C . LEU A 1 358 ? -19.741 8.465 17.703 1.00 46.81 358 LEU A C 1
ATOM 2821 O O . LEU A 1 358 ? -20.422 8.545 16.682 1.00 46.81 358 LEU A O 1
ATOM 2825 N N . ILE A 1 359 ? -19.626 7.333 18.401 1.00 46.75 359 ILE A N 1
ATOM 2826 C CA . ILE A 1 359 ? -20.363 6.097 18.103 1.00 46.75 359 ILE A CA 1
ATOM 2827 C C . ILE A 1 359 ? -21.763 6.131 18.743 1.00 46.75 359 ILE A C 1
ATOM 2829 O O . ILE A 1 359 ? -22.723 5.702 18.117 1.00 46.75 359 ILE A O 1
ATOM 2833 N N . THR A 1 360 ? -21.919 6.678 19.954 1.00 48.00 360 THR A N 1
ATOM 2834 C CA . THR A 1 360 ? -23.199 6.682 20.690 1.00 48.00 360 THR A CA 1
ATOM 2835 C C . THR A 1 360 ? -24.232 7.683 20.177 1.00 48.00 360 THR A C 1
ATOM 2837 O O . THR A 1 360 ? -25.418 7.501 20.434 1.00 48.00 360 THR A O 1
ATOM 2840 N N . GLU A 1 361 ? -23.822 8.722 19.444 1.00 45.81 361 GLU A N 1
ATOM 2841 C CA . GLU A 1 361 ? -24.751 9.693 18.837 1.00 45.81 361 GLU A CA 1
ATOM 2842 C C . GLU A 1 361 ? -25.536 9.110 17.638 1.00 45.81 361 GLU A C 1
ATOM 2844 O O . GLU A 1 361 ? -26.481 9.739 17.165 1.00 45.81 361 GLU A O 1
ATOM 2849 N N . ASN A 1 362 ? -25.200 7.905 17.145 1.00 49.44 362 ASN A N 1
ATOM 2850 C CA . ASN A 1 362 ? -25.963 7.217 16.098 1.00 49.44 362 ASN A CA 1
ATOM 2851 C C . ASN A 1 362 ? -26.164 5.715 16.387 1.00 49.44 362 ASN A C 1
ATOM 2853 O O . ASN A 1 362 ? -25.216 4.941 16.396 1.00 49.44 362 ASN A O 1
ATOM 2857 N N . LEU A 1 363 ? -27.444 5.322 16.455 1.00 40.72 363 LEU A N 1
ATOM 2858 C CA . LEU A 1 363 ? -28.013 3.964 16.577 1.00 40.72 363 LEU A CA 1
ATOM 2859 C C . LEU A 1 363 ? -28.019 3.285 17.968 1.00 40.72 363 LEU A C 1
ATOM 2861 O O . LEU A 1 363 ? -27.047 2.709 18.437 1.00 40.72 363 LEU A O 1
ATOM 2865 N N . LEU A 1 364 ? -29.237 3.266 18.526 1.00 38.31 364 LEU A N 1
ATOM 2866 C CA . LEU A 1 364 ? -29.952 2.143 19.158 1.00 38.31 364 LEU A CA 1
ATOM 2867 C C . LEU A 1 364 ? -29.146 1.009 19.826 1.00 38.31 364 LEU A C 1
ATOM 2869 O O . LEU A 1 364 ? -28.483 0.201 19.181 1.00 38.31 364 LEU A O 1
ATOM 2873 N N . VAL A 1 365 ? -29.401 0.856 21.129 1.00 37.25 365 VAL A N 1
ATOM 2874 C CA . VAL A 1 365 ? -28.988 -0.271 21.979 1.00 37.25 365 VAL A CA 1
ATOM 2875 C C . VAL A 1 365 ? -29.448 -1.617 21.399 1.00 37.25 365 VAL A C 1
ATOM 2877 O O . VAL A 1 365 ? -30.647 -1.866 21.274 1.00 37.25 365 VAL A O 1
ATOM 2880 N N . ILE A 1 366 ? -28.494 -2.512 21.127 1.00 32.09 366 ILE A N 1
ATOM 2881 C CA . ILE A 1 366 ? -28.739 -3.924 20.795 1.00 32.09 366 ILE A CA 1
ATOM 2882 C C . ILE A 1 366 ? -28.444 -4.7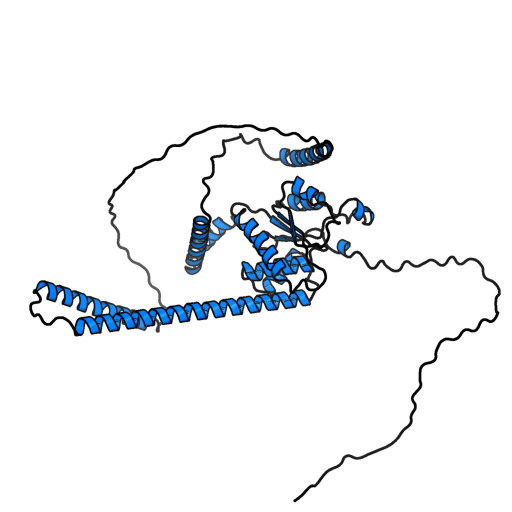74 22.049 1.00 32.09 366 ILE A C 1
ATOM 2884 O O . ILE A 1 366 ? -27.381 -4.591 22.648 1.00 32.09 366 ILE A O 1
ATOM 2888 N N . PRO A 1 367 ? -29.334 -5.693 22.475 1.00 33.66 367 PRO A N 1
ATOM 2889 C CA . PRO A 1 367 ? -29.067 -6.575 23.612 1.00 33.66 367 PRO A CA 1
ATOM 2890 C C . PRO A 1 367 ? -27.916 -7.557 23.344 1.00 33.66 367 PRO A C 1
ATOM 2892 O O . PRO A 1 367 ? -27.766 -8.073 22.238 1.00 33.66 367 PRO A O 1
ATOM 2895 N N . LEU A 1 368 ? -27.136 -7.861 24.385 1.00 30.86 368 LEU A N 1
ATOM 2896 C CA . LEU A 1 368 ? -26.085 -8.883 24.362 1.00 30.86 368 LEU A CA 1
ATOM 2897 C C . LEU A 1 368 ? -26.687 -10.293 24.252 1.00 30.86 368 LEU A C 1
ATOM 2899 O O . LEU A 1 368 ? -27.054 -10.904 25.255 1.00 30.86 368 LEU A O 1
ATOM 2903 N N . GLU A 1 369 ? -26.754 -10.820 23.031 1.00 35.94 369 GLU A N 1
ATOM 2904 C CA . GLU A 1 369 ? -27.078 -12.224 22.770 1.00 35.94 369 GLU A CA 1
ATOM 2905 C C . GLU A 1 369 ? -25.800 -13.086 22.775 1.00 35.94 369 GLU A C 1
ATOM 2907 O O . GLU A 1 369 ? -24.728 -12.658 22.338 1.00 35.94 369 GLU A O 1
ATOM 2912 N N . GLN A 1 370 ? -25.883 -14.294 23.340 1.00 36.91 370 GLN A N 1
ATOM 2913 C CA . GLN A 1 370 ? -24.710 -15.118 23.647 1.00 36.91 370 GLN A CA 1
ATOM 2914 C C . GLN A 1 370 ? -24.007 -15.610 22.372 1.00 36.91 370 GLN A C 1
ATOM 2916 O O . GLN A 1 370 ? -24.603 -16.300 21.547 1.00 36.91 370 GLN A O 1
ATOM 2921 N N . VAL A 1 371 ? -22.715 -15.299 22.231 1.00 33.84 371 VAL A N 1
ATOM 2922 C CA . VAL A 1 371 ? -21.917 -15.683 21.056 1.00 33.84 371 VAL A CA 1
ATOM 2923 C C . VAL A 1 371 ? -21.689 -17.203 21.039 1.00 33.84 371 VAL A C 1
ATOM 2925 O O . VAL A 1 371 ? -21.008 -17.720 21.928 1.00 33.84 371 VAL A O 1
ATOM 2928 N N . PRO A 1 372 ? -22.179 -17.947 20.028 1.00 35.59 372 PRO A N 1
ATOM 2929 C CA . PRO A 1 372 ? -21.912 -19.374 19.928 1.00 35.59 372 PRO A CA 1
ATOM 2930 C C . PRO A 1 372 ? -20.457 -19.618 19.509 1.00 35.59 372 PRO A C 1
ATOM 2932 O O . PRO A 1 372 ? -19.946 -19.003 18.569 1.00 35.59 372 PRO A O 1
ATOM 2935 N N . VAL A 1 373 ? -19.796 -20.568 20.176 1.00 37.78 373 VAL A N 1
ATOM 2936 C CA . VAL A 1 373 ? -18.412 -20.969 19.883 1.00 37.78 373 VAL A CA 1
ATOM 2937 C C . VAL A 1 373 ? -18.303 -21.472 18.436 1.00 37.78 373 VAL A C 1
ATOM 2939 O O . VAL A 1 373 ? -18.712 -22.590 18.110 1.00 37.78 373 VAL A O 1
ATOM 2942 N N . LYS A 1 374 ? -17.737 -20.647 17.542 1.00 42.59 374 LYS A N 1
ATOM 2943 C CA . LYS A 1 374 ? -17.479 -21.017 16.141 1.00 42.59 374 LYS A CA 1
ATOM 2944 C C . LYS A 1 374 ? -16.477 -22.180 16.099 1.00 42.59 374 LYS A C 1
ATOM 2946 O O . LYS A 1 374 ? -15.285 -21.974 16.311 1.00 42.59 374 LYS A O 1
ATOM 2951 N N . ARG A 1 375 ? -16.942 -23.394 15.769 1.00 49.44 375 ARG A N 1
ATOM 2952 C CA . ARG A 1 375 ? -16.064 -24.549 15.485 1.00 49.44 375 ARG A CA 1
ATOM 2953 C C . ARG A 1 375 ? -15.032 -24.171 14.421 1.00 49.44 375 ARG A C 1
ATOM 2955 O O . ARG A 1 375 ? -15.397 -23.757 13.319 1.00 49.44 375 ARG A O 1
ATOM 2962 N N . GLU A 1 376 ? -13.751 -24.342 14.735 1.00 48.12 376 GLU A N 1
ATOM 2963 C CA . GLU A 1 376 ? -12.667 -23.896 13.864 1.00 48.12 376 GLU A CA 1
ATOM 2964 C C . GLU A 1 376 ? -12.584 -24.753 12.585 1.00 48.12 376 GLU A C 1
ATOM 2966 O O . GLU A 1 376 ? -12.192 -25.922 12.587 1.00 48.12 376 GLU A O 1
ATOM 2971 N N . ILE A 1 377 ? -12.991 -24.176 11.451 1.00 70.00 377 ILE A N 1
ATOM 2972 C CA . ILE A 1 377 ? -12.969 -24.868 10.157 1.00 70.00 377 ILE A CA 1
ATOM 2973 C C . ILE A 1 377 ? -11.519 -24.982 9.672 1.00 70.00 377 ILE A C 1
ATOM 2975 O O . ILE A 1 377 ? -10.895 -23.979 9.320 1.00 70.00 377 ILE A O 1
ATOM 2979 N N . SER A 1 378 ? -11.012 -26.219 9.590 1.00 74.75 378 SER A N 1
ATOM 2980 C CA . SER A 1 378 ? -9.660 -26.542 9.106 1.00 74.75 378 SER A CA 1
ATOM 2981 C C . SER A 1 378 ? -9.264 -25.760 7.846 1.00 74.75 378 SER A C 1
ATOM 2983 O O . SER A 1 378 ? -10.013 -25.701 6.864 1.00 74.75 378 SER A O 1
ATOM 2985 N N . ARG A 1 379 ? -8.026 -25.240 7.829 1.00 60.72 379 ARG A N 1
ATOM 2986 C CA . ARG A 1 379 ? -7.432 -24.484 6.705 1.00 60.72 379 ARG A CA 1
ATOM 2987 C C . ARG A 1 379 ? -7.560 -25.210 5.354 1.00 60.72 379 ARG A C 1
ATOM 2989 O O . ARG A 1 379 ? -7.712 -24.564 4.320 1.00 60.72 379 ARG A O 1
ATOM 2996 N N . SER A 1 380 ? -7.545 -26.547 5.348 1.00 58.44 380 SER A N 1
ATOM 2997 C CA . SER A 1 380 ? -7.749 -27.359 4.136 1.00 58.44 380 SER A CA 1
ATOM 2998 C C . SER A 1 380 ? -9.171 -27.222 3.568 1.00 58.44 380 SER A C 1
ATOM 3000 O O . SER A 1 380 ? -9.361 -27.056 2.361 1.00 58.44 380 SER A O 1
ATOM 3002 N N . ARG A 1 381 ? -10.179 -27.210 4.448 1.00 69.00 381 ARG A N 1
ATOM 3003 C CA . ARG A 1 381 ? -11.596 -27.099 4.090 1.00 69.00 381 ARG A CA 1
ATOM 3004 C C . ARG A 1 381 ? -11.936 -25.702 3.560 1.00 69.00 381 ARG A C 1
ATOM 3006 O O . ARG A 1 381 ? -12.466 -25.618 2.455 1.00 69.00 381 ARG A O 1
ATOM 3013 N N . LYS A 1 382 ? -11.462 -24.633 4.219 1.00 74.44 382 LYS A N 1
ATOM 3014 C CA . LYS A 1 382 ? -11.569 -23.246 3.711 1.00 74.44 382 LYS A CA 1
ATOM 3015 C C . LYS A 1 382 ? -10.960 -23.091 2.302 1.00 74.44 382 LYS A C 1
ATOM 3017 O O . LYS A 1 382 ? -11.565 -22.502 1.407 1.00 74.44 382 LYS A O 1
ATOM 3022 N N . ARG A 1 383 ? -9.782 -23.689 2.052 1.00 69.62 383 ARG A N 1
ATOM 3023 C CA . ARG A 1 383 ? -9.137 -23.701 0.718 1.00 69.62 383 ARG A CA 1
ATOM 3024 C C . ARG A 1 383 ? -9.959 -24.453 -0.336 1.00 69.62 383 ARG A C 1
ATOM 3026 O O . ARG A 1 383 ? -9.998 -24.018 -1.489 1.00 69.62 383 ARG A O 1
ATOM 3033 N N . LYS A 1 384 ? -10.604 -25.566 0.033 1.00 79.44 384 LYS A N 1
ATOM 3034 C CA . LYS A 1 384 ? -11.496 -26.336 -0.853 1.00 79.44 384 LYS A CA 1
ATOM 3035 C C . LYS A 1 384 ? -12.748 -25.529 -1.211 1.00 79.44 384 LYS A C 1
ATOM 3037 O O . LYS A 1 384 ? -13.069 -25.424 -2.391 1.00 79.44 384 LYS A O 1
ATOM 3042 N N . GLU A 1 385 ? -13.375 -24.896 -0.224 1.00 80.56 385 GLU A N 1
ATOM 3043 C CA . GLU A 1 385 ? -14.561 -24.046 -0.390 1.00 80.56 385 GLU A CA 1
ATOM 3044 C C . GLU A 1 385 ? -14.259 -22.829 -1.288 1.00 80.56 385 GLU A C 1
ATOM 3046 O O . GLU A 1 385 ? -14.993 -22.580 -2.245 1.00 80.56 385 GLU A O 1
ATOM 3051 N N . ARG A 1 386 ? -13.112 -22.148 -1.111 1.00 78.25 386 ARG A N 1
ATOM 3052 C CA . ARG A 1 386 ? -12.667 -21.070 -2.023 1.00 78.25 386 ARG A CA 1
ATOM 3053 C C . ARG A 1 386 ? -12.491 -21.550 -3.468 1.00 78.25 386 ARG A C 1
ATOM 3055 O O . ARG A 1 386 ? -12.895 -20.850 -4.395 1.00 78.25 386 ARG A O 1
ATOM 3062 N N . ARG A 1 387 ? -11.895 -22.732 -3.683 1.00 81.44 387 ARG A N 1
ATOM 3063 C CA . ARG A 1 387 ? -11.747 -23.320 -5.030 1.00 81.44 387 ARG A CA 1
ATOM 3064 C C . ARG A 1 387 ? -13.104 -23.662 -5.647 1.00 81.44 387 ARG A C 1
ATOM 3066 O O . ARG A 1 387 ? -13.313 -23.369 -6.817 1.00 81.44 387 ARG A O 1
ATOM 3073 N N . GLN A 1 388 ? -14.026 -24.225 -4.867 1.00 86.31 388 GLN A N 1
ATOM 3074 C CA . GLN A 1 388 ? -15.384 -24.541 -5.321 1.00 86.31 388 GLN A CA 1
ATOM 3075 C C . GLN A 1 388 ? -16.184 -23.278 -5.666 1.00 86.31 388 GLN A C 1
ATOM 3077 O O . GLN A 1 388 ? -16.829 -23.251 -6.711 1.00 86.31 388 GLN A O 1
ATOM 3082 N N . ARG A 1 389 ? -16.088 -22.210 -4.857 1.00 86.50 389 ARG A N 1
ATOM 3083 C CA . ARG A 1 389 ? -16.705 -20.908 -5.160 1.00 86.50 389 ARG A CA 1
ATOM 3084 C C . ARG A 1 389 ? -16.168 -20.330 -6.469 1.00 86.50 389 ARG A C 1
ATOM 3086 O O . ARG A 1 389 ? -16.960 -20.030 -7.351 1.00 86.50 389 ARG A O 1
ATOM 3093 N N . LEU A 1 390 ? -14.845 -20.242 -6.631 1.00 82.00 390 LEU A N 1
ATOM 3094 C CA . LEU A 1 390 ? -14.233 -19.720 -7.861 1.00 82.00 390 LEU A CA 1
ATOM 3095 C C . LEU A 1 390 ? -14.562 -20.571 -9.098 1.00 82.00 390 LEU A C 1
ATOM 3097 O O . LEU A 1 390 ? -14.780 -20.010 -10.168 1.00 82.00 390 LEU A O 1
ATOM 3101 N N . GLN A 1 391 ? -14.655 -21.901 -8.965 1.00 85.31 391 GLN A N 1
ATOM 3102 C CA . GLN A 1 391 ? -15.105 -22.757 -10.067 1.00 85.31 391 GLN A CA 1
ATOM 3103 C C . GLN A 1 391 ? -16.578 -22.497 -10.412 1.00 85.31 391 GLN A C 1
ATOM 3105 O O . GLN A 1 391 ? -16.905 -22.375 -11.587 1.00 85.31 391 GLN A O 1
ATOM 3110 N N . LYS A 1 392 ? -17.464 -22.364 -9.412 1.00 88.50 392 LYS A N 1
ATOM 3111 C CA . LYS A 1 392 ? -18.883 -22.033 -9.628 1.00 88.50 392 LYS A CA 1
ATOM 3112 C C . LYS A 1 392 ? -19.034 -20.675 -10.323 1.00 88.50 392 LYS A C 1
ATOM 3114 O O . LYS A 1 392 ? -19.797 -20.577 -11.278 1.00 88.50 392 LYS A O 1
ATOM 3119 N N . GLU A 1 393 ? -18.281 -19.661 -9.890 1.00 87.56 393 GLU A N 1
ATOM 3120 C CA . GLU A 1 393 ? -18.248 -18.344 -10.540 1.00 87.56 393 GLU A CA 1
ATOM 3121 C C . GLU A 1 393 ? -17.787 -18.458 -12.008 1.00 87.56 393 GLU A C 1
ATOM 3123 O O . GLU A 1 393 ? -18.447 -17.932 -12.904 1.00 87.56 393 GLU A O 1
ATOM 3128 N N . TYR A 1 394 ? -16.714 -19.216 -12.277 1.00 88.88 394 TYR A N 1
ATOM 3129 C CA . TYR A 1 394 ? -16.205 -19.455 -13.632 1.00 88.88 394 TYR A CA 1
ATOM 3130 C C . TYR A 1 394 ? -17.216 -20.173 -14.543 1.00 88.88 394 TYR A C 1
ATOM 3132 O O . TYR A 1 394 ? -17.440 -19.722 -15.668 1.00 88.88 394 TYR A O 1
ATOM 3140 N N . GLU A 1 395 ? -17.866 -21.245 -14.074 1.00 88.56 395 GLU A N 1
ATOM 3141 C CA . GLU A 1 395 ? -18.888 -21.939 -14.870 1.00 88.56 395 GLU A CA 1
ATOM 3142 C C . GLU A 1 395 ? -20.095 -21.032 -15.154 1.00 88.56 395 GLU A C 1
ATOM 3144 O O . GLU A 1 395 ? -20.581 -21.016 -16.284 1.00 88.56 395 GLU A O 1
ATOM 3149 N N . ILE A 1 396 ? -20.550 -20.219 -14.187 1.00 89.25 396 ILE A N 1
ATOM 3150 C CA . ILE A 1 396 ? -21.644 -19.257 -14.416 1.00 89.25 396 ILE A CA 1
ATOM 3151 C C . ILE A 1 396 ? -21.248 -18.242 -15.495 1.00 89.25 396 ILE A C 1
ATOM 3153 O O . ILE A 1 396 ? -22.010 -18.055 -16.446 1.00 89.25 396 ILE A O 1
ATOM 3157 N N . MET A 1 397 ? -20.052 -17.646 -15.412 1.00 79.81 397 MET A N 1
ATOM 3158 C CA . MET A 1 397 ? -19.555 -16.721 -16.443 1.00 79.81 397 MET A CA 1
ATOM 3159 C C . MET A 1 397 ? -19.478 -17.384 -17.826 1.00 79.81 397 MET A C 1
ATOM 3161 O O . MET A 1 397 ? -19.857 -16.774 -18.825 1.00 79.81 397 MET A O 1
ATOM 3165 N N . LYS A 1 398 ? -19.054 -18.651 -17.888 1.00 85.56 398 LYS A N 1
ATOM 3166 C CA . LYS A 1 398 ? -18.955 -19.433 -19.128 1.00 85.56 398 LYS A CA 1
ATOM 3167 C C . LYS A 1 398 ? -20.313 -19.718 -19.784 1.00 85.56 398 LYS A C 1
ATOM 3169 O O . LYS A 1 398 ? -20.355 -19.891 -20.998 1.00 85.56 398 LYS A O 1
ATOM 3174 N N . THR A 1 399 ? -21.421 -19.731 -19.033 1.00 88.12 399 THR A N 1
ATOM 3175 C CA . THR A 1 399 ? -22.764 -19.897 -19.631 1.00 88.12 399 THR A CA 1
ATOM 3176 C C . THR A 1 399 ? -23.227 -18.705 -20.471 1.00 88.12 399 THR A C 1
ATOM 3178 O O . THR A 1 399 ? -24.187 -18.847 -21.223 1.00 88.12 399 THR A O 1
ATOM 3181 N N . GLY A 1 400 ? -22.623 -17.519 -20.307 1.00 84.44 400 GLY A N 1
ATOM 3182 C CA . GLY A 1 400 ? -23.095 -16.282 -20.941 1.00 84.44 400 GLY A CA 1
ATOM 3183 C C . GLY A 1 400 ? -24.495 -15.825 -20.495 1.00 84.44 400 GLY A C 1
ATOM 3184 O O . GLY A 1 400 ? -25.030 -14.866 -21.047 1.00 84.44 400 GLY A O 1
ATOM 3185 N N . ASN A 1 401 ? -25.110 -16.485 -19.506 1.00 90.81 401 ASN A N 1
ATOM 3186 C CA . ASN A 1 401 ? -26.455 -16.161 -19.043 1.00 90.81 401 ASN A CA 1
ATOM 3187 C C . ASN A 1 401 ? -26.431 -14.868 -18.213 1.00 90.81 401 ASN A C 1
ATOM 3189 O O . ASN A 1 401 ? -26.089 -14.878 -17.030 1.00 90.81 401 ASN A O 1
ATOM 3193 N N . PHE A 1 402 ? -26.814 -13.761 -18.854 1.00 83.38 402 PHE A N 1
ATOM 3194 C CA . PHE A 1 402 ? -26.783 -12.412 -18.287 1.00 83.38 402 PHE A CA 1
ATOM 3195 C C . PHE A 1 402 ? -27.467 -12.305 -16.916 1.00 83.38 402 PHE A C 1
ATOM 3197 O O . PHE A 1 402 ? -26.900 -11.711 -16.002 1.00 83.38 402 PHE A O 1
ATOM 3204 N N . TRP A 1 403 ? -28.635 -12.933 -16.737 1.00 85.00 403 TRP A N 1
ATOM 3205 C CA . TRP A 1 403 ? -29.372 -12.904 -15.470 1.00 85.00 403 TRP A CA 1
ATOM 3206 C C . TRP A 1 403 ? -28.599 -13.579 -14.335 1.00 85.00 403 TRP A C 1
ATOM 3208 O O . TRP A 1 403 ? -28.396 -12.959 -13.295 1.00 85.00 403 TRP A O 1
ATOM 3218 N N . LYS A 1 404 ? -28.080 -14.796 -14.556 1.00 86.69 404 LYS A N 1
ATOM 3219 C CA . LYS A 1 404 ? -27.267 -15.513 -13.552 1.00 86.69 404 LYS A CA 1
ATOM 3220 C C . LYS A 1 404 ? -25.957 -14.796 -13.234 1.00 86.69 404 LYS A C 1
ATOM 3222 O O . LYS A 1 404 ? -25.479 -14.857 -12.105 1.00 86.69 404 LYS A O 1
ATOM 3227 N N . ILE A 1 405 ? -25.364 -14.131 -14.226 1.00 87.00 405 ILE A N 1
ATOM 3228 C CA . ILE A 1 405 ? -24.159 -13.324 -14.023 1.00 87.00 405 ILE A CA 1
ATOM 3229 C C . ILE A 1 405 ? -24.492 -12.109 -13.152 1.00 87.00 405 ILE A C 1
ATOM 3231 O O . ILE A 1 405 ? -23.804 -11.885 -12.162 1.00 87.00 405 ILE A O 1
ATOM 3235 N N . ASN A 1 406 ? -25.559 -11.370 -13.463 1.00 84.38 406 ASN A N 1
ATOM 3236 C CA . ASN A 1 406 ? -25.956 -10.183 -12.706 1.00 84.38 406 ASN A CA 1
ATOM 3237 C C . ASN A 1 406 ? -26.384 -10.522 -11.265 1.00 84.38 406 ASN A C 1
ATOM 3239 O O . ASN A 1 406 ? -25.999 -9.831 -10.328 1.00 84.38 406 ASN A O 1
ATOM 3243 N N . GLU A 1 407 ? -27.107 -11.626 -11.069 1.00 88.25 407 GLU A N 1
ATOM 3244 C CA . GLU A 1 407 ? -27.491 -12.144 -9.749 1.00 88.25 407 GLU A CA 1
ATOM 3245 C C . GLU A 1 407 ? -26.261 -12.501 -8.898 1.00 88.25 407 GLU A C 1
ATOM 3247 O O . GLU A 1 407 ? -26.108 -11.990 -7.791 1.00 88.25 407 GLU A O 1
ATOM 3252 N N . MET A 1 408 ? -25.308 -13.256 -9.456 1.00 89.62 408 MET A N 1
ATOM 3253 C CA . MET A 1 408 ? -24.025 -13.561 -8.808 1.00 89.62 408 MET A CA 1
ATOM 3254 C C . MET A 1 408 ? -23.196 -12.305 -8.482 1.00 89.62 408 MET A C 1
ATOM 3256 O O . MET A 1 408 ? -22.503 -12.275 -7.466 1.00 89.62 408 MET A O 1
ATOM 3260 N N . GLN A 1 409 ? -23.215 -11.275 -9.337 1.00 82.75 409 GLN A N 1
ATOM 3261 C CA . GLN A 1 409 ? -22.540 -10.004 -9.044 1.00 82.75 409 GLN A CA 1
ATOM 3262 C C . GLN A 1 409 ? -23.251 -9.259 -7.903 1.00 82.75 409 GLN A C 1
ATOM 3264 O O . GLN A 1 409 ? -22.580 -8.776 -6.994 1.00 82.75 409 GLN A O 1
ATOM 3269 N N . LYS A 1 410 ? -24.590 -9.248 -7.890 1.00 83.38 410 LYS A N 1
ATOM 3270 C CA . LYS A 1 410 ? -25.416 -8.634 -6.840 1.00 83.38 410 LYS A CA 1
ATOM 3271 C C . LYS A 1 410 ? -25.233 -9.306 -5.473 1.00 83.38 410 LYS A C 1
ATOM 3273 O O . LYS A 1 410 ? -25.113 -8.614 -4.468 1.00 83.38 410 LYS A O 1
ATOM 3278 N N . GLU A 1 411 ? -25.138 -10.637 -5.431 1.00 79.38 411 GLU A N 1
ATOM 3279 C CA . GLU A 1 411 ? -24.773 -11.396 -4.219 1.00 79.38 411 GLU A CA 1
ATOM 3280 C C . GLU A 1 411 ? -23.358 -11.066 -3.711 1.00 79.38 411 GLU A C 1
ATOM 3282 O O . GLU A 1 411 ? -23.074 -11.200 -2.523 1.00 79.38 411 GLU A O 1
ATOM 3287 N N . LYS A 1 412 ? -22.444 -10.682 -4.611 1.00 78.12 412 LYS A N 1
ATOM 3288 C CA . LYS A 1 412 ? -21.012 -10.528 -4.316 1.00 78.12 412 LYS A CA 1
ATOM 3289 C C . LYS A 1 412 ? -20.589 -9.097 -3.984 1.00 78.12 412 LYS A C 1
ATOM 3291 O O . LYS A 1 412 ? -19.613 -8.930 -3.260 1.00 78.12 412 LYS A O 1
ATOM 3296 N N . PHE A 1 413 ? -21.287 -8.100 -4.523 1.00 79.00 413 PHE A N 1
ATOM 3297 C CA . PHE A 1 413 ? -20.926 -6.682 -4.423 1.00 79.00 413 PHE A CA 1
ATOM 3298 C C . PHE A 1 413 ? -22.069 -5.791 -3.908 1.00 79.00 413 PHE A C 1
ATOM 3300 O O . PHE A 1 413 ? -21.897 -4.579 -3.817 1.00 79.00 413 PHE A O 1
ATOM 3307 N N . GLY A 1 414 ? -23.220 -6.376 -3.560 1.00 56.62 414 GLY A N 1
ATOM 3308 C CA . GLY A 1 414 ? -24.446 -5.633 -3.279 1.00 56.62 414 GLY A CA 1
ATOM 3309 C C . GLY A 1 414 ? -25.166 -5.196 -4.559 1.00 56.62 414 GLY A C 1
ATOM 3310 O O . GLY A 1 414 ? -24.716 -5.452 -5.677 1.00 56.62 414 GLY A O 1
ATOM 3311 N N . ALA A 1 415 ? -26.322 -4.552 -4.400 1.00 51.81 415 ALA A N 1
ATOM 3312 C CA . ALA A 1 415 ? -26.974 -3.879 -5.518 1.00 51.81 415 ALA A CA 1
ATOM 3313 C C . ALA A 1 415 ? -26.188 -2.609 -5.886 1.00 51.81 415 ALA A C 1
ATOM 3315 O O . ALA A 1 415 ? -25.859 -1.825 -4.997 1.00 51.81 415 ALA A O 1
ATOM 3316 N N . ILE A 1 416 ? -25.907 -2.444 -7.182 1.00 47.94 416 ILE A N 1
ATOM 3317 C CA . ILE A 1 416 ? -25.383 -1.207 -7.786 1.00 47.94 416 ILE A CA 1
ATOM 3318 C C . ILE A 1 416 ? -26.538 -0.216 -7.958 1.00 47.94 416 ILE A C 1
ATOM 3320 O O . ILE A 1 416 ? -27.617 -0.687 -8.391 1.00 47.94 416 ILE A O 1
#

Radius of gyration: 38.05 Å; chains: 1; bounding box: 89×130×100 Å

Sequence (416 aa):
MGRISRVLPKHSKLPFSLESEPNLDLGIGLGGLLFSNMRFVYFSRPDHTFKWTNYKPVGGVINSTRFLVFKTPINSHLATKIAKKQRFNVPDLLRTVAERGLTLGLIIDLTDTDRYYDKGDVEGMCIPYEKINCPGRGFADRDDLVDSFNAVVDNFLDANADNDLIIGVHCTNGINRSGYLVCRYLIDRLGWSSHDAIDAFERARGYPIERGSYIQALHRAAKERRTKKRHKHSDDMVSSEDEMQRQLRKRKHKRKKKDLGSGDESGTPEQMAVEAAWNQLSVAYKQHKAATENLATNHSVASASPLDYQQTSQGSSHASAEDSPYVGSNDGVEAEDSAENVNGDQVRSYVFSFLLALITENLLVIPLEQVPVKREISRSRKRKERRQRLQKEYEIMKTGNFWKINEMQKEKFGAI

Organism: Enterobius vermicularis (NCBI:txid51028)

Secondary structure (DSSP, 8-state):
-------------------------------------------PPPP---GGGGS-SEEEEPTTS-EEEEEPP--HHHHTTS-GGG---HHHHHHHHHTTT--EEEEEE--S-S-SS-THHHHTTT--EEE----SSSGGG-HHHHHHHHHHHHHHHHHTTTS--EEEEEESSSSHHHHHHHHHHHHHTT---HHHHHHHHHHHHTS----HHHHHHHHHHHHHHHHHHHHHHHHHHHHHHHHHHHHHHHHHHHHHHHTTS-------HHHHHHHHHHHHHHHHHHHHHHHHHHTTSS-------------------------------------------TTSHHHHHHHHHHHHHHHHTSS-PPP-PPPP------HHHHHHHHHHHHHHHHHHHHTT-HHHHHHHHHHHH---

pLDDT: mean 70.81, std 26.97, range [24.16, 98.94]

InterPro domains:
  IPR000340 Dual specificity phosphatase, catalytic domain [PF00782] (102-220)
  IPR000387 Tyrosine-specific protein phosphatases domain [PS50056] (147-216)
  IPR016130 Protein-tyrosine phosphatase, active site [PS00383] (169-179)
  IPR020422 Dual specificity protein phosphatase domain [PS50054] (70-231)
  IPR020422 Dual specificity protein phosphatase domain [SM00195] (86-224)
  IPR029021 Protein-tyrosine phosphatase-like [G3DSA:3.90.190.10] (36-244)
  IPR029021 Protein-tyrosine phosphatase-like [SSF52799] (51-231)

Foldseek 3Di:
DDDDDDDDDDDDDDDDDDDDDDDDDDDDDDDDDDDDDDPPPPPDDPDPDPCLLVFDAWFAAQPPDQETFGAFAADPVVCVVPDPVSHGHPVNVQVVQVVVVAAAQEEEEAEQDCRGHHCCSQVVVVHHYHYQRQDPPPRLVPVVSLVVLLVVVVVSCLVQVPDSHHYYYYYNNRAAVVLLSQLSNCCVPVVDALVSSQVSSCNRRVHHNPDVVSSVSSNVSNVVSVVVVVVVVVVVVVVVVVVVVVVVVVVVVVVVVVVPDDPDDDDDPVNVVVVVVVVVVVVVVVVVVVVVVVVVPDDDDDDDDDDDDDDDDDDDDDDDDDDDDDDDDDDDDDDDDDDDDPDPVVVVVVVVVVVVVVVVVDDDDDDDDDDDDPDDDDPVVVVVVVVVVVVVLVVQVVVVPPVSNVVVVCVVPNDD